Protein AF-D0FZ74-F1 (afdb_monomer)

Radius of gyration: 22.75 Å; Cα contacts (8 Å, |Δi|>4): 809; chains: 1; bounding box: 72×50×63 Å

Structure (mmCIF, N/CA/C/O backbone):
data_AF-D0FZ74-F1
#
_entry.id   AF-D0FZ74-F1
#
loop_
_atom_site.group_PDB
_atom_site.id
_atom_site.type_symbol
_atom_site.label_atom_id
_atom_site.label_alt_id
_atom_site.label_comp_id
_atom_site.label_asym_id
_atom_site.label_entity_id
_atom_site.label_seq_id
_atom_site.pdbx_PDB_ins_code
_atom_site.Cartn_x
_atom_site.Cartn_y
_atom_site.Cartn_z
_atom_site.occupancy
_atom_site.B_iso_or_equiv
_atom_site.auth_seq_id
_atom_site.auth_comp_id
_atom_site.auth_asym_id
_atom_site.auth_atom_id
_atom_site.pdbx_PDB_model_num
ATOM 1 N N . LEU A 1 1 ? 39.175 -22.938 3.658 1.00 35.56 1 LEU A N 1
ATOM 2 C CA . LEU A 1 1 ? 40.437 -22.188 3.862 1.00 35.56 1 LEU A CA 1
ATOM 3 C C . LEU A 1 1 ? 40.123 -20.737 3.513 1.00 35.56 1 LEU A C 1
ATOM 5 O O . LEU A 1 1 ? 40.002 -20.447 2.341 1.00 35.56 1 LEU A O 1
ATOM 9 N N . GLY A 1 2 ? 39.762 -19.817 4.398 1.00 32.81 2 GLY A N 1
ATOM 10 C CA . GLY A 1 2 ? 40.169 -19.582 5.776 1.00 32.81 2 GLY A CA 1
ATOM 11 C C . GLY A 1 2 ? 40.519 -18.093 5.846 1.00 32.81 2 GLY A C 1
ATOM 12 O O . GLY A 1 2 ? 41.649 -17.735 5.556 1.00 32.81 2 GLY A O 1
ATOM 13 N N . LEU A 1 3 ? 39.543 -17.239 6.155 1.00 33.03 3 LEU A N 1
ATOM 14 C CA . LEU A 1 3 ? 39.755 -15.832 6.512 1.00 33.03 3 LEU A CA 1
ATOM 15 C C . LEU A 1 3 ? 38.829 -15.526 7.690 1.00 33.03 3 LEU A C 1
ATOM 17 O O . LEU A 1 3 ? 37.727 -15.007 7.547 1.00 33.03 3 LEU A O 1
ATOM 21 N N . ALA A 1 4 ? 39.281 -15.975 8.857 1.00 36.91 4 ALA A N 1
ATOM 22 C CA . ALA A 1 4 ? 38.778 -15.562 10.152 1.00 36.91 4 ALA A CA 1
ATOM 23 C C . ALA A 1 4 ? 39.717 -14.482 10.701 1.00 36.91 4 ALA A C 1
ATOM 25 O O . ALA A 1 4 ? 40.935 -14.643 10.643 1.00 36.91 4 ALA A O 1
ATOM 26 N N . GLY A 1 5 ? 39.134 -13.434 11.284 1.00 31.92 5 GLY A N 1
ATOM 27 C CA . GLY A 1 5 ? 39.809 -12.551 12.234 1.00 31.92 5 GLY A CA 1
ATOM 28 C C . GLY A 1 5 ? 40.123 -11.148 11.722 1.00 31.92 5 GLY A C 1
ATOM 29 O O . GLY A 1 5 ? 41.135 -10.943 11.067 1.00 31.92 5 GLY A O 1
ATOM 30 N N . ALA A 1 6 ? 39.293 -10.175 12.109 1.00 30.70 6 ALA A N 1
ATOM 31 C CA . ALA A 1 6 ? 39.706 -9.073 12.990 1.00 30.70 6 ALA A CA 1
ATOM 32 C C . ALA A 1 6 ? 38.570 -8.044 13.161 1.00 30.70 6 ALA A C 1
ATOM 34 O O . ALA A 1 6 ? 38.098 -7.469 12.186 1.00 30.70 6 ALA A O 1
ATOM 35 N N . GLY A 1 7 ? 38.195 -7.767 14.417 1.00 27.41 7 GLY A N 1
ATOM 36 C CA . GLY A 1 7 ? 37.722 -6.437 14.820 1.00 27.41 7 GLY A CA 1
ATOM 37 C C . GLY A 1 7 ? 36.228 -6.247 15.099 1.00 27.41 7 GLY A C 1
ATOM 38 O O . GLY A 1 7 ? 35.630 -5.344 14.528 1.00 27.41 7 GLY A O 1
ATOM 39 N N . LEU A 1 8 ? 35.630 -7.004 16.027 1.00 31.20 8 LEU A N 1
ATOM 40 C CA . LEU A 1 8 ? 34.414 -6.546 16.721 1.00 31.20 8 LEU A CA 1
ATOM 41 C C . LEU A 1 8 ? 34.826 -5.779 17.985 1.00 31.20 8 LEU A C 1
ATOM 43 O O . LEU A 1 8 ? 35.071 -6.366 19.036 1.00 31.20 8 LEU A O 1
ATOM 47 N N . GLY A 1 9 ? 34.963 -4.460 17.844 1.00 28.64 9 GLY A N 1
ATOM 48 C CA . GLY A 1 9 ? 35.106 -3.521 18.955 1.00 28.64 9 GLY A CA 1
ATOM 49 C C . GLY A 1 9 ? 33.737 -3.182 19.547 1.00 28.64 9 GLY A C 1
ATOM 50 O O . GLY A 1 9 ? 32.778 -2.948 18.818 1.00 28.64 9 GLY A O 1
ATOM 51 N N . ALA A 1 10 ? 33.661 -3.201 20.873 1.00 37.16 10 ALA A N 1
ATOM 52 C CA . ALA A 1 10 ? 32.455 -3.100 21.679 1.00 37.16 10 ALA A CA 1
ATOM 53 C C . ALA A 1 10 ? 31.593 -1.852 21.398 1.00 37.16 10 ALA A C 1
ATOM 55 O O . ALA A 1 10 ? 32.012 -0.723 21.640 1.00 37.16 10 ALA A O 1
ATOM 56 N N . ALA A 1 11 ? 30.338 -2.083 21.015 1.00 31.28 11 ALA A N 1
ATOM 57 C CA . ALA A 1 11 ? 29.228 -1.175 21.271 1.00 31.28 11 ALA A CA 1
ATOM 58 C C . ALA A 1 11 ? 28.106 -2.006 21.904 1.00 31.28 11 ALA A C 1
ATOM 60 O O . ALA A 1 11 ? 27.409 -2.758 21.225 1.00 31.28 11 ALA A O 1
ATOM 61 N N . ALA A 1 12 ? 27.982 -1.924 23.229 1.00 33.38 12 ALA A N 1
ATOM 62 C CA . ALA A 1 12 ? 26.876 -2.517 23.965 1.00 33.38 12 ALA A CA 1
ATOM 63 C C . ALA A 1 12 ? 25.591 -1.744 23.629 1.00 33.38 12 ALA A C 1
ATOM 65 O O . ALA A 1 12 ? 25.252 -0.757 24.277 1.00 33.38 12 ALA A O 1
ATOM 66 N N . ALA A 1 13 ? 24.896 -2.171 22.577 1.00 34.47 13 ALA A N 1
ATOM 67 C CA . ALA A 1 13 ? 23.501 -1.822 22.380 1.00 34.47 13 ALA A CA 1
ATOM 68 C C . ALA A 1 13 ? 22.675 -2.740 23.284 1.00 34.47 13 ALA A C 1
ATOM 70 O O . ALA A 1 13 ? 22.761 -3.963 23.171 1.00 34.47 13 ALA A O 1
ATOM 71 N N . VAL A 1 14 ? 21.890 -2.156 24.188 1.00 34.91 14 VAL A N 1
ATOM 72 C CA . VAL A 1 14 ? 20.885 -2.879 24.974 1.00 34.91 14 VAL A CA 1
ATOM 73 C C . VAL A 1 14 ? 19.780 -3.320 24.008 1.00 34.91 14 VAL A C 1
ATOM 75 O O . VAL A 1 14 ? 18.781 -2.633 23.820 1.00 34.91 14 VAL A O 1
ATOM 78 N N . ALA A 1 15 ? 20.011 -4.427 23.307 1.00 35.62 15 ALA A N 1
ATOM 79 C CA . ALA A 1 15 ? 18.958 -5.197 22.668 1.00 35.62 15 ALA A CA 1
ATOM 80 C C . ALA A 1 15 ? 18.271 -6.045 23.751 1.00 35.62 15 ALA A C 1
ATOM 82 O O . ALA A 1 15 ? 18.953 -6.484 24.682 1.00 35.62 15 ALA A O 1
ATOM 83 N N . PRO A 1 16 ? 16.952 -6.286 23.669 1.00 36.56 16 PRO A N 1
ATOM 84 C CA . PRO A 1 16 ? 16.315 -7.257 24.546 1.00 36.56 16 PRO A CA 1
ATOM 85 C C . PRO A 1 16 ? 17.000 -8.615 24.352 1.00 36.56 16 PRO A C 1
ATOM 87 O O . PRO A 1 16 ? 17.079 -9.134 23.238 1.00 36.56 16 PRO A O 1
ATOM 90 N N . VAL A 1 17 ? 17.561 -9.146 25.437 1.00 36.94 17 VAL A N 1
ATOM 91 C CA . VAL A 1 17 ? 18.126 -10.493 25.480 1.00 36.94 17 VAL A CA 1
ATOM 92 C C . VAL A 1 17 ? 16.950 -11.432 25.703 1.00 36.94 17 VAL A C 1
ATOM 94 O O . VAL A 1 17 ? 16.395 -11.459 26.794 1.00 36.94 17 VAL A O 1
ATOM 97 N N . PHE A 1 18 ? 16.546 -12.149 24.659 1.00 40.22 18 PHE A N 1
ATOM 98 C CA . PHE A 1 18 ? 15.654 -13.297 24.798 1.00 40.22 18 PHE A CA 1
ATOM 99 C C . PHE A 1 18 ? 16.522 -14.516 25.106 1.00 40.22 18 PHE A C 1
ATOM 101 O O . PHE A 1 18 ? 17.517 -14.760 24.416 1.00 40.22 18 PHE A O 1
ATOM 108 N N . HIS A 1 19 ? 16.195 -15.229 26.176 1.00 46.88 19 HIS A N 1
ATOM 109 C CA . HIS A 1 19 ? 17.017 -16.303 26.720 1.00 46.88 19 HIS A CA 1
ATOM 110 C C . HIS A 1 19 ? 16.785 -17.650 26.023 1.00 46.88 19 HIS A C 1
ATOM 112 O O . HIS A 1 19 ? 17.672 -18.503 26.072 1.00 46.88 19 HIS A O 1
ATOM 118 N N . ASP A 1 20 ? 15.672 -17.818 25.304 1.00 47.53 20 ASP A N 1
ATOM 119 C CA . ASP A 1 20 ? 15.421 -18.963 24.428 1.00 47.53 20 ASP A CA 1
ATOM 120 C C . ASP A 1 20 ? 14.352 -18.675 23.344 1.00 47.53 20 ASP A C 1
ATOM 122 O O . ASP A 1 20 ? 13.757 -17.596 23.261 1.00 47.53 20 ASP A O 1
ATOM 126 N N . LEU A 1 21 ? 14.152 -19.653 22.452 1.00 37.19 21 LEU A N 1
ATOM 127 C CA . LEU A 1 21 ? 13.154 -19.605 21.374 1.00 37.19 21 LEU A CA 1
ATOM 128 C C . LEU A 1 21 ? 11.710 -19.685 21.900 1.00 37.19 21 LEU A C 1
ATOM 130 O O . LEU A 1 21 ? 10.789 -19.260 21.197 1.00 37.19 21 LEU A O 1
ATOM 134 N N . ASP A 1 22 ? 11.511 -20.186 23.120 1.00 35.12 22 ASP A N 1
ATOM 135 C CA . ASP A 1 22 ? 10.198 -20.315 23.749 1.00 35.12 22 ASP A CA 1
ATOM 136 C C . ASP A 1 22 ? 9.738 -18.972 24.347 1.00 35.12 22 ASP A C 1
ATOM 138 O O . ASP A 1 22 ? 8.551 -18.644 24.306 1.00 35.12 22 ASP A O 1
ATOM 142 N N . GLU A 1 23 ? 10.662 -18.119 24.790 1.00 35.75 23 GLU A N 1
ATOM 143 C CA . GLU A 1 23 ? 10.424 -16.737 25.221 1.00 35.75 23 GLU A CA 1
ATOM 144 C C . GLU A 1 23 ? 10.038 -15.832 24.032 1.00 35.75 23 GLU A C 1
ATOM 146 O O . GLU A 1 23 ? 9.138 -14.994 24.128 1.00 35.75 23 GLU A O 1
ATOM 151 N N . LEU A 1 24 ? 10.617 -16.088 22.851 1.00 39.12 24 LEU A N 1
ATOM 152 C CA . LEU A 1 24 ? 10.189 -15.481 21.583 1.00 39.12 24 LEU A CA 1
ATOM 153 C C . LEU A 1 24 ? 8.793 -15.978 21.142 1.00 39.12 24 LEU A C 1
ATOM 155 O O . LEU A 1 24 ? 8.029 -15.232 20.523 1.00 39.12 24 LEU A O 1
ATOM 159 N N . ALA A 1 25 ? 8.442 -17.229 21.457 1.00 38.94 25 ALA A N 1
ATOM 160 C CA . ALA A 1 25 ? 7.163 -17.840 21.093 1.00 38.94 25 ALA A CA 1
ATOM 161 C C . ALA A 1 25 ? 6.007 -17.500 22.058 1.00 38.94 25 ALA A C 1
ATOM 163 O O . ALA A 1 25 ? 4.845 -17.543 21.637 1.00 38.94 25 ALA A O 1
ATOM 164 N N . SER A 1 26 ? 6.320 -17.163 23.314 1.00 33.41 26 SER A N 1
ATOM 165 C CA . SER A 1 26 ? 5.369 -16.933 24.415 1.00 33.41 26 SER A CA 1
ATOM 166 C C . SER A 1 26 ? 5.024 -15.464 24.675 1.00 33.41 26 SER A C 1
ATOM 168 O O . SER A 1 26 ? 4.073 -15.190 25.411 1.00 33.41 26 SER A O 1
ATOM 170 N N . SER A 1 27 ? 5.701 -14.512 24.020 1.00 37.22 27 SER A N 1
ATOM 171 C CA . SER A 1 27 ? 5.219 -13.129 23.974 1.00 37.22 27 SER A CA 1
ATOM 172 C C . SER A 1 27 ? 3.807 -13.106 23.370 1.00 37.22 27 SER A C 1
ATOM 174 O O . SER A 1 27 ? 3.581 -13.746 22.332 1.00 37.22 27 SER A O 1
ATOM 176 N N . PRO A 1 28 ? 2.825 -12.414 23.983 1.00 35.97 28 PRO A N 1
ATOM 177 C CA . PRO A 1 28 ? 1.491 -12.309 23.417 1.00 35.97 28 PRO A CA 1
ATOM 178 C C . PRO A 1 28 ? 1.629 -11.807 21.979 1.00 35.97 28 PRO A C 1
ATOM 180 O O . PRO A 1 28 ? 2.101 -10.696 21.752 1.00 35.97 28 PRO A O 1
ATOM 183 N N . LYS A 1 29 ? 1.246 -12.625 20.991 1.00 43.84 29 LYS A N 1
ATOM 184 C CA . LYS A 1 29 ? 1.266 -12.287 19.554 1.00 43.84 29 LYS A CA 1
ATOM 185 C C . LYS A 1 29 ? 0.202 -11.223 19.212 1.00 43.84 29 LYS A C 1
ATOM 187 O O . LYS A 1 29 ? -0.627 -11.414 18.324 1.00 43.84 29 LYS A O 1
ATOM 192 N N . SER A 1 30 ? 0.179 -10.121 19.961 1.00 36.72 30 SER A N 1
ATOM 193 C CA . SER A 1 30 ? -0.644 -8.931 19.749 1.00 36.72 30 SER A CA 1
ATOM 194 C C . SER A 1 30 ? 0.039 -7.926 18.811 1.00 36.72 30 SER A C 1
ATOM 196 O O . SER A 1 30 ? -0.636 -7.033 18.286 1.00 36.72 30 SER A O 1
ATOM 198 N N . SER A 1 31 ? 1.328 -8.105 18.503 1.00 51.53 31 SER A N 1
ATOM 199 C CA . SER A 1 31 ? 2.050 -7.332 17.491 1.00 51.53 31 SER A CA 1
ATOM 200 C C . SER A 1 31 ? 1.841 -7.890 16.080 1.00 51.53 31 SER A C 1
ATOM 202 O O . SER A 1 31 ? 1.496 -9.054 15.857 1.00 51.53 31 SER A O 1
ATOM 204 N N . VAL A 1 32 ? 2.002 -7.015 15.092 1.00 59.38 32 VAL A N 1
ATOM 205 C CA . VAL A 1 32 ? 2.134 -7.423 13.695 1.00 59.38 32 VAL A CA 1
ATOM 206 C C . VAL A 1 32 ? 3.436 -8.225 13.590 1.00 59.38 32 VAL A C 1
ATOM 208 O O . VAL A 1 32 ? 4.486 -7.713 13.959 1.00 59.38 32 VAL A O 1
ATOM 211 N N . SER A 1 33 ? 3.394 -9.479 13.128 1.00 68.12 33 SER A N 1
ATOM 212 C CA . SER A 1 33 ? 4.618 -10.285 13.012 1.00 68.12 33 SER A CA 1
ATOM 213 C C . SER A 1 33 ? 5.514 -9.697 11.918 1.00 68.12 33 SER A C 1
ATOM 215 O O . SER A 1 33 ? 5.192 -9.759 10.729 1.00 68.12 33 SER A O 1
ATOM 217 N N . HIS A 1 34 ? 6.607 -9.065 12.334 1.00 81.88 34 HIS A N 1
ATOM 218 C CA . HIS A 1 34 ? 7.678 -8.592 11.465 1.00 81.88 34 HIS A CA 1
ATOM 219 C C . HIS A 1 34 ? 8.902 -9.510 11.585 1.00 81.88 34 HIS A C 1
ATOM 221 O O . HIS A 1 34 ? 9.031 -10.229 12.580 1.00 81.88 34 HIS A O 1
ATOM 227 N N . PRO A 1 35 ? 9.818 -9.486 10.598 1.00 81.62 35 PRO A N 1
ATOM 228 C CA . PRO A 1 35 ? 11.135 -10.080 10.733 1.00 81.62 35 PRO A CA 1
ATOM 229 C C . PRO A 1 35 ? 11.833 -9.600 12.008 1.00 81.62 35 PRO A C 1
ATOM 231 O O . PRO A 1 35 ? 11.687 -8.446 12.405 1.00 81.62 35 PRO A O 1
ATOM 234 N N . TRP A 1 36 ? 12.633 -10.475 12.617 1.00 82.50 36 TRP A N 1
ATOM 235 C CA . TRP A 1 36 ? 13.275 -10.260 13.924 1.00 82.50 36 TRP A CA 1
ATOM 236 C C . TRP A 1 36 ? 14.161 -9.003 14.014 1.00 82.50 36 TRP A C 1
ATOM 238 O O . TRP A 1 36 ? 14.451 -8.526 15.105 1.00 82.50 36 TRP A O 1
ATOM 248 N N . TRP A 1 37 ? 14.611 -8.477 12.875 1.00 84.38 37 TRP A N 1
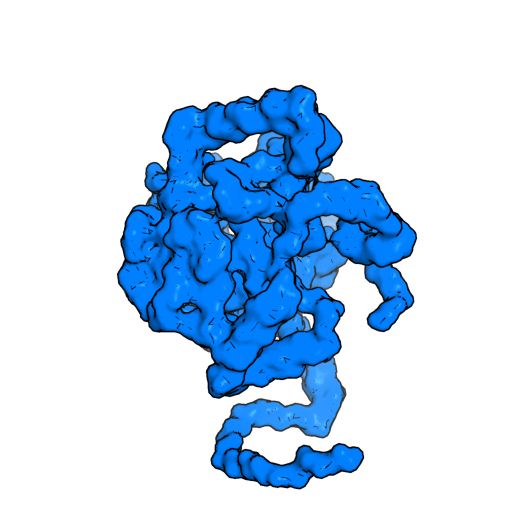ATOM 249 C CA . TRP A 1 37 ? 15.474 -7.300 12.774 1.00 84.38 37 TRP A CA 1
ATOM 250 C C . TRP A 1 37 ? 14.703 -5.975 12.641 1.00 84.38 37 TRP A C 1
ATOM 252 O O . TRP A 1 37 ? 15.321 -4.910 12.643 1.00 84.38 37 TRP A O 1
ATOM 262 N N . VAL A 1 38 ? 13.373 -6.020 12.522 1.00 90.25 38 VAL A N 1
ATOM 263 C CA . VAL A 1 38 ? 12.509 -4.834 12.478 1.00 90.25 38 VAL A CA 1
ATOM 264 C C . VAL A 1 38 ? 12.227 -4.352 13.896 1.00 90.25 38 VAL A C 1
ATOM 266 O O . VAL A 1 38 ? 11.863 -5.139 14.769 1.00 90.25 38 VAL A O 1
ATOM 269 N N . LYS A 1 39 ? 12.357 -3.045 14.124 1.00 93.12 39 LYS A N 1
ATOM 270 C CA . LYS A 1 39 ? 12.098 -2.419 15.425 1.00 93.12 39 LYS A CA 1
ATOM 271 C C . LYS A 1 39 ? 10.777 -1.667 15.407 1.00 93.12 39 LYS A C 1
ATOM 273 O O . LYS A 1 39 ? 10.442 -1.040 14.407 1.00 93.12 39 LYS A O 1
ATOM 278 N N . GLU A 1 40 ? 10.060 -1.681 16.525 1.00 94.56 40 GLU A N 1
ATOM 279 C CA . GLU A 1 40 ? 8.935 -0.770 16.746 1.00 94.56 40 GLU A CA 1
ATOM 280 C C . GLU A 1 40 ? 9.441 0.608 17.191 1.00 94.56 40 GLU A C 1
ATOM 282 O O . GLU A 1 40 ? 10.433 0.724 17.912 1.00 94.56 40 GLU A O 1
ATOM 287 N N . LEU A 1 41 ? 8.731 1.650 16.776 1.00 95.75 41 LEU A N 1
ATOM 288 C CA . LEU A 1 41 ? 8.975 3.040 17.147 1.00 95.75 41 LEU A CA 1
ATOM 289 C C . LEU A 1 41 ? 7.857 3.563 18.054 1.00 95.75 41 LEU A C 1
ATOM 291 O O . LEU A 1 41 ? 6.805 2.944 18.211 1.00 95.75 41 LEU A O 1
ATOM 295 N N . ASP A 1 42 ? 8.052 4.743 18.632 1.00 95.69 42 ASP A N 1
ATOM 296 C CA . ASP A 1 42 ? 6.985 5.409 19.375 1.00 95.69 42 ASP A CA 1
ATOM 297 C C . ASP A 1 42 ? 5.796 5.739 18.460 1.00 95.69 42 ASP A C 1
ATOM 299 O O . ASP A 1 42 ? 5.948 6.101 17.285 1.00 95.69 42 ASP A O 1
ATOM 303 N N . HIS A 1 43 ? 4.587 5.709 19.026 1.00 93.06 43 HIS A N 1
ATOM 304 C CA . HIS A 1 43 ? 3.408 6.198 18.322 1.00 93.06 43 HIS A CA 1
ATOM 305 C C . HIS A 1 43 ? 3.636 7.621 17.804 1.00 93.06 43 HIS A C 1
ATOM 307 O O . HIS A 1 43 ? 4.157 8.490 18.506 1.00 93.06 43 HIS A O 1
ATOM 313 N N . TRP A 1 44 ? 3.203 7.862 16.565 1.00 93.06 44 TRP A N 1
ATOM 314 C CA . TRP A 1 44 ? 3.311 9.163 15.894 1.00 93.06 44 TRP A CA 1
ATOM 315 C C . TRP A 1 44 ? 4.748 9.637 15.619 1.00 93.06 44 TRP A C 1
ATOM 317 O O . TRP A 1 44 ? 4.915 10.783 15.200 1.00 93.06 44 TRP A O 1
ATOM 327 N N . LYS A 1 45 ? 5.764 8.782 15.804 1.00 95.44 45 LYS A N 1
ATOM 328 C CA . LYS A 1 45 ? 7.164 9.047 15.439 1.00 95.44 45 LYS A CA 1
ATOM 329 C C . LYS A 1 45 ? 7.675 7.975 14.460 1.00 95.44 45 LYS A C 1
ATOM 331 O O . LYS A 1 45 ? 8.459 7.117 14.856 1.00 95.44 45 LYS A O 1
ATOM 336 N N . PRO A 1 46 ? 7.188 7.952 13.205 1.00 96.12 46 PRO A N 1
ATOM 337 C CA . PRO A 1 46 ? 7.712 7.022 12.208 1.00 96.12 46 PRO A CA 1
ATOM 338 C C . PRO A 1 46 ? 9.173 7.349 11.854 1.00 96.12 46 PRO A C 1
ATOM 340 O O . PRO A 1 46 ? 9.696 8.386 12.254 1.00 96.12 46 PRO A O 1
ATOM 343 N N . SER A 1 47 ? 9.827 6.479 11.080 1.00 95.25 47 SER A N 1
ATOM 344 C CA . SER A 1 47 ? 11.229 6.662 10.667 1.00 95.25 47 SER A CA 1
ATOM 345 C C . SER A 1 47 ? 11.468 7.916 9.817 1.00 95.25 47 SER A C 1
ATOM 347 O O . SER A 1 47 ? 12.561 8.479 9.829 1.00 95.25 47 SER A O 1
ATOM 349 N N . VAL A 1 48 ? 10.441 8.376 9.098 1.00 94.88 48 VAL A N 1
ATOM 350 C CA . VAL A 1 48 ? 10.430 9.696 8.461 1.00 94.88 48 VAL A CA 1
ATOM 351 C C . VAL A 1 48 ? 10.121 10.773 9.501 1.00 94.88 48 VAL A C 1
ATOM 353 O O . VAL A 1 48 ? 9.150 10.659 10.246 1.00 94.88 48 VAL A O 1
ATOM 356 N N . GLU A 1 49 ? 10.900 11.854 9.523 1.00 95.75 49 GLU A N 1
ATOM 357 C CA . GLU A 1 49 ? 10.607 12.993 10.397 1.00 95.75 49 GLU A CA 1
ATOM 358 C C . GLU A 1 49 ? 9.292 13.670 9.972 1.00 95.75 49 GLU A C 1
ATOM 360 O O . GLU A 1 49 ? 9.094 14.030 8.804 1.00 95.75 49 GLU A O 1
ATOM 365 N N . VAL A 1 50 ? 8.391 13.840 10.943 1.00 95.38 50 VAL A N 1
ATOM 366 C CA . VAL A 1 50 ? 7.083 14.475 10.762 1.00 95.38 50 VAL A CA 1
ATOM 367 C C . VAL A 1 50 ? 6.958 15.655 11.708 1.00 95.38 50 VAL A C 1
ATOM 369 O O . VAL A 1 50 ? 7.078 15.498 12.922 1.00 95.38 50 VAL A O 1
ATOM 372 N N . ASP A 1 51 ? 6.649 16.814 11.142 1.00 95.38 51 ASP A N 1
ATOM 373 C CA . ASP A 1 51 ? 6.210 17.981 11.890 1.00 95.38 51 ASP A CA 1
ATOM 374 C C . ASP A 1 51 ? 4.680 18.017 11.852 1.00 95.38 51 ASP A C 1
ATOM 376 O O . ASP A 1 51 ? 4.054 18.349 10.840 1.00 95.38 51 ASP A O 1
ATOM 380 N N . TRP A 1 52 ? 4.078 17.595 12.962 1.00 93.62 52 TRP A N 1
ATOM 381 C CA . TRP A 1 52 ? 2.627 17.518 13.103 1.00 93.62 52 TRP A CA 1
ATOM 382 C C . TRP A 1 52 ? 1.965 18.893 13.222 1.00 93.62 52 TRP A C 1
ATOM 384 O O . TRP A 1 52 ? 0.781 18.991 12.908 1.00 93.62 52 TRP A O 1
ATOM 394 N N . ASP A 1 53 ? 2.707 19.926 13.626 1.00 92.69 53 ASP A N 1
ATOM 395 C CA . ASP A 1 53 ? 2.194 21.291 13.773 1.00 92.69 53 ASP A CA 1
ATOM 396 C C . ASP A 1 53 ? 2.151 22.005 12.413 1.00 92.69 53 ASP A C 1
ATOM 398 O O . ASP A 1 53 ? 1.259 22.813 12.146 1.00 92.69 53 ASP A O 1
ATOM 402 N N . LEU A 1 54 ? 3.073 21.656 11.509 1.00 90.94 54 LEU A N 1
ATOM 403 C CA . LEU A 1 54 ? 3.054 22.117 10.120 1.00 90.94 54 LEU A CA 1
ATOM 404 C C . LEU A 1 54 ? 2.094 21.321 9.227 1.00 90.94 54 LEU A C 1
ATOM 406 O O . LEU A 1 54 ? 1.641 21.836 8.201 1.00 90.94 54 LEU A O 1
ATOM 410 N N . MET A 1 55 ? 1.786 20.069 9.570 1.00 89.38 55 MET A N 1
ATOM 411 C CA . MET A 1 55 ? 0.992 19.193 8.711 1.00 89.38 55 MET A CA 1
ATOM 412 C C . MET A 1 55 ? -0.480 19.624 8.629 1.00 89.38 55 MET A C 1
ATOM 414 O O . MET A 1 55 ? -1.199 19.653 9.624 1.00 89.38 55 MET A O 1
ATOM 418 N N . LYS A 1 56 ? -0.985 19.841 7.406 1.00 84.12 56 LYS A N 1
ATOM 419 C CA . LYS A 1 56 ? -2.404 20.158 7.156 1.00 84.12 56 LYS A CA 1
ATOM 420 C C . LYS A 1 56 ? -3.141 19.043 6.405 1.00 84.12 56 LYS A C 1
ATOM 422 O O . LYS A 1 56 ? -2.524 18.296 5.628 1.00 84.12 56 LYS A O 1
ATOM 427 N N . PRO A 1 57 ? -4.478 18.923 6.561 1.00 79.56 57 PRO A N 1
ATOM 428 C CA . PRO A 1 57 ? -5.297 18.092 5.684 1.00 79.56 57 PRO A CA 1
ATOM 429 C C . PRO A 1 57 ? -5.075 18.506 4.229 1.00 79.56 57 PRO A C 1
ATOM 431 O O . PRO A 1 57 ? -5.260 19.665 3.858 1.00 79.56 57 PRO A O 1
ATOM 434 N N . PHE A 1 58 ? -4.652 17.570 3.387 1.00 73.00 58 PHE A N 1
ATOM 435 C CA . PHE A 1 58 ? -4.241 17.917 2.032 1.00 73.00 58 PHE A CA 1
ATOM 436 C C . PHE A 1 58 ? -5.453 18.123 1.133 1.00 73.00 58 PHE A C 1
ATOM 438 O O . PHE A 1 58 ? -6.336 17.266 1.024 1.00 73.00 58 PHE A O 1
ATOM 445 N N . ARG A 1 59 ? -5.474 19.264 0.450 1.00 63.22 59 ARG A N 1
ATOM 446 C CA . ARG A 1 59 ? -6.546 19.653 -0.459 1.00 63.22 59 ARG A CA 1
ATOM 447 C C . ARG A 1 59 ? -6.395 18.922 -1.795 1.00 63.22 59 ARG A C 1
ATOM 449 O O . ARG A 1 59 ? -5.465 19.150 -2.551 1.00 63.22 59 ARG A O 1
ATOM 456 N N . ALA A 1 60 ? -7.315 17.999 -2.070 1.00 54.50 60 ALA A N 1
ATOM 457 C CA . ALA A 1 60 ? -7.328 17.208 -3.303 1.00 54.50 60 ALA A CA 1
ATOM 458 C C . ALA A 1 60 ? -8.053 17.898 -4.481 1.00 54.50 60 ALA A C 1
ATOM 460 O O . ALA A 1 60 ? -8.313 17.248 -5.492 1.00 54.50 60 ALA A O 1
ATOM 461 N N . ASP A 1 61 ? -8.417 19.179 -4.354 1.00 53.78 61 ASP A N 1
ATOM 462 C CA . ASP A 1 61 ? -8.997 20.004 -5.430 1.00 53.78 61 ASP A CA 1
ATOM 463 C C . ASP A 1 61 ? -8.007 20.270 -6.577 1.00 53.78 61 ASP A C 1
ATOM 465 O O . ASP A 1 61 ? -8.422 20.645 -7.669 1.00 53.78 61 ASP A O 1
ATOM 469 N N . THR A 1 62 ? -6.720 19.994 -6.366 1.00 50.78 62 THR A N 1
ATOM 470 C CA . THR A 1 62 ? -5.663 20.154 -7.368 1.00 50.78 62 THR A CA 1
ATOM 471 C C . THR A 1 62 ? -5.219 18.849 -8.025 1.00 50.78 62 THR A C 1
ATOM 473 O O . THR A 1 62 ? -4.385 18.913 -8.921 1.00 50.78 62 THR A O 1
ATOM 476 N N . SER A 1 63 ? -5.702 17.670 -7.605 1.00 47.84 63 SER A N 1
ATOM 477 C CA . SER A 1 63 ? -5.196 16.386 -8.118 1.00 47.84 63 SER A CA 1
ATOM 478 C C . SER A 1 63 ? -5.615 16.184 -9.580 1.00 47.84 63 SER A C 1
ATOM 480 O O . SER A 1 63 ? -6.810 16.012 -9.846 1.00 47.84 63 SER A O 1
ATOM 482 N N . PRO A 1 64 ? -4.684 16.164 -10.553 1.00 49.81 64 PRO A N 1
ATOM 483 C CA . PRO A 1 64 ? -5.048 15.785 -11.895 1.00 49.81 64 PRO A CA 1
ATOM 484 C C . PRO A 1 64 ? -5.283 14.278 -11.869 1.00 49.81 64 PRO A C 1
ATOM 486 O O . PRO A 1 64 ? -4.351 13.488 -11.734 1.00 49.81 64 PRO A O 1
ATOM 489 N N . TYR A 1 65 ? -6.517 13.860 -12.138 1.00 49.56 65 TYR A N 1
ATOM 490 C CA . TYR A 1 65 ? -6.811 12.500 -12.611 1.00 49.56 65 TYR A CA 1
ATOM 491 C C . TYR A 1 65 ? -6.049 12.135 -13.906 1.00 49.56 65 TYR A C 1
ATOM 493 O O . TYR A 1 65 ? -6.226 11.054 -14.462 1.00 49.56 65 TYR A O 1
ATOM 501 N N . SER A 1 66 ? -5.218 13.045 -14.411 1.00 50.97 66 SER A N 1
ATOM 502 C CA . SER A 1 66 ? -4.553 13.004 -15.692 1.00 50.97 66 SER A CA 1
ATOM 503 C C . SER A 1 66 ? -3.023 13.005 -15.625 1.00 50.97 66 SER A C 1
ATOM 505 O O . SER A 1 66 ? -2.476 13.143 -16.698 1.00 50.97 66 SER A O 1
ATOM 507 N N . PHE A 1 67 ? -2.315 12.857 -14.487 1.00 58.44 67 PHE A N 1
ATOM 508 C CA . PHE A 1 67 ? -0.833 12.652 -14.454 1.00 58.44 67 PHE A CA 1
ATOM 509 C C . PHE A 1 67 ? -0.021 13.516 -15.469 1.00 58.44 67 PHE A C 1
ATOM 511 O O . PHE A 1 67 ? 0.865 13.042 -16.188 1.00 58.44 67 PHE A O 1
ATOM 518 N N . GLY A 1 68 ? -0.407 14.788 -15.637 1.00 57.41 68 GLY A N 1
ATOM 519 C CA . GLY A 1 68 ? 0.213 15.696 -16.613 1.00 57.41 68 GLY A CA 1
ATOM 520 C C . GLY A 1 68 ? 0.033 15.337 -18.105 1.00 57.41 68 GLY A C 1
ATOM 521 O O . GLY A 1 68 ? 0.834 15.770 -18.930 1.00 57.41 68 GLY A O 1
ATOM 522 N N . TYR A 1 69 ? -0.968 14.540 -18.495 1.00 58.44 69 TYR A N 1
ATOM 523 C CA . TYR A 1 69 ? -1.305 14.243 -19.896 1.00 58.44 69 TYR A CA 1
ATOM 524 C C . TYR A 1 69 ? -2.057 15.413 -20.547 1.00 58.44 69 TYR A C 1
ATOM 526 O O . TYR A 1 69 ? -3.254 15.617 -20.308 1.00 58.44 69 TYR A O 1
ATOM 534 N N . ILE A 1 70 ? -1.366 16.157 -21.416 1.00 54.94 70 ILE A N 1
ATOM 535 C CA . ILE A 1 70 ? -1.952 17.220 -22.246 1.00 54.94 70 ILE A CA 1
ATOM 536 C C . ILE A 1 70 ? -2.998 16.599 -23.191 1.00 54.94 70 ILE A C 1
ATOM 538 O O . ILE A 1 70 ? -2.698 15.683 -23.952 1.00 54.94 70 ILE A O 1
ATOM 542 N N . GLY A 1 71 ? -4.246 17.078 -23.136 1.00 57.00 71 GLY A N 1
ATOM 543 C CA . GLY A 1 71 ? -5.359 16.546 -23.942 1.00 57.00 71 GLY A CA 1
ATOM 544 C C . GLY A 1 71 ? -6.061 15.307 -23.363 1.00 57.00 71 GLY A C 1
ATOM 545 O O . GLY A 1 71 ? -6.974 14.781 -24.002 1.00 57.00 71 GLY A O 1
ATOM 546 N N . GLY A 1 72 ? -5.679 14.873 -22.156 1.00 65.88 72 GLY A N 1
ATOM 547 C CA . GLY A 1 72 ? -6.327 13.797 -21.405 1.00 65.88 72 GLY A CA 1
ATOM 548 C C . GLY A 1 72 ? -5.735 12.406 -21.654 1.00 65.88 72 GLY A C 1
ATOM 549 O O . GLY A 1 72 ? -5.376 12.040 -22.773 1.00 65.88 72 GLY A O 1
ATOM 550 N N . TYR A 1 73 ? -5.694 11.597 -20.591 1.00 67.81 73 TYR A N 1
ATOM 551 C CA . TYR A 1 73 ? -5.096 10.254 -20.568 1.00 67.81 73 TYR A CA 1
ATOM 552 C C . TYR A 1 73 ? -5.598 9.329 -21.688 1.00 67.81 73 TYR A C 1
ATOM 554 O O . TYR A 1 73 ? -4.822 8.660 -22.368 1.00 67.81 73 TYR A O 1
ATOM 562 N N . THR A 1 74 ? -6.911 9.321 -21.930 1.00 70.69 74 THR A N 1
ATOM 563 C CA . THR A 1 74 ? -7.524 8.452 -22.943 1.00 70.69 74 THR A CA 1
ATOM 564 C C . THR A 1 74 ? -7.067 8.796 -24.359 1.00 70.69 74 THR A C 1
ATOM 566 O O . THR A 1 74 ? -6.828 7.884 -25.150 1.00 70.69 74 THR A O 1
ATOM 569 N N . LYS A 1 75 ? -6.935 10.090 -24.683 1.00 71.25 75 LYS A N 1
ATOM 570 C CA . LYS A 1 75 ? -6.516 10.542 -26.014 1.00 71.25 75 LYS A CA 1
ATOM 571 C C . LYS A 1 75 ? -5.074 10.130 -26.284 1.00 71.25 75 LYS A C 1
ATOM 573 O O . LYS A 1 75 ? -4.823 9.539 -27.327 1.00 71.25 75 LYS A O 1
ATOM 578 N N . TYR A 1 76 ? -4.181 10.374 -25.324 1.00 73.75 76 TYR A N 1
ATOM 579 C CA . TYR A 1 76 ? -2.773 9.983 -25.407 1.00 73.75 76 TYR A CA 1
ATOM 580 C C . TYR A 1 76 ? -2.630 8.464 -25.613 1.00 73.75 76 TYR A C 1
ATOM 582 O O . TYR A 1 76 ? -2.072 8.023 -26.612 1.00 73.75 76 TYR A O 1
ATOM 590 N N . ARG A 1 77 ? -3.265 7.639 -24.765 1.00 73.19 77 ARG A N 1
ATOM 591 C CA . ARG A 1 77 ? -3.206 6.168 -24.883 1.00 73.19 77 ARG A CA 1
ATOM 592 C C . ARG A 1 77 ? -3.696 5.644 -26.236 1.00 73.19 77 ARG A C 1
ATOM 594 O O . ARG A 1 77 ? -3.187 4.647 -26.744 1.00 73.19 77 ARG A O 1
ATOM 601 N N . ASN A 1 78 ? -4.729 6.262 -26.802 1.00 77.12 78 ASN A N 1
ATOM 602 C CA . ASN A 1 78 ? -5.318 5.782 -28.048 1.00 77.12 78 ASN A CA 1
ATOM 603 C C . ASN A 1 78 ? -4.415 6.027 -29.273 1.00 77.12 78 ASN A C 1
ATOM 605 O O . ASN A 1 78 ? -4.617 5.352 -30.280 1.00 77.12 78 ASN A O 1
ATOM 609 N N . GLN A 1 79 ? -3.416 6.916 -29.187 1.00 83.56 79 GLN A N 1
ATOM 610 C CA . GLN A 1 79 ? -2.479 7.196 -30.285 1.00 83.56 79 GLN A CA 1
ATOM 611 C C . GLN A 1 79 ? -1.592 5.989 -30.620 1.00 83.56 79 GLN A C 1
ATOM 613 O O . GLN A 1 79 ? -1.338 5.728 -31.790 1.00 83.56 79 GLN A O 1
ATOM 618 N N . PHE A 1 80 ? -1.193 5.209 -29.613 1.00 84.94 80 PHE A N 1
ATOM 619 C CA . PHE A 1 80 ? -0.271 4.077 -29.782 1.00 84.94 80 PHE A CA 1
ATOM 620 C C . PHE A 1 80 ? -0.976 2.733 -29.979 1.00 84.94 80 PHE A C 1
ATOM 622 O O . PHE A 1 80 ? -0.379 1.770 -30.455 1.00 84.94 80 PHE A O 1
ATOM 629 N N . ARG A 1 81 ? -2.271 2.667 -29.652 1.00 88.31 81 ARG A N 1
ATOM 630 C CA . ARG A 1 81 ? -3.047 1.423 -29.672 1.00 88.31 81 ARG A CA 1
ATOM 631 C C . ARG A 1 81 ? -3.191 0.825 -31.063 1.00 88.31 81 ARG A C 1
ATOM 633 O O . ARG A 1 81 ? -2.838 -0.329 -31.261 1.00 88.31 81 ARG A O 1
ATOM 640 N N . LYS A 1 82 ? -3.777 1.575 -32.001 1.00 89.94 82 LYS A N 1
ATOM 641 C CA . LYS A 1 82 ? -4.038 1.050 -33.347 1.00 89.94 82 LYS A CA 1
ATOM 642 C C . LYS A 1 82 ? -2.730 0.720 -34.080 1.00 89.94 82 LYS A C 1
ATOM 644 O O . LYS A 1 82 ? -2.635 -0.405 -34.553 1.00 89.94 82 LYS A O 1
ATOM 649 N N . PRO A 1 83 ? -1.709 1.602 -34.093 1.00 90.81 83 PRO A N 1
ATOM 650 C CA . PRO A 1 83 ? -0.420 1.274 -34.697 1.00 90.81 83 PRO A CA 1
ATOM 651 C C . PRO A 1 83 ? 0.247 0.047 -34.066 1.00 90.81 83 PRO A C 1
ATOM 653 O O . PRO A 1 83 ? 0.759 -0.798 -34.791 1.00 90.81 83 PRO A O 1
ATOM 656 N N . GLY A 1 84 ? 0.198 -0.093 -32.735 1.00 90.38 84 GLY A N 1
ATOM 657 C CA . GLY A 1 84 ? 0.763 -1.253 -32.040 1.00 90.38 84 GLY A CA 1
ATOM 658 C C . GLY A 1 84 ? 0.061 -2.571 -32.383 1.00 90.38 84 GLY A C 1
ATOM 659 O O . GLY A 1 84 ? 0.731 -3.581 -32.584 1.00 90.38 84 GLY A O 1
ATOM 660 N N . ILE A 1 85 ? -1.272 -2.555 -32.502 1.00 93.06 85 ILE A N 1
ATOM 661 C CA . ILE A 1 85 ? -2.065 -3.732 -32.888 1.00 93.06 85 ILE A CA 1
ATOM 662 C C . ILE A 1 85 ? -1.849 -4.077 -34.364 1.00 93.06 85 ILE A C 1
ATOM 664 O O . ILE A 1 85 ? -1.518 -5.220 -34.664 1.00 93.06 85 ILE A O 1
ATOM 668 N N . ASP A 1 86 ? -2.017 -3.108 -35.270 1.00 94.88 86 ASP A N 1
ATOM 669 C CA . ASP A 1 86 ? -1.882 -3.319 -36.718 1.00 94.88 86 ASP A CA 1
ATOM 670 C C . ASP A 1 86 ? -0.452 -3.754 -37.084 1.00 94.88 86 ASP A C 1
ATOM 672 O O . ASP A 1 86 ? -0.262 -4.598 -37.954 1.00 94.88 86 ASP A O 1
ATOM 676 N N . GLY A 1 87 ? 0.551 -3.198 -36.396 1.00 94.75 87 GLY A N 1
ATOM 677 C CA . GLY A 1 87 ? 1.964 -3.529 -36.574 1.00 94.75 87 GLY A CA 1
ATOM 678 C C . GLY A 1 87 ? 2.443 -4.749 -35.783 1.00 94.75 87 GLY A C 1
ATOM 679 O O . GLY A 1 87 ? 3.625 -5.068 -35.847 1.00 94.75 87 GLY A O 1
ATOM 680 N N . ASN A 1 88 ? 1.563 -5.416 -35.026 1.00 93.25 88 ASN A N 1
ATOM 681 C CA . ASN A 1 88 ? 1.892 -6.568 -34.180 1.00 93.25 88 ASN A CA 1
ATOM 682 C C . ASN A 1 88 ? 3.105 -6.337 -33.246 1.00 93.25 88 ASN A C 1
ATOM 684 O O . ASN A 1 88 ? 3.915 -7.236 -33.022 1.00 93.25 88 ASN A O 1
ATOM 688 N N . VAL A 1 89 ? 3.225 -5.131 -32.685 1.00 90.56 89 VAL A N 1
ATOM 689 C CA . VAL A 1 89 ? 4.355 -4.729 -31.831 1.00 90.56 89 VAL A CA 1
ATOM 690 C C . VAL A 1 89 ? 4.284 -5.471 -30.488 1.00 90.56 89 VAL A C 1
ATOM 692 O O . VAL A 1 89 ? 3.283 -5.303 -29.778 1.00 90.56 89 VAL A O 1
ATOM 695 N N . PRO A 1 90 ? 5.302 -6.268 -30.093 1.00 89.00 90 PRO A N 1
ATOM 696 C CA . PRO A 1 90 ? 5.325 -6.956 -28.802 1.00 89.00 90 PRO A CA 1
ATOM 697 C C . PRO A 1 90 ? 5.022 -6.016 -27.629 1.00 89.00 90 PRO A C 1
ATOM 699 O O . PRO A 1 90 ? 5.491 -4.882 -27.575 1.00 89.00 90 PRO A O 1
ATOM 702 N N . GLY A 1 91 ? 4.169 -6.464 -26.706 1.00 87.38 91 GLY A N 1
ATOM 703 C CA . GLY A 1 91 ? 3.689 -5.630 -25.600 1.00 87.38 91 GLY A CA 1
ATOM 704 C C . GLY A 1 91 ? 2.480 -4.751 -25.925 1.00 87.38 91 GLY A C 1
ATOM 705 O O . GLY A 1 91 ? 1.859 -4.237 -24.998 1.00 87.38 91 GLY A O 1
ATOM 706 N N . ARG A 1 92 ? 2.103 -4.599 -27.204 1.00 89.06 92 ARG A N 1
ATOM 707 C CA . ARG A 1 92 ? 0.967 -3.777 -27.676 1.00 89.06 92 ARG A CA 1
ATOM 708 C C . ARG A 1 92 ? 0.053 -4.502 -28.665 1.00 89.06 92 ARG A C 1
ATOM 710 O O . ARG A 1 92 ? -0.788 -3.864 -29.303 1.00 89.06 92 ARG A O 1
ATOM 717 N N . ARG A 1 93 ? 0.180 -5.820 -28.801 1.00 92.38 93 ARG A N 1
ATOM 718 C CA . ARG A 1 93 ? -0.674 -6.606 -29.696 1.00 92.38 93 ARG A CA 1
ATOM 719 C C . ARG A 1 93 ? -2.058 -6.727 -29.076 1.00 92.38 93 ARG A C 1
ATOM 721 O O . ARG A 1 93 ? -2.298 -6.406 -27.906 1.00 92.38 93 ARG A O 1
ATOM 728 N N . LEU A 1 94 ? -3.003 -7.218 -29.872 1.00 94.06 94 LEU A N 1
ATOM 729 C CA . LEU A 1 94 ? -4.376 -7.399 -29.411 1.00 94.06 94 LEU A CA 1
ATOM 730 C C . LEU A 1 94 ? -4.446 -8.282 -28.151 1.00 94.06 94 LEU A C 1
ATOM 732 O O . LEU A 1 94 ? -5.222 -7.973 -27.247 1.00 94.06 94 LEU A O 1
ATOM 736 N N . LYS A 1 95 ? -3.596 -9.318 -28.055 1.00 93.50 95 LYS A N 1
ATOM 737 C CA . LYS A 1 95 ? -3.532 -10.215 -26.891 1.00 93.50 95 LYS A CA 1
ATOM 738 C C . LYS A 1 95 ? -3.106 -9.502 -25.599 1.00 93.50 95 LYS A C 1
ATOM 740 O O . LYS A 1 95 ? -3.717 -9.745 -24.562 1.00 93.50 95 LYS A O 1
ATOM 745 N N . GLU A 1 96 ? -2.156 -8.563 -25.634 1.00 92.75 96 GLU A N 1
ATOM 746 C CA . GLU A 1 96 ? -1.789 -7.786 -24.438 1.00 92.75 96 GLU A CA 1
ATOM 747 C C . GLU A 1 96 ? -2.870 -6.775 -24.033 1.00 92.75 96 GLU A C 1
ATOM 749 O O . GLU A 1 96 ? -3.122 -6.583 -22.842 1.00 92.75 96 GLU A O 1
ATOM 754 N N . TYR A 1 97 ? -3.564 -6.153 -24.993 1.00 92.00 97 TYR A N 1
ATOM 755 C CA . TYR A 1 97 ? -4.723 -5.316 -24.665 1.00 92.00 97 TYR A CA 1
ATOM 756 C C . TYR A 1 97 ? -5.867 -6.137 -24.065 1.00 92.00 97 TYR A C 1
ATOM 758 O O . TYR A 1 97 ? -6.485 -5.682 -23.099 1.00 92.00 97 TYR A O 1
ATOM 766 N N . ALA A 1 98 ? -6.139 -7.328 -24.606 1.00 93.75 98 ALA A N 1
ATOM 767 C CA . ALA A 1 98 ? -7.133 -8.246 -24.062 1.00 93.75 98 ALA A CA 1
ATOM 768 C C . ALA A 1 98 ? -6.793 -8.624 -22.613 1.00 93.75 98 ALA A C 1
ATOM 770 O O . ALA A 1 98 ? -7.647 -8.483 -21.737 1.00 93.75 98 ALA A O 1
ATOM 771 N N . LEU A 1 99 ? -5.532 -8.984 -22.344 1.00 92.81 99 LEU A N 1
ATOM 772 C CA . LEU A 1 99 ? -5.035 -9.263 -20.996 1.00 92.81 99 LEU A CA 1
ATOM 773 C C . LEU A 1 99 ? -5.257 -8.074 -20.047 1.00 92.81 99 LEU A C 1
ATOM 775 O O . LEU A 1 99 ? -5.875 -8.236 -18.997 1.00 92.81 99 LEU A O 1
ATOM 779 N N . MET A 1 100 ? -4.835 -6.866 -20.434 1.00 90.94 100 MET A N 1
ATOM 780 C CA . MET A 1 100 ? -4.996 -5.656 -19.616 1.00 90.94 100 MET A CA 1
ATOM 781 C C . MET A 1 100 ? -6.463 -5.354 -19.300 1.00 90.94 100 MET A C 1
ATOM 783 O O . MET A 1 100 ? -6.799 -5.017 -18.162 1.00 90.94 100 MET A O 1
ATOM 787 N N . TYR A 1 101 ? -7.349 -5.444 -20.295 1.00 90.31 101 TYR A N 1
ATOM 788 C CA . TYR A 1 101 ? -8.773 -5.201 -20.081 1.00 90.31 101 TYR A CA 1
ATOM 789 C C . TYR A 1 101 ? -9.412 -6.273 -19.197 1.00 90.31 101 TYR A C 1
ATOM 791 O O . TYR A 1 101 ? -10.203 -5.913 -18.327 1.00 90.31 101 TYR A O 1
ATOM 799 N N . ALA A 1 102 ? -9.021 -7.542 -19.343 1.00 90.94 102 ALA A N 1
ATOM 800 C CA . ALA A 1 102 ? -9.458 -8.621 -18.460 1.00 90.94 102 ALA A CA 1
ATOM 801 C C . ALA A 1 102 ? -8.997 -8.391 -17.009 1.00 90.94 102 ALA A C 1
ATOM 803 O O . ALA A 1 102 ? -9.810 -8.456 -16.089 1.00 90.94 102 ALA A O 1
ATOM 804 N N . SER A 1 103 ? -7.731 -8.005 -16.793 1.00 89.69 103 SER A N 1
ATOM 805 C CA . SER A 1 103 ? -7.203 -7.666 -15.460 1.00 89.69 103 SER A CA 1
ATOM 806 C C . SER A 1 103 ? -7.941 -6.498 -14.793 1.00 89.69 103 SER A C 1
ATOM 808 O O . SER A 1 103 ? -7.985 -6.391 -13.569 1.00 89.69 103 SER A O 1
ATOM 810 N N . ARG A 1 104 ? -8.512 -5.595 -15.594 1.00 87.44 104 ARG A N 1
ATOM 811 C CA . ARG A 1 104 ? -9.152 -4.351 -15.153 1.00 87.44 104 ARG A CA 1
ATOM 812 C C . ARG A 1 104 ? -10.607 -4.515 -14.707 1.00 87.44 104 ARG A C 1
ATOM 814 O O . ARG A 1 104 ? -11.094 -3.653 -13.975 1.00 87.44 104 ARG A O 1
ATOM 821 N N . VAL A 1 105 ? -11.292 -5.594 -15.086 1.00 87.12 105 VAL A N 1
ATOM 822 C CA . VAL A 1 105 ? -12.741 -5.763 -14.851 1.00 87.12 105 VAL A CA 1
ATOM 823 C C . VAL A 1 105 ? -13.121 -5.578 -13.376 1.00 87.12 105 VAL A C 1
ATOM 825 O O . VAL A 1 105 ? -13.997 -4.779 -13.055 1.00 87.12 105 VAL A O 1
ATOM 828 N N . MET A 1 106 ? -12.412 -6.236 -12.454 1.00 84.75 106 MET A N 1
ATOM 829 C CA . MET A 1 106 ? -12.725 -6.158 -11.017 1.00 84.75 106 MET A CA 1
ATOM 830 C C . MET A 1 106 ? -12.388 -4.804 -10.382 1.00 84.75 106 MET A C 1
ATOM 832 O O . MET A 1 106 ? -12.976 -4.420 -9.368 1.00 84.75 106 MET A O 1
ATOM 836 N N . ARG A 1 107 ? -11.444 -4.064 -10.970 1.00 83.00 107 ARG A N 1
ATOM 837 C CA . ARG A 1 107 ? -11.101 -2.706 -10.538 1.00 83.00 107 ARG A CA 1
ATOM 838 C C . ARG A 1 107 ? -12.211 -1.724 -10.894 1.00 83.00 107 ARG A C 1
ATOM 840 O O . ARG A 1 107 ? -12.575 -0.904 -10.056 1.00 83.00 107 ARG A O 1
ATOM 847 N N . ASP A 1 108 ? -12.699 -1.796 -12.130 1.00 80.25 108 ASP A N 1
ATOM 848 C CA . ASP A 1 108 ? -13.729 -0.894 -12.658 1.00 80.25 108 ASP A CA 1
ATOM 849 C C . ASP A 1 108 ? -15.128 -1.197 -12.094 1.00 80.25 108 ASP A C 1
ATOM 851 O O . ASP A 1 108 ? -16.030 -0.370 -12.206 1.00 80.25 108 ASP A O 1
ATOM 855 N N . GLY A 1 109 ? -15.274 -2.344 -11.428 1.00 69.31 109 GLY A N 1
ATOM 856 C CA . GLY A 1 109 ? -16.505 -2.793 -10.798 1.00 69.31 109 GLY A CA 1
ATOM 857 C C . GLY A 1 109 ? -17.326 -3.666 -11.741 1.00 69.31 109 GLY A C 1
ATOM 858 O O . GLY A 1 109 ? -17.440 -3.398 -12.933 1.00 69.31 109 GLY A O 1
ATOM 859 N N . MET A 1 110 ? -17.953 -4.710 -11.197 1.00 63.25 110 MET A N 1
ATOM 860 C CA . MET A 1 110 ? -18.882 -5.578 -11.934 1.00 63.25 110 MET A CA 1
ATOM 861 C C . MET A 1 110 ? -20.266 -4.916 -12.116 1.00 63.25 110 MET A C 1
ATOM 863 O O . MET A 1 110 ? -21.293 -5.562 -11.942 1.00 63.25 110 MET A O 1
ATOM 867 N N . GLY A 1 111 ? -20.317 -3.605 -12.378 1.00 47.78 111 GLY A N 1
ATOM 868 C CA . GLY A 1 111 ? -21.572 -2.846 -12.478 1.00 47.78 111 GLY A CA 1
ATOM 869 C C . GLY A 1 111 ? -22.251 -2.504 -11.142 1.00 47.78 111 GLY A C 1
ATOM 870 O O . GLY A 1 111 ? -23.333 -1.925 -11.147 1.00 47.78 111 GLY A O 1
ATOM 871 N N . THR A 1 112 ? -21.637 -2.800 -9.993 1.00 44.09 112 THR A N 1
ATOM 872 C CA . THR A 1 112 ? -22.124 -2.350 -8.680 1.00 44.09 112 THR A CA 1
ATOM 873 C C . THR A 1 112 ? -21.483 -1.010 -8.317 1.00 44.09 112 THR A C 1
ATOM 875 O O . THR A 1 112 ? -20.262 -0.856 -8.344 1.00 44.09 112 THR A O 1
ATOM 878 N N . ALA A 1 113 ? -22.305 -0.007 -8.007 1.00 46.34 113 ALA A N 1
ATOM 879 C CA . ALA A 1 113 ? -21.861 1.334 -7.633 1.00 46.34 113 ALA A CA 1
ATOM 880 C C . ALA A 1 113 ? -20.990 1.295 -6.362 1.00 46.34 113 ALA A C 1
ATOM 882 O O . ALA A 1 113 ? -21.514 1.281 -5.254 1.00 46.34 113 ALA A O 1
ATOM 883 N N . TRP A 1 114 ? -19.661 1.255 -6.496 1.00 54.94 114 TRP A N 1
ATOM 884 C CA . TRP A 1 114 ? -18.729 1.176 -5.361 1.00 54.94 114 TRP A CA 1
ATOM 885 C C . TRP A 1 114 ? -17.787 2.387 -5.331 1.00 54.94 114 TRP A C 1
ATOM 887 O O . TRP A 1 114 ? -17.367 2.852 -6.391 1.00 54.94 114 TRP A O 1
ATOM 897 N N . PRO A 1 115 ? -17.442 2.938 -4.145 1.00 56.06 115 PRO A N 1
ATOM 898 C CA . PRO A 1 115 ? -17.312 2.275 -2.845 1.00 56.06 115 PRO A CA 1
ATOM 899 C C . PRO A 1 115 ? -18.521 2.487 -1.922 1.00 56.06 115 PRO A C 1
ATOM 901 O O . PRO A 1 115 ? -18.757 3.607 -1.462 1.00 56.06 115 PRO A O 1
ATOM 904 N N . ALA A 1 116 ? -19.249 1.414 -1.599 1.00 69.38 116 ALA A N 1
ATOM 905 C CA . ALA A 1 116 ? -20.281 1.492 -0.572 1.00 69.38 116 ALA A CA 1
ATOM 906 C C . ALA A 1 116 ? -19.638 1.795 0.782 1.00 69.38 116 ALA A C 1
ATOM 908 O O . ALA A 1 116 ? -18.674 1.145 1.187 1.00 69.38 116 ALA A O 1
ATOM 909 N N . LEU A 1 117 ? -20.191 2.790 1.471 1.00 84.50 117 LEU A N 1
ATOM 910 C CA . LEU A 1 117 ? -19.777 3.200 2.809 1.00 84.50 117 LEU A CA 1
ATOM 911 C C . LEU A 1 117 ? -19.753 2.020 3.791 1.00 84.50 117 LEU A C 1
ATOM 913 O O . LEU A 1 117 ? -18.847 1.929 4.612 1.00 84.50 117 LEU A O 1
ATOM 917 N N . LEU A 1 118 ? -20.718 1.113 3.668 1.00 87.44 118 LEU A N 1
ATOM 918 C CA . LEU A 1 118 ? -20.937 0.011 4.599 1.00 87.44 118 LEU A CA 1
ATOM 919 C C . LEU A 1 118 ? -20.547 -1.355 4.011 1.00 87.44 118 LEU A C 1
ATOM 921 O O . LEU A 1 118 ? -20.708 -2.373 4.664 1.00 87.44 118 LEU A O 1
ATOM 925 N N . GLY A 1 119 ? -20.013 -1.417 2.790 1.00 86.62 119 GLY A N 1
ATOM 926 C CA . GLY A 1 119 ? -19.790 -2.707 2.134 1.00 86.62 119 GLY A CA 1
ATOM 927 C C . GLY A 1 119 ? -21.101 -3.425 1.745 1.00 86.62 119 GLY A C 1
ATOM 928 O O . GLY A 1 119 ? -22.104 -2.750 1.519 1.00 86.62 119 GLY A O 1
ATOM 929 N N . PRO A 1 120 ? -21.077 -4.761 1.548 1.00 87.75 120 PRO A N 1
ATOM 930 C CA . PRO A 1 120 ? -22.196 -5.506 0.956 1.00 87.75 120 PRO A CA 1
ATOM 931 C C . PRO A 1 120 ? -23.416 -5.730 1.861 1.00 87.75 120 PRO A C 1
ATOM 933 O O . PRO A 1 120 ? -24.525 -5.750 1.321 1.00 87.75 120 PRO A O 1
ATOM 936 N N . GLN A 1 121 ? -23.211 -5.913 3.173 1.00 88.81 121 GLN A N 1
ATOM 937 C CA . GLN A 1 121 ? -24.255 -6.160 4.183 1.00 88.81 121 GLN A CA 1
ATOM 938 C C . GLN A 1 121 ? -25.201 -7.303 3.776 1.00 88.81 121 GLN A C 1
ATOM 940 O O . GLN A 1 121 ? -26.394 -7.094 3.551 1.00 88.81 121 GLN A O 1
ATOM 945 N N . LYS A 1 122 ? -24.648 -8.502 3.559 1.00 91.38 122 LYS A N 1
ATOM 946 C CA . LYS A 1 122 ? -25.387 -9.672 3.041 1.00 91.38 122 LYS A CA 1
ATOM 947 C C . LYS A 1 122 ? -25.622 -10.775 4.065 1.00 91.38 122 LYS A C 1
ATOM 949 O O . LYS A 1 122 ? -26.589 -11.515 3.924 1.00 91.38 122 LYS A O 1
ATOM 954 N N . GLY A 1 123 ? -24.732 -10.922 5.031 1.00 92.88 123 GLY A N 1
ATOM 955 C CA . GLY A 1 123 ? -24.862 -11.811 6.167 1.00 92.88 123 GLY A CA 1
ATOM 956 C C . GLY A 1 123 ? -25.781 -11.213 7.231 1.00 92.88 123 GLY A C 1
ATOM 957 O O . GLY A 1 123 ? -26.019 -10.001 7.234 1.00 92.88 123 GLY A O 1
ATOM 958 N N . PRO A 1 124 ? -26.298 -12.057 8.130 1.00 97.25 124 PRO A N 1
ATOM 959 C CA . PRO A 1 124 ? -27.158 -11.604 9.204 1.00 97.25 124 PRO A CA 1
ATOM 960 C C . PRO A 1 124 ? -26.345 -10.871 10.276 1.00 97.25 124 PRO A C 1
ATOM 962 O O . PRO A 1 124 ? -25.186 -11.195 10.545 1.00 97.25 124 PRO A O 1
ATOM 965 N N . THR A 1 125 ? -26.967 -9.882 10.892 1.00 96.50 125 THR A N 1
ATOM 966 C CA . THR A 1 125 ? -26.491 -9.236 12.115 1.00 96.50 125 THR A CA 1
ATOM 967 C C . THR A 1 125 ? -26.678 -10.165 13.325 1.00 96.50 125 THR A C 1
ATOM 969 O O . THR A 1 125 ? -27.483 -11.097 13.265 1.00 96.50 125 THR A O 1
ATOM 972 N N . PRO A 1 126 ? -25.992 -9.920 14.457 1.00 97.62 126 PRO A N 1
ATOM 973 C CA . PRO A 1 126 ? -26.238 -10.672 15.690 1.00 97.62 126 PRO A CA 1
ATOM 974 C C . PRO A 1 126 ? -27.701 -10.615 16.156 1.00 97.62 126 PRO A C 1
ATOM 976 O O . PRO A 1 126 ? -28.237 -11.621 16.604 1.00 97.62 126 PRO A O 1
ATOM 979 N N . GLU A 1 127 ? -28.365 -9.468 15.976 1.00 96.38 127 GLU A N 1
ATOM 980 C CA . GLU A 1 127 ? -29.783 -9.285 16.311 1.00 96.38 127 GLU A CA 1
ATOM 981 C C . GLU A 1 127 ? -30.693 -10.198 15.474 1.00 96.38 127 GLU A C 1
ATOM 983 O O . GLU A 1 127 ? -31.554 -10.876 16.024 1.00 96.38 127 GLU A O 1
ATOM 988 N N . GLU A 1 128 ? -30.460 -10.297 14.161 1.00 97.75 128 GLU A N 1
ATOM 989 C CA . GLU A 1 128 ? -31.209 -11.212 13.281 1.00 97.75 128 GLU A CA 1
ATOM 990 C C . GLU A 1 128 ? -30.960 -12.694 13.600 1.00 97.75 128 GLU A C 1
ATOM 992 O O . GLU A 1 128 ? -31.790 -13.544 13.280 1.00 97.75 128 GLU A O 1
ATOM 997 N N . LEU A 1 129 ? -29.818 -13.008 14.216 1.00 97.81 129 LEU A N 1
ATOM 998 C CA . LEU A 1 129 ? -29.473 -14.348 14.688 1.00 97.81 129 LEU A CA 1
ATOM 999 C C . LEU A 1 129 ? -29.965 -14.641 16.116 1.00 97.81 129 LEU A C 1
ATOM 1001 O O . LEU A 1 129 ? -29.743 -15.755 16.587 1.00 97.81 129 LEU A O 1
ATOM 1005 N N . ASP A 1 130 ? -30.603 -13.680 16.794 1.00 97.69 130 ASP A N 1
ATOM 1006 C CA . ASP A 1 130 ? -30.987 -13.761 18.212 1.00 97.69 130 ASP A CA 1
ATOM 1007 C C . ASP A 1 130 ? -29.797 -14.092 19.139 1.00 97.69 130 ASP A C 1
ATOM 1009 O O . ASP A 1 130 ? -29.879 -14.895 20.070 1.00 97.69 130 ASP A O 1
ATOM 1013 N N . VAL A 1 131 ? -28.638 -13.485 18.861 1.00 97.75 131 VAL A N 1
ATOM 1014 C CA . VAL A 1 131 ? -27.430 -13.609 19.686 1.00 97.75 131 VAL A CA 1
ATOM 1015 C C . VAL A 1 131 ? -26.847 -12.243 20.027 1.00 97.75 131 VAL A C 1
ATOM 1017 O O . VAL A 1 131 ? -26.968 -11.265 19.290 1.00 97.75 131 VAL A O 1
ATOM 1020 N N . SER A 1 132 ? -26.143 -12.170 21.154 1.00 97.25 132 SER A N 1
ATOM 1021 C CA . SER A 1 132 ? -25.350 -10.988 21.486 1.00 97.25 132 SER A CA 1
ATOM 1022 C C . SER A 1 132 ? -24.256 -10.759 20.444 1.00 97.25 132 SER A C 1
ATOM 1024 O O . SER A 1 132 ? -23.627 -11.709 19.969 1.00 97.25 132 SER A O 1
ATOM 1026 N N . ARG A 1 133 ? -23.967 -9.487 20.141 1.00 95.81 133 ARG A N 1
ATOM 1027 C CA . ARG A 1 133 ? -22.765 -9.134 19.373 1.00 95.81 133 ARG A CA 1
ATOM 1028 C C . ARG A 1 133 ? -21.517 -9.701 20.047 1.00 95.81 133 ARG A C 1
ATOM 1030 O O . ARG A 1 133 ? -21.475 -9.825 21.273 1.00 95.81 133 ARG A O 1
ATOM 1037 N N . TRP A 1 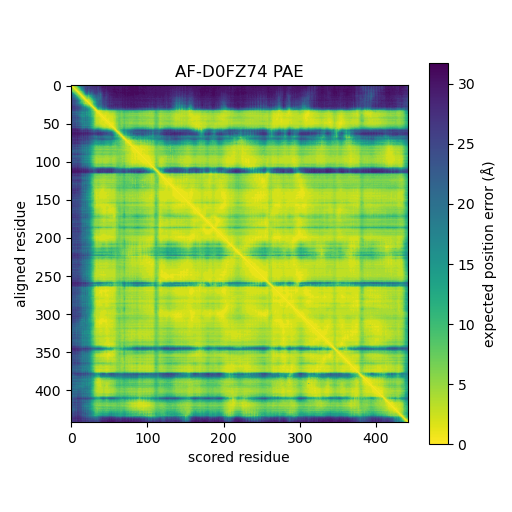134 ? -20.496 -10.005 19.249 1.00 97.25 134 TRP A N 1
ATOM 1038 C CA . TRP A 1 134 ? -19.231 -10.501 19.786 1.00 97.25 134 TRP A CA 1
ATOM 1039 C C . TRP A 1 134 ? -18.632 -9.495 20.783 1.00 97.25 134 TRP A C 1
ATOM 1041 O O . TRP A 1 134 ? -18.811 -8.287 20.639 1.00 97.25 134 TRP A O 1
ATOM 1051 N N . SER A 1 135 ? -17.922 -9.992 21.794 1.00 95.81 135 SER A N 1
ATOM 1052 C CA . SER A 1 135 ? -17.189 -9.177 22.764 1.00 95.81 135 SER A CA 1
ATOM 1053 C C . SER A 1 135 ? -15.929 -9.906 23.221 1.00 95.81 135 SER A C 1
ATOM 1055 O O . SER A 1 135 ? -15.981 -11.113 23.451 1.00 95.81 135 SER A O 1
ATOM 1057 N N . GLY A 1 136 ? -14.839 -9.170 23.414 1.00 94.81 136 GLY A N 1
ATOM 1058 C CA . GLY A 1 136 ? -13.564 -9.672 23.925 1.00 94.81 136 GLY A CA 1
ATOM 1059 C C . GLY A 1 136 ? -12.606 -8.520 24.224 1.00 94.81 136 GLY A C 1
ATOM 1060 O O . GLY A 1 136 ? -12.975 -7.350 24.065 1.00 94.81 136 GLY A O 1
ATOM 1061 N N . SER A 1 137 ? -11.388 -8.839 24.661 1.00 96.75 137 SER A N 1
ATOM 1062 C CA . SER A 1 137 ? -10.329 -7.840 24.856 1.00 96.75 137 SER A CA 1
ATOM 1063 C C . SER A 1 137 ? -9.858 -7.243 23.519 1.00 96.75 137 SER A C 1
ATOM 1065 O O . SER A 1 137 ? -10.115 -7.800 22.445 1.00 96.75 137 SER A O 1
ATOM 1067 N N . GLU A 1 138 ? -9.134 -6.118 23.564 1.00 96.44 138 GLU A N 1
ATOM 1068 C CA . GLU A 1 138 ? -8.536 -5.529 22.358 1.00 96.44 138 GLU A CA 1
ATOM 1069 C C . GLU A 1 138 ? -7.575 -6.523 21.668 1.00 96.44 138 GLU A C 1
ATOM 1071 O O . GLU A 1 138 ? -7.557 -6.642 20.442 1.00 96.44 138 GLU A O 1
ATOM 1076 N N . GLU A 1 139 ? -6.814 -7.300 22.440 1.00 94.44 139 GLU A N 1
ATOM 1077 C CA . GLU A 1 139 ? -5.884 -8.319 21.943 1.00 94.44 139 GLU A CA 1
ATOM 1078 C C . GLU A 1 139 ? -6.609 -9.492 21.274 1.00 94.44 139 GLU A C 1
ATOM 1080 O O . GLU A 1 139 ? -6.174 -9.969 20.220 1.00 94.44 139 GLU A O 1
ATOM 1085 N N . GLU A 1 140 ? -7.722 -9.948 21.853 1.00 96.38 140 GLU A N 1
ATOM 1086 C CA . GLU A 1 140 ? -8.561 -10.996 21.266 1.00 96.38 140 GLU A CA 1
ATOM 1087 C C . GLU A 1 140 ? -9.185 -10.523 19.950 1.00 96.38 140 GLU A C 1
ATOM 1089 O O . GLU A 1 140 ? -9.137 -11.245 18.949 1.00 96.38 140 GLU A O 1
ATOM 1094 N N . ALA A 1 141 ? -9.681 -9.282 19.913 1.00 97.50 141 ALA A N 1
ATOM 1095 C CA . ALA A 1 141 ? -10.219 -8.663 18.706 1.00 97.50 141 ALA A CA 1
ATOM 1096 C C . ALA A 1 141 ? -9.143 -8.529 17.618 1.00 97.50 141 ALA A C 1
ATOM 1098 O O . ALA A 1 141 ? -9.366 -8.899 16.463 1.00 97.50 141 ALA A O 1
ATOM 1099 N N . ALA A 1 142 ? -7.944 -8.068 17.981 1.00 96.56 142 ALA A N 1
ATOM 1100 C CA . ALA A 1 142 ? -6.811 -7.953 17.069 1.00 96.56 142 ALA A CA 1
ATOM 1101 C C . ALA A 1 142 ? -6.407 -9.308 16.475 1.00 96.56 142 ALA A C 1
ATOM 1103 O O . ALA A 1 142 ? -6.194 -9.418 15.263 1.00 96.56 142 ALA A O 1
ATOM 1104 N N . LYS A 1 143 ? -6.320 -10.351 17.312 1.00 95.81 143 LYS A N 1
ATOM 1105 C CA . LYS A 1 143 ? -6.024 -11.723 16.882 1.00 95.81 143 LYS A CA 1
ATOM 1106 C C . LYS A 1 143 ? -7.102 -12.251 15.934 1.00 95.81 143 LYS A C 1
ATOM 1108 O O . LYS A 1 143 ? -6.761 -12.796 14.885 1.00 95.81 143 LYS A O 1
ATOM 1113 N N . MET A 1 144 ? -8.379 -12.050 16.268 1.00 97.69 144 MET A N 1
ATOM 1114 C CA . MET A 1 144 ? -9.519 -12.446 15.437 1.00 97.69 144 MET A CA 1
ATOM 1115 C C . MET A 1 144 ? -9.482 -11.761 14.067 1.00 97.69 144 MET A C 1
ATOM 1117 O O . MET A 1 144 ? -9.551 -12.437 13.040 1.00 97.69 144 MET A O 1
ATOM 1121 N N . ILE A 1 145 ? -9.319 -10.436 14.038 1.00 97.44 145 ILE A N 1
ATOM 1122 C CA . ILE A 1 145 ? -9.271 -9.665 12.793 1.00 97.44 145 ILE A CA 1
ATOM 1123 C C . ILE A 1 145 ? -8.089 -10.101 11.932 1.00 97.44 145 ILE A C 1
ATOM 1125 O O . ILE A 1 145 ? -8.274 -10.356 10.745 1.00 97.44 145 ILE A O 1
ATOM 1129 N N . ARG A 1 146 ? -6.889 -10.239 12.509 1.00 95.69 146 ARG A N 1
ATOM 1130 C CA . ARG A 1 146 ? -5.713 -10.713 11.763 1.00 95.69 146 ARG A CA 1
ATOM 1131 C C . ARG A 1 146 ? -5.941 -12.099 11.174 1.00 95.69 146 ARG A C 1
ATOM 1133 O O . ARG A 1 146 ? -5.656 -12.288 9.998 1.00 95.69 146 ARG A O 1
ATOM 1140 N N . ALA A 1 147 ? -6.486 -13.038 11.947 1.00 95.25 147 ALA A N 1
ATOM 1141 C CA . ALA A 1 147 ? -6.760 -14.390 11.468 1.00 95.25 147 ALA A CA 1
ATOM 1142 C C . ALA A 1 147 ? -7.776 -14.399 10.312 1.00 95.25 147 ALA A C 1
ATOM 1144 O O . ALA A 1 147 ? -7.500 -14.957 9.249 1.00 95.25 147 ALA A O 1
ATOM 1145 N N . ALA A 1 148 ? -8.920 -13.732 10.487 1.00 96.81 148 ALA A N 1
ATOM 1146 C CA . ALA A 1 148 ? -9.967 -13.673 9.469 1.00 96.81 148 ALA A CA 1
ATOM 1147 C C . ALA A 1 148 ? -9.492 -12.949 8.201 1.00 96.81 148 ALA A C 1
ATOM 1149 O O . ALA A 1 148 ? -9.698 -13.423 7.085 1.00 96.81 148 ALA A O 1
ATOM 1150 N N . PHE A 1 149 ? -8.812 -11.811 8.353 1.00 95.62 149 PHE A N 1
ATOM 1151 C CA . PHE A 1 149 ? -8.368 -11.012 7.214 1.00 95.62 149 PHE A CA 1
ATOM 1152 C C . PHE A 1 149 ? -7.223 -11.703 6.470 1.00 95.62 149 PHE A C 1
ATOM 1154 O O . PHE A 1 149 ? -7.223 -11.691 5.238 1.00 95.62 149 PHE A O 1
ATOM 1161 N N . HIS A 1 150 ? -6.316 -12.377 7.182 1.00 92.69 150 HIS A N 1
ATOM 1162 C CA . HIS A 1 150 ? -5.305 -13.237 6.569 1.00 92.69 150 HIS A CA 1
ATOM 1163 C C . HIS A 1 150 ? -5.947 -14.345 5.735 1.00 92.69 150 HIS A C 1
ATOM 1165 O O . HIS A 1 150 ? -5.601 -14.500 4.566 1.00 92.69 150 HIS A O 1
ATOM 1171 N N . TYR A 1 151 ? -6.954 -15.040 6.275 1.00 92.19 151 TYR A N 1
ATOM 1172 C CA . TYR A 1 151 ? -7.725 -16.031 5.518 1.00 92.19 151 TYR A CA 1
ATOM 1173 C C . TYR A 1 151 ? -8.374 -15.440 4.253 1.00 92.19 151 TYR A C 1
ATOM 1175 O O . TYR A 1 151 ? -8.409 -16.083 3.205 1.00 92.19 151 TYR A O 1
ATOM 1183 N N . PHE A 1 152 ? -8.844 -14.191 4.300 1.00 92.44 152 PHE A N 1
ATOM 1184 C CA . PHE A 1 152 ? -9.399 -13.532 3.116 1.00 92.44 152 PHE A CA 1
ATOM 1185 C C . PHE A 1 152 ? -8.358 -13.197 2.042 1.00 92.44 152 PHE A C 1
ATOM 1187 O O . PHE A 1 152 ? -8.767 -13.011 0.889 1.00 92.44 152 PHE A O 1
ATOM 1194 N N . GLY A 1 153 ? -7.072 -13.131 2.405 1.00 89.81 153 GLY A N 1
ATOM 1195 C CA . GLY A 1 153 ? -5.946 -12.760 1.543 1.00 89.81 153 GLY A CA 1
ATOM 1196 C C . GLY A 1 153 ? -5.274 -11.426 1.901 1.00 89.81 153 GLY A C 1
ATOM 1197 O O . GLY A 1 153 ? -4.584 -10.853 1.063 1.00 89.81 153 GLY A O 1
ATOM 1198 N N . VAL A 1 154 ? -5.500 -10.886 3.104 1.00 91.56 154 VAL A N 1
ATOM 1199 C CA . VAL A 1 154 ? -4.798 -9.696 3.615 1.00 91.56 154 VAL A CA 1
ATOM 1200 C C . VAL A 1 154 ? -3.557 -10.131 4.385 1.00 91.56 154 VAL A C 1
ATOM 1202 O O . VAL A 1 154 ? -3.652 -10.646 5.493 1.00 91.56 154 VAL A O 1
ATOM 1205 N N . GLU A 1 155 ? -2.376 -9.871 3.842 1.00 84.50 155 GLU A N 1
ATOM 1206 C CA . GLU A 1 155 ? -1.138 -10.390 4.441 1.00 84.50 155 GLU A CA 1
ATOM 1207 C C . GLU A 1 155 ? -0.697 -9.645 5.703 1.00 84.50 155 GLU A C 1
ATOM 1209 O O . GLU A 1 155 ? -0.028 -10.217 6.561 1.00 84.50 155 GLU A O 1
ATOM 1214 N N . ARG A 1 156 ? -1.076 -8.370 5.844 1.00 90.50 156 ARG A N 1
ATOM 1215 C CA . ARG A 1 156 ? -0.730 -7.566 7.020 1.00 90.50 156 ARG A CA 1
ATOM 1216 C C . ARG A 1 156 ? -1.888 -6.683 7.445 1.00 90.50 156 ARG A C 1
ATOM 1218 O O . ARG A 1 156 ? -2.489 -6.000 6.615 1.00 90.50 156 ARG A O 1
ATOM 1225 N N . VAL A 1 157 ? -2.167 -6.674 8.746 1.00 95.00 157 VAL A N 1
ATOM 1226 C CA . VAL A 1 157 ? -3.179 -5.809 9.354 1.00 95.00 157 VAL A CA 1
ATOM 1227 C C . VAL A 1 157 ? -2.574 -5.066 10.532 1.00 95.00 157 VAL A C 1
ATOM 1229 O O . VAL A 1 157 ? -2.072 -5.695 11.466 1.00 95.00 157 VAL A O 1
ATOM 1232 N N . GLY A 1 158 ? -2.657 -3.742 10.483 1.00 95.62 158 GLY A N 1
ATOM 1233 C CA . GLY A 1 158 ? -2.361 -2.862 11.606 1.00 95.62 158 GLY A CA 1
ATOM 1234 C C . GLY A 1 158 ? -3.591 -2.067 12.034 1.00 95.62 158 GLY A C 1
ATOM 1235 O O . GLY A 1 158 ? -4.640 -2.106 11.384 1.00 95.62 158 GLY A O 1
ATOM 1236 N N . PHE A 1 159 ? -3.461 -1.351 13.142 1.00 96.25 159 PHE A N 1
ATOM 1237 C CA . PHE A 1 159 ? -4.571 -0.691 13.818 1.00 96.25 159 PHE A CA 1
ATOM 1238 C C . PHE A 1 159 ? -4.134 0.689 14.299 1.00 96.25 159 PHE A C 1
ATOM 1240 O O . PHE A 1 159 ? -3.094 0.827 14.938 1.00 96.25 159 PHE A O 1
ATOM 1247 N N . ILE A 1 160 ? -4.914 1.721 13.998 1.00 94.81 160 ILE A N 1
ATOM 1248 C CA . ILE A 1 160 ? -4.632 3.083 14.464 1.00 94.81 160 ILE A CA 1
ATOM 1249 C C . ILE A 1 160 ? -5.859 3.672 15.149 1.00 94.81 160 ILE A C 1
ATOM 1251 O O . ILE A 1 160 ? -6.992 3.450 14.723 1.00 94.81 160 ILE A O 1
ATOM 1255 N N . GLU A 1 161 ? -5.636 4.435 16.208 1.00 95.25 161 GLU A N 1
ATOM 1256 C CA . GLU A 1 161 ? -6.682 5.220 16.853 1.00 95.25 161 GLU A CA 1
ATOM 1257 C C . GLU A 1 161 ? -7.096 6.413 15.980 1.00 95.25 161 GLU A C 1
ATOM 1259 O O . GLU A 1 161 ? -6.254 7.070 15.368 1.00 95.25 161 GLU A O 1
ATOM 1264 N N . VAL A 1 162 ? -8.391 6.735 15.961 1.00 93.75 162 VAL A N 1
ATOM 1265 C CA . VAL A 1 162 ? -8.894 7.984 15.385 1.00 93.75 162 VAL A CA 1
ATOM 1266 C C . VAL A 1 162 ? -8.641 9.139 16.355 1.00 93.75 162 VAL A C 1
ATOM 1268 O O . VAL A 1 162 ? -9.312 9.285 17.371 1.00 93.75 162 VAL A O 1
ATOM 1271 N N . ASN A 1 163 ? -7.720 10.018 15.986 1.00 93.25 163 ASN A N 1
ATOM 1272 C CA . ASN A 1 163 ? -7.406 11.263 16.689 1.00 93.25 163 ASN A CA 1
ATOM 1273 C C . ASN A 1 163 ? -7.087 12.404 15.706 1.00 93.25 163 ASN A C 1
ATOM 1275 O O . ASN A 1 163 ? -7.108 12.213 14.486 1.00 93.25 163 ASN A O 1
ATOM 1279 N N . GLU A 1 164 ? -6.749 13.585 16.226 1.00 92.12 164 GLU A N 1
ATOM 1280 C CA . GLU A 1 164 ? -6.455 14.766 15.404 1.00 92.12 164 GLU A CA 1
ATOM 1281 C C . GLU A 1 164 ? -5.339 14.526 14.374 1.00 92.12 164 GLU A C 1
ATOM 1283 O O . GLU A 1 164 ? -5.489 14.926 13.221 1.00 92.12 164 GLU A O 1
ATOM 1288 N N . LYS A 1 165 ? -4.288 13.765 14.715 1.00 92.12 165 LYS A N 1
ATOM 1289 C CA . LYS A 1 165 ? -3.200 13.430 13.779 1.00 92.12 165 LYS A CA 1
ATOM 1290 C C . LYS A 1 165 ? -3.671 12.517 12.648 1.00 92.12 165 LYS A C 1
ATOM 1292 O O . LYS A 1 165 ? -3.386 12.775 11.481 1.00 92.12 165 LYS A O 1
ATOM 1297 N N . THR A 1 166 ? -4.437 11.467 12.948 1.00 90.88 166 THR A N 1
ATOM 1298 C CA . THR A 1 166 ? -4.972 10.577 11.893 1.00 90.88 166 THR A CA 1
ATOM 1299 C C . THR A 1 166 ? -6.009 11.251 11.004 1.00 90.88 166 THR A C 1
ATOM 1301 O O . THR A 1 166 ? -6.091 10.935 9.815 1.00 90.88 166 THR A O 1
ATOM 1304 N N . LYS A 1 167 ? -6.767 12.225 11.523 1.00 89.81 167 LYS A N 1
ATOM 1305 C CA . LYS A 1 167 ? -7.700 13.024 10.719 1.00 89.81 167 LYS A CA 1
ATOM 1306 C C . LYS A 1 167 ? -6.969 13.841 9.642 1.00 89.81 167 LYS A C 1
ATOM 1308 O O . LYS A 1 167 ? -7.535 14.048 8.570 1.00 89.81 167 LYS A O 1
ATOM 1313 N N . LEU A 1 168 ? -5.686 14.183 9.828 1.00 88.38 168 LEU A N 1
ATOM 1314 C CA . LEU A 1 168 ? -4.839 14.799 8.786 1.00 88.38 168 LEU A CA 1
ATOM 1315 C C . LEU A 1 168 ? -4.589 13.872 7.577 1.00 88.38 168 LEU A C 1
ATOM 1317 O O . LEU A 1 168 ? -4.195 14.338 6.501 1.00 88.38 168 LEU A O 1
ATOM 1321 N N . LEU A 1 169 ? -4.828 12.560 7.715 1.00 86.75 169 LEU A N 1
ATOM 1322 C CA . LEU A 1 169 ? -4.780 11.563 6.632 1.00 86.75 169 LEU A CA 1
ATOM 1323 C C . LEU A 1 169 ? -6.107 11.435 5.863 1.00 86.75 169 LEU A C 1
ATOM 1325 O O . LEU A 1 169 ? -6.238 10.625 4.937 1.00 86.75 169 LEU A O 1
ATOM 1329 N N . MET A 1 170 ? -7.107 12.232 6.220 1.00 85.75 170 MET A N 1
ATOM 1330 C CA . MET A 1 170 ? -8.385 12.297 5.527 1.00 85.75 170 MET A CA 1
ATOM 1331 C C . MET A 1 170 ? -8.405 13.501 4.588 1.00 85.75 170 MET A C 1
ATOM 1333 O O . MET A 1 170 ? -7.756 14.517 4.833 1.00 85.75 170 MET A O 1
ATOM 1337 N N . ARG A 1 171 ? -9.159 13.404 3.488 1.00 79.69 171 ARG A N 1
ATOM 1338 C CA . ARG A 1 171 ? -9.364 14.574 2.625 1.00 79.69 171 ARG A CA 1
ATOM 1339 C C . ARG A 1 171 ? -10.219 15.602 3.389 1.00 79.69 171 ARG A C 1
ATOM 1341 O O . ARG A 1 171 ? -11.249 15.205 3.946 1.00 79.69 171 ARG A O 1
ATOM 1348 N N . PRO A 1 172 ? -9.858 16.896 3.401 1.00 81.62 172 PRO A N 1
ATOM 1349 C CA . PRO A 1 172 ? -10.674 17.927 4.029 1.00 81.62 172 PRO A CA 1
ATOM 1350 C C . PRO A 1 172 ? -12.101 17.916 3.469 1.00 81.62 172 PRO A C 1
ATOM 1352 O O . PRO A 1 172 ? -12.304 17.751 2.264 1.00 81.62 172 PRO A O 1
ATOM 1355 N N . GLY A 1 173 ? -13.086 18.021 4.363 1.00 83.56 173 GLY A N 1
ATOM 1356 C CA . GLY A 1 173 ? -14.512 17.974 4.024 1.00 83.56 173 GLY A CA 1
ATOM 1357 C C . GLY A 1 173 ? -15.027 16.610 3.551 1.00 83.56 173 GLY A C 1
ATOM 1358 O O . GLY A 1 173 ? -16.184 16.501 3.176 1.00 83.56 173 GLY A O 1
ATOM 1359 N N . SER A 1 174 ? -14.203 15.556 3.541 1.00 83.25 174 SER A N 1
ATOM 1360 C CA . SER A 1 174 ? -14.629 14.238 3.046 1.00 83.25 174 SER A CA 1
ATOM 1361 C C . SER A 1 174 ? -15.263 13.342 4.111 1.00 83.25 174 SER A C 1
ATOM 1363 O O . SER A 1 174 ? -16.003 12.416 3.761 1.00 83.25 174 SER A O 1
ATOM 1365 N N . ASN A 1 175 ? -14.989 13.621 5.390 1.00 88.19 175 ASN A N 1
ATOM 1366 C CA . ASN A 1 175 ? -15.572 12.930 6.534 1.00 88.19 175 ASN A CA 1
ATOM 1367 C C . ASN A 1 175 ? -15.931 13.939 7.640 1.00 88.19 175 ASN A C 1
ATOM 1369 O O . ASN A 1 175 ? -15.235 14.945 7.791 1.00 88.19 175 ASN A O 1
ATOM 1373 N N . ARG A 1 176 ? -16.977 13.647 8.418 1.00 91.56 176 ARG A N 1
ATOM 1374 C CA . ARG A 1 176 ? -17.336 14.324 9.675 1.00 91.56 176 ARG A CA 1
ATOM 1375 C C . ARG A 1 176 ? -17.585 13.274 10.748 1.00 91.56 176 ARG A C 1
ATOM 1377 O O . ARG A 1 176 ? -18.111 12.208 10.440 1.00 91.56 176 ARG A O 1
ATOM 1384 N N . PHE A 1 177 ? -17.196 13.582 11.979 1.00 93.06 177 PHE A N 1
ATOM 1385 C CA . PHE A 1 177 ? -17.445 12.726 13.134 1.00 93.06 177 PHE A CA 1
ATOM 1386 C C . PHE A 1 177 ? -18.548 13.354 13.974 1.00 93.06 177 PHE A C 1
ATOM 1388 O O . PHE A 1 177 ? -18.412 14.500 14.399 1.00 93.06 177 PHE A O 1
ATOM 1395 N N . GLU A 1 178 ? -19.646 12.629 14.156 1.00 95.88 178 GLU A N 1
ATOM 1396 C CA . GLU A 1 178 ? -20.856 13.118 14.817 1.00 95.88 178 GLU A CA 1
ATOM 1397 C C . GLU A 1 178 ? -21.376 12.066 15.806 1.00 95.88 178 GLU A C 1
ATOM 1399 O O . GLU A 1 178 ? -21.095 10.871 15.678 1.00 95.88 178 GLU A O 1
ATOM 1404 N N . ASN A 1 179 ? -22.145 12.500 16.807 1.00 97.06 179 ASN A N 1
ATOM 1405 C CA . ASN A 1 179 ? -22.810 11.582 17.729 1.00 97.06 179 ASN A CA 1
ATOM 1406 C C . ASN A 1 179 ? -24.060 10.981 17.067 1.00 97.06 179 ASN A C 1
ATOM 1408 O O . ASN A 1 179 ? -25.173 11.453 17.278 1.00 97.06 179 ASN A O 1
ATOM 1412 N N . VAL A 1 180 ? -23.844 9.978 16.220 1.00 96.69 180 VAL A N 1
ATOM 1413 C CA . VAL A 1 180 ? -24.878 9.242 15.483 1.00 96.69 180 VAL A CA 1
ATOM 1414 C C . VAL A 1 180 ? -24.649 7.741 15.624 1.00 96.69 180 VAL A C 1
ATOM 1416 O O . VAL A 1 180 ? -23.530 7.302 15.896 1.00 96.69 180 VAL A O 1
ATOM 1419 N N . ASP A 1 181 ? -25.692 6.940 15.424 1.00 94.50 181 ASP A N 1
ATOM 1420 C CA . ASP A 1 181 ? -25.593 5.494 15.638 1.00 94.50 181 ASP A CA 1
ATOM 1421 C C . ASP A 1 181 ? -24.893 4.751 14.506 1.00 94.50 181 ASP A C 1
ATOM 1423 O O . ASP A 1 181 ? -24.150 3.807 14.781 1.00 94.50 181 ASP A O 1
ATOM 1427 N N . GLN A 1 182 ? -25.105 5.185 13.260 1.00 92.94 182 GLN A N 1
ATOM 1428 C CA . GLN A 1 182 ? -24.615 4.515 12.057 1.00 92.94 182 GLN A CA 1
ATOM 1429 C C . GLN A 1 182 ? -23.974 5.497 11.064 1.00 92.94 182 GLN A C 1
ATOM 1431 O O . GLN A 1 182 ? -24.356 6.670 11.022 1.00 92.94 182 GLN A O 1
ATOM 1436 N N . PRO A 1 183 ? -23.008 5.046 10.240 1.00 92.94 183 PRO A N 1
ATOM 1437 C CA . PRO A 1 183 ? -22.427 5.876 9.195 1.00 92.94 183 PRO A CA 1
ATOM 1438 C C . PRO A 1 183 ? -23.429 6.149 8.072 1.00 92.94 183 PRO A C 1
ATOM 1440 O O . PRO A 1 183 ? -24.126 5.241 7.621 1.00 92.94 183 PRO A O 1
ATOM 1443 N N . TYR A 1 184 ? -23.431 7.366 7.531 1.00 92.12 184 TYR A N 1
ATOM 1444 C CA . TYR A 1 184 ? -24.261 7.717 6.374 1.00 92.12 184 TYR A CA 1
ATOM 1445 C C . TYR A 1 184 ? -23.568 8.715 5.436 1.00 92.12 184 TYR A C 1
ATOM 1447 O O . TYR A 1 184 ? -22.480 9.234 5.714 1.00 92.12 184 TYR A O 1
ATOM 1455 N N . LYS A 1 185 ? -24.169 8.939 4.262 1.00 90.12 185 LYS A N 1
ATOM 1456 C CA . LYS A 1 185 ? -23.725 9.956 3.304 1.00 90.12 185 LYS A CA 1
ATOM 1457 C C . LYS A 1 185 ? -24.603 11.192 3.413 1.00 90.12 185 LYS A C 1
ATOM 1459 O O . LYS A 1 185 ? -25.811 11.094 3.247 1.00 90.12 185 LYS A O 1
ATOM 1464 N N . ASP A 1 186 ? -23.963 12.339 3.592 1.00 90.31 186 ASP A N 1
ATOM 1465 C CA . ASP A 1 186 ? -24.593 13.656 3.548 1.00 90.31 186 ASP A CA 1
ATOM 1466 C C . ASP A 1 186 ? -23.846 14.523 2.534 1.00 90.31 186 ASP A C 1
ATOM 1468 O O . ASP A 1 186 ? -22.667 14.815 2.719 1.00 90.31 186 ASP A O 1
ATOM 1472 N N . GLY A 1 187 ? -24.480 14.867 1.412 1.00 81.94 187 GLY A N 1
ATOM 1473 C CA . GLY A 1 187 ? -23.880 15.774 0.423 1.00 81.94 187 GLY A CA 1
ATOM 1474 C C . GLY A 1 187 ? -22.465 15.384 -0.044 1.00 81.94 187 GLY A C 1
ATOM 1475 O O . GLY A 1 187 ? -21.589 16.235 -0.162 1.00 81.94 187 GLY A O 1
ATOM 1476 N N . GLY A 1 188 ? -22.195 14.089 -0.263 1.00 81.44 188 GLY A N 1
ATOM 1477 C CA . GLY A 1 188 ? -20.871 13.574 -0.662 1.00 81.44 188 GLY A CA 1
ATOM 1478 C C . GLY A 1 188 ? -19.855 13.409 0.483 1.00 81.44 188 GLY A C 1
ATOM 1479 O O . GLY A 1 188 ? -18.830 12.734 0.299 1.00 81.44 188 GLY A O 1
ATOM 1480 N N . VAL A 1 189 ? -20.169 13.944 1.663 1.00 88.12 189 VAL A N 1
ATOM 1481 C CA . VAL A 1 189 ? -19.436 13.783 2.922 1.00 88.12 189 VAL A CA 1
ATOM 1482 C C . VAL A 1 189 ? -19.817 12.457 3.574 1.00 88.12 189 VAL A C 1
ATOM 1484 O O . VAL A 1 189 ? -20.953 11.993 3.486 1.00 88.12 189 VAL A O 1
ATOM 1487 N N . THR A 1 190 ? -18.843 11.807 4.202 1.00 89.31 190 THR A N 1
ATOM 1488 C CA . THR A 1 190 ? -19.081 10.617 5.025 1.00 89.31 190 THR A CA 1
ATOM 1489 C C . THR A 1 190 ? -19.274 11.033 6.474 1.00 89.31 190 THR A C 1
ATOM 1491 O O . THR A 1 190 ? -18.321 11.503 7.089 1.00 89.31 190 THR A O 1
ATOM 1494 N N . VAL A 1 191 ? -20.464 10.847 7.030 1.00 93.19 191 VAL A N 1
ATOM 1495 C CA . VAL A 1 191 ? -20.678 11.035 8.466 1.00 93.19 191 VAL A CA 1
ATOM 1496 C C . VAL A 1 191 ? -20.378 9.724 9.174 1.00 93.19 191 VAL A C 1
ATOM 1498 O O . VAL A 1 191 ? -20.853 8.667 8.758 1.00 93.19 191 VAL A O 1
ATOM 1501 N N . ILE A 1 192 ? -19.533 9.788 10.196 1.00 93.44 192 ILE A N 1
ATOM 1502 C CA . ILE A 1 192 ? -19.010 8.641 10.931 1.00 93.44 192 ILE A CA 1
ATOM 1503 C C . ILE A 1 192 ? -19.370 8.821 12.410 1.00 93.44 192 ILE A C 1
ATOM 1505 O O . ILE A 1 192 ? -19.105 9.891 12.960 1.00 93.44 192 ILE A O 1
ATOM 1509 N N . PRO A 1 193 ? -19.945 7.804 13.070 1.00 95.69 193 PRO A N 1
ATOM 1510 C CA . PRO A 1 193 ? -20.152 7.817 14.513 1.00 95.69 193 PRO A CA 1
ATOM 1511 C C . PRO A 1 193 ? -18.866 8.150 15.276 1.00 95.69 193 PRO A C 1
ATOM 1513 O O . PRO A 1 193 ? -17.845 7.499 15.068 1.00 95.69 193 PRO A O 1
ATOM 1516 N N . SER A 1 194 ? -18.906 9.098 16.214 1.00 95.81 194 SER A N 1
ATOM 1517 C CA . SER A 1 194 ? -17.745 9.436 17.057 1.00 95.81 194 SER A CA 1
ATOM 1518 C C . SER A 1 194 ? -17.243 8.255 17.901 1.00 95.81 194 SER A C 1
ATOM 1520 O O . SER A 1 194 ? -16.066 8.211 18.248 1.00 95.81 194 SER A O 1
ATOM 1522 N N . LYS A 1 195 ? -18.112 7.274 18.193 1.00 96.06 195 LYS A N 1
ATOM 1523 C CA . LYS A 1 195 ? -17.743 6.002 18.842 1.00 96.06 195 LYS A CA 1
ATOM 1524 C C . LYS A 1 195 ? -16.884 5.085 17.962 1.00 96.06 195 LYS A C 1
ATOM 1526 O O . LYS A 1 195 ? -16.182 4.235 18.495 1.00 96.06 195 LYS A O 1
ATOM 1531 N N . ALA A 1 196 ? -16.902 5.262 16.638 1.00 95.75 196 ALA A N 1
ATOM 1532 C CA . ALA A 1 196 ? -16.046 4.522 15.718 1.00 95.75 196 ALA A CA 1
ATOM 1533 C C . ALA A 1 196 ? -14.639 5.142 15.704 1.00 95.75 196 ALA A C 1
ATOM 1535 O O . ALA A 1 196 ? -14.279 5.928 14.824 1.00 95.75 196 ALA A O 1
ATOM 1536 N N . ASN A 1 197 ? -13.867 4.828 16.744 1.00 95.38 197 ASN A N 1
ATOM 1537 C CA . ASN A 1 197 ? -12.599 5.471 17.079 1.00 95.38 197 ASN A CA 1
ATOM 1538 C C . ASN A 1 197 ? -11.361 4.611 16.760 1.00 95.38 197 ASN A C 1
ATOM 1540 O O . ASN A 1 197 ? -10.250 4.945 17.181 1.00 95.38 197 ASN A O 1
ATOM 1544 N N . ARG A 1 198 ? -11.528 3.513 16.016 1.00 96.19 198 ARG A N 1
ATOM 1545 C CA . ARG A 1 198 ? -10.437 2.663 15.525 1.00 96.19 198 ARG A CA 1
ATOM 1546 C C . ARG A 1 198 ? -10.435 2.619 14.007 1.00 96.19 198 ARG A C 1
ATOM 1548 O O . ARG A 1 198 ? -11.485 2.644 13.373 1.00 96.19 198 ARG A O 1
ATOM 1555 N N . ILE A 1 199 ? -9.250 2.528 13.415 1.00 95.50 199 ILE A N 1
ATOM 1556 C CA . ILE A 1 199 ? -9.059 2.309 11.984 1.00 95.50 199 ILE A CA 1
ATOM 1557 C C . ILE A 1 199 ? -8.274 1.012 11.803 1.00 95.50 199 ILE A C 1
ATOM 1559 O O . ILE A 1 199 ? -7.117 0.912 12.210 1.00 95.50 199 ILE A O 1
ATOM 1563 N N . ILE A 1 200 ? -8.887 0.034 11.145 1.00 96.25 200 ILE A N 1
ATOM 1564 C CA . ILE A 1 200 ? -8.208 -1.175 10.684 1.00 96.25 200 ILE A CA 1
ATOM 1565 C C . ILE A 1 200 ? -7.531 -0.858 9.355 1.00 96.25 200 ILE A C 1
ATOM 1567 O O . ILE A 1 200 ? -8.197 -0.441 8.404 1.00 96.25 200 ILE A O 1
ATOM 1571 N N . VAL A 1 201 ? -6.220 -1.075 9.280 1.00 95.69 201 VAL A N 1
ATOM 1572 C CA . VAL A 1 201 ? -5.401 -0.860 8.086 1.00 95.69 201 VAL A CA 1
ATOM 1573 C C . VAL A 1 201 ? -4.966 -2.218 7.539 1.00 95.69 201 VAL A C 1
ATOM 1575 O O . VAL A 1 201 ? -4.124 -2.889 8.124 1.00 95.69 201 VAL A O 1
ATOM 1578 N N . ALA A 1 202 ? -5.548 -2.631 6.417 1.00 94.56 202 ALA A N 1
ATOM 1579 C CA . ALA A 1 202 ? -5.342 -3.931 5.783 1.00 94.56 202 ALA A CA 1
ATOM 1580 C C . ALA A 1 202 ? -4.539 -3.795 4.478 1.00 94.56 202 ALA A C 1
ATOM 1582 O O . ALA A 1 202 ? -4.963 -3.115 3.539 1.00 94.56 202 ALA A O 1
ATOM 1583 N N . LEU A 1 203 ? -3.375 -4.438 4.418 1.00 94.12 203 LEU A N 1
ATOM 1584 C CA . LEU A 1 203 ? -2.443 -4.380 3.295 1.00 94.12 203 LEU A CA 1
ATOM 1585 C C . LEU A 1 203 ? -2.925 -5.202 2.095 1.00 94.12 203 LEU A C 1
ATOM 1587 O O . LEU A 1 203 ? -3.290 -6.366 2.228 1.00 94.12 203 LEU A O 1
ATOM 1591 N N . VAL A 1 204 ? -2.840 -4.615 0.904 1.00 92.12 204 VAL A N 1
ATOM 1592 C CA . VAL A 1 204 ? -3.095 -5.286 -0.373 1.00 92.12 204 VAL A CA 1
ATOM 1593 C C . VAL A 1 204 ? -1.853 -5.188 -1.242 1.00 92.12 204 VAL A C 1
ATOM 1595 O O . VAL A 1 204 ? -1.417 -4.087 -1.597 1.00 92.12 204 VAL A O 1
ATOM 1598 N N . ARG A 1 205 ? -1.303 -6.343 -1.609 1.00 89.75 205 ARG A N 1
ATOM 1599 C CA . ARG A 1 205 ? -0.144 -6.439 -2.495 1.00 89.75 205 ARG A CA 1
ATOM 1600 C C . ARG A 1 205 ? -0.499 -6.186 -3.951 1.00 89.75 205 ARG A C 1
ATOM 1602 O O . ARG A 1 205 ? -1.634 -6.353 -4.392 1.00 89.75 205 ARG A O 1
ATOM 1609 N N . GLN A 1 206 ? 0.517 -5.779 -4.693 1.00 87.62 206 GLN A N 1
ATOM 1610 C CA . GLN A 1 206 ? 0.528 -5.816 -6.141 1.00 87.62 206 GLN A CA 1
ATOM 1611 C C . GLN A 1 206 ? 1.322 -7.056 -6.588 1.00 87.62 206 GLN A C 1
ATOM 1613 O O . GLN A 1 206 ? 2.394 -7.312 -6.035 1.00 87.62 206 GLN A O 1
ATOM 1618 N N . PRO A 1 207 ? 0.841 -7.837 -7.568 1.00 86.06 207 PRO A N 1
ATOM 1619 C CA . PRO A 1 207 ? 1.579 -8.988 -8.076 1.00 86.06 207 PRO A CA 1
ATOM 1620 C C . PRO A 1 207 ? 2.861 -8.531 -8.787 1.00 86.06 207 PRO A C 1
ATOM 1622 O O . PRO A 1 207 ? 2.814 -7.910 -9.854 1.00 86.06 207 PRO A O 1
ATOM 1625 N N . ILE A 1 208 ? 4.013 -8.837 -8.183 1.00 82.31 208 ILE A N 1
ATOM 1626 C CA . ILE A 1 208 ? 5.328 -8.387 -8.657 1.00 82.31 208 ILE A CA 1
ATOM 1627 C C . ILE A 1 208 ? 5.660 -8.918 -10.046 1.00 82.31 208 ILE A C 1
ATOM 1629 O O . ILE A 1 208 ? 6.048 -8.136 -10.907 1.00 82.31 208 ILE A O 1
ATOM 1633 N N . ALA A 1 209 ? 5.457 -10.211 -10.291 1.00 80.81 209 ALA A N 1
ATOM 1634 C CA . ALA A 1 209 ? 5.866 -10.829 -11.544 1.00 80.81 209 ALA A CA 1
ATOM 1635 C C . ALA A 1 209 ? 5.144 -10.236 -12.747 1.00 80.81 209 ALA A C 1
ATOM 1637 O O . ALA A 1 209 ? 5.769 -10.006 -13.771 1.00 80.81 209 ALA A O 1
ATOM 1638 N N . MET A 1 210 ? 3.865 -9.885 -12.595 1.00 81.25 210 MET A N 1
ATOM 1639 C CA . MET A 1 210 ? 3.131 -9.146 -13.620 1.00 81.25 210 MET A CA 1
ATOM 1640 C C . MET A 1 210 ? 3.633 -7.698 -13.761 1.00 81.25 210 MET A C 1
ATOM 1642 O O . MET A 1 210 ? 3.665 -7.152 -14.855 1.00 81.25 210 MET A O 1
ATOM 1646 N N . THR A 1 211 ? 4.028 -7.065 -12.655 1.00 86.81 211 THR A N 1
ATOM 1647 C CA . THR A 1 211 ? 4.484 -5.663 -12.622 1.00 86.81 211 THR A CA 1
ATOM 1648 C C . THR A 1 211 ? 5.871 -5.470 -13.259 1.00 86.81 211 THR A C 1
ATOM 1650 O O . THR A 1 211 ? 6.176 -4.382 -13.749 1.00 86.81 211 THR A O 1
ATOM 1653 N N . GLN A 1 212 ? 6.713 -6.509 -13.255 1.00 86.31 212 GLN A N 1
ATOM 1654 C CA . GLN A 1 212 ? 8.058 -6.497 -13.846 1.00 86.31 212 GLN A CA 1
ATOM 1655 C C . GLN A 1 212 ? 8.056 -6.449 -15.381 1.00 86.31 212 GLN A C 1
ATOM 1657 O O . GLN A 1 212 ? 9.065 -6.051 -15.960 1.00 86.31 212 GLN A O 1
ATOM 1662 N N . TRP A 1 213 ? 6.943 -6.797 -16.038 1.00 86.44 213 TRP A N 1
ATOM 1663 C CA . TRP A 1 213 ? 6.802 -6.689 -17.493 1.00 86.44 213 TRP A CA 1
ATOM 1664 C C . TRP A 1 213 ? 6.479 -5.247 -17.891 1.00 86.44 213 TRP A C 1
ATOM 1666 O O . TRP A 1 213 ? 5.348 -4.786 -17.741 1.00 86.44 213 TRP A O 1
ATOM 1676 N N . GLN A 1 214 ? 7.488 -4.512 -18.346 1.00 85.75 214 GLN A N 1
ATOM 1677 C CA . GLN A 1 214 ? 7.464 -3.060 -18.518 1.00 85.75 214 GLN A CA 1
ATOM 1678 C C . GLN A 1 214 ? 7.798 -2.642 -19.950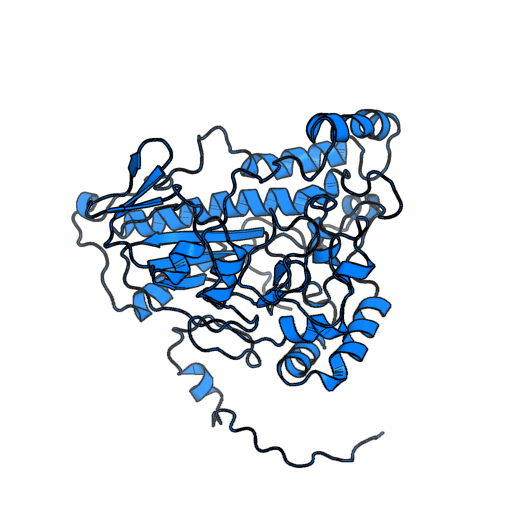 1.00 85.75 214 GLN A C 1
ATOM 1680 O O . GLN A 1 214 ? 8.307 -3.421 -20.755 1.00 85.75 214 GLN A O 1
ATOM 1685 N N . GLY A 1 215 ? 7.461 -1.396 -20.290 1.00 84.00 215 GLY A N 1
ATOM 1686 C CA . GLY A 1 215 ? 7.846 -0.790 -21.565 1.00 84.00 215 GLY A CA 1
ATOM 1687 C C . GLY A 1 215 ? 9.348 -0.529 -21.666 1.00 84.00 215 GLY A C 1
ATOM 1688 O O . GLY A 1 215 ? 10.087 -0.709 -20.700 1.00 84.00 215 GLY A O 1
ATOM 1689 N N . ASN A 1 216 ? 9.812 -0.074 -22.827 1.00 84.38 216 ASN A N 1
ATOM 1690 C CA . ASN A 1 216 ? 11.175 0.428 -22.972 1.00 84.38 216 ASN A CA 1
ATOM 1691 C C . ASN A 1 216 ? 11.264 1.858 -22.394 1.00 84.38 216 ASN A C 1
ATOM 1693 O O . ASN A 1 216 ? 10.555 2.725 -22.902 1.00 84.38 216 ASN A O 1
ATOM 1697 N N . PRO A 1 217 ? 12.095 2.133 -21.366 1.00 83.44 217 PRO A N 1
ATOM 1698 C CA . PRO A 1 217 ? 12.215 3.472 -20.779 1.00 83.44 217 PRO A CA 1
ATOM 1699 C C . PRO A 1 217 ? 12.774 4.533 -21.740 1.00 83.44 217 PRO A C 1
ATOM 1701 O O . PRO A 1 217 ? 12.612 5.721 -21.474 1.00 83.44 217 PRO A O 1
ATOM 1704 N N . GLU A 1 218 ? 13.411 4.131 -22.843 1.00 84.44 218 GLU A N 1
ATOM 1705 C CA . GLU A 1 218 ? 13.948 5.043 -23.863 1.00 84.44 218 GLU A CA 1
ATOM 1706 C C . GLU A 1 218 ? 12.876 5.548 -24.846 1.00 84.44 218 GLU A C 1
ATOM 1708 O O . GLU A 1 218 ? 13.109 6.499 -25.594 1.00 84.44 218 GLU A O 1
ATOM 1713 N N . GLU A 1 219 ? 11.689 4.936 -24.858 1.00 83.50 219 GLU A N 1
ATOM 1714 C CA . GLU A 1 219 ? 10.596 5.328 -25.748 1.00 83.50 219 GLU A CA 1
ATOM 1715 C C . GLU A 1 219 ? 9.738 6.449 -25.141 1.00 83.50 219 GLU A C 1
ATOM 1717 O O . GLU A 1 219 ? 9.465 6.447 -23.941 1.00 83.50 219 GLU A O 1
ATOM 1722 N N . PRO A 1 220 ? 9.223 7.394 -25.951 1.00 77.62 220 PRO A N 1
ATOM 1723 C CA . PRO A 1 220 ? 8.422 8.520 -25.458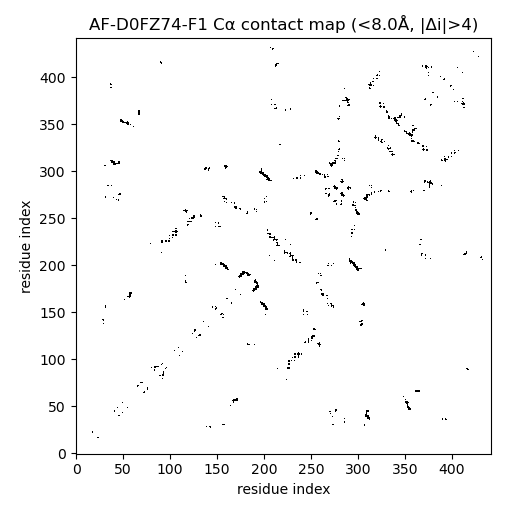 1.00 77.62 220 PRO A CA 1
ATOM 1724 C C . PRO A 1 220 ? 7.083 8.114 -24.816 1.00 77.62 220 PRO A C 1
ATOM 1726 O O . PRO A 1 220 ? 6.448 8.944 -24.167 1.00 77.62 220 PRO A O 1
ATOM 1729 N N . ASP A 1 221 ? 6.652 6.868 -25.009 1.00 78.12 221 ASP A N 1
ATOM 1730 C CA . ASP A 1 221 ? 5.420 6.264 -24.499 1.00 78.12 221 ASP A CA 1
ATOM 1731 C C . ASP A 1 221 ? 5.692 4.997 -23.661 1.00 78.12 221 ASP A C 1
ATOM 1733 O O . ASP A 1 221 ? 4.861 4.081 -23.587 1.00 78.12 221 ASP A O 1
ATOM 1737 N N . TYR A 1 222 ? 6.857 4.956 -23.000 1.00 81.19 222 TYR A N 1
ATOM 1738 C CA . TYR A 1 222 ? 7.309 3.901 -22.079 1.00 81.19 222 TYR A CA 1
ATOM 1739 C C . TYR A 1 222 ? 6.253 3.469 -21.041 1.00 81.19 222 TYR A C 1
ATOM 1741 O O . TYR A 1 222 ? 6.249 2.340 -20.550 1.00 81.19 222 TYR A O 1
ATOM 1749 N N . ASP A 1 223 ? 5.339 4.373 -20.702 1.00 76.31 223 ASP A N 1
ATOM 1750 C CA . ASP A 1 223 ? 4.275 4.264 -19.712 1.00 76.31 223 ASP A CA 1
ATOM 1751 C C . ASP A 1 223 ? 2.948 3.692 -20.267 1.00 76.31 223 ASP A C 1
ATOM 1753 O O . ASP A 1 223 ? 2.004 3.452 -19.504 1.00 76.31 223 ASP A O 1
ATOM 1757 N N . HIS A 1 224 ? 2.854 3.438 -21.580 1.00 76.94 224 HIS A N 1
ATOM 1758 C CA . HIS A 1 224 ? 1.605 3.073 -22.272 1.00 76.94 224 HIS A CA 1
ATOM 1759 C C . HIS A 1 224 ? 1.528 1.637 -22.789 1.00 76.94 224 HIS A C 1
ATOM 1761 O O . HIS A 1 224 ? 0.622 1.288 -23.556 1.00 76.94 224 HIS A O 1
ATOM 1767 N N . TYR A 1 225 ? 2.403 0.771 -22.294 1.00 86.06 225 TYR A N 1
ATOM 1768 C CA . TYR A 1 225 ? 2.322 -0.661 -22.539 1.00 86.06 225 TYR A CA 1
ATOM 1769 C C . TYR A 1 225 ? 1.152 -1.278 -21.746 1.00 86.06 225 TYR A C 1
ATOM 1771 O O . TYR A 1 225 ? 1.145 -1.202 -20.515 1.00 86.06 225 TYR A O 1
ATOM 1779 N N . PRO A 1 226 ? 0.134 -1.881 -22.396 1.00 85.88 226 PRO A N 1
ATOM 1780 C CA . PRO A 1 226 ? -1.028 -2.441 -21.702 1.00 85.88 226 PRO A CA 1
ATOM 1781 C C . PRO A 1 226 ? -0.652 -3.495 -20.655 1.00 85.88 226 PRO A C 1
ATOM 1783 O O . PRO A 1 226 ? -1.181 -3.460 -19.544 1.00 85.88 226 PRO A O 1
ATOM 1786 N N . ALA A 1 227 ? 0.293 -4.382 -20.974 1.00 80.12 227 ALA A N 1
ATOM 1787 C CA . ALA A 1 227 ? 0.737 -5.442 -20.071 1.00 80.12 227 ALA A CA 1
ATOM 1788 C C . ALA A 1 227 ? 1.344 -4.903 -18.757 1.00 80.12 227 ALA A C 1
ATOM 1790 O O . ALA A 1 227 ? 1.055 -5.434 -17.686 1.00 80.12 227 ALA A O 1
ATOM 1791 N N . MET A 1 228 ? 2.056 -3.771 -18.807 1.00 84.88 228 MET A N 1
ATOM 1792 C CA . MET A 1 228 ? 2.625 -3.099 -17.629 1.00 84.88 228 MET A CA 1
ATOM 1793 C C . MET A 1 228 ? 1.566 -2.689 -16.593 1.00 84.88 228 MET A C 1
ATOM 1795 O O . MET A 1 228 ? 1.842 -2.584 -15.397 1.00 84.88 228 MET A O 1
ATOM 1799 N N . GLN A 1 229 ? 0.324 -2.461 -17.025 1.00 85.12 229 GLN A N 1
ATOM 1800 C CA . GLN A 1 229 ? -0.750 -2.038 -16.130 1.00 85.12 229 GLN A CA 1
ATOM 1801 C C . GLN A 1 229 ? -1.461 -3.212 -15.450 1.00 85.12 229 GLN A C 1
ATOM 1803 O O . GLN A 1 229 ? -2.149 -2.997 -14.446 1.00 85.12 229 GLN A O 1
ATOM 1808 N N . CYS A 1 230 ? -1.310 -4.438 -15.963 1.00 88.25 230 CYS A N 1
ATOM 1809 C CA . CYS A 1 230 ? -2.034 -5.618 -15.495 1.00 88.25 230 CYS A CA 1
ATOM 1810 C C . CYS A 1 230 ? -1.852 -5.843 -13.992 1.00 88.25 230 CYS A C 1
ATOM 1812 O O . CYS A 1 230 ? -2.841 -6.021 -13.281 1.00 88.25 230 CYS A O 1
ATOM 1814 N N . GLY A 1 231 ? -0.618 -5.740 -13.484 1.00 88.62 231 GLY A N 1
ATOM 1815 C CA . GLY A 1 231 ? -0.348 -5.943 -12.060 1.00 88.62 231 GLY A CA 1
ATOM 1816 C C . GLY A 1 231 ? -1.098 -4.947 -11.173 1.00 88.62 231 GLY A C 1
ATOM 1817 O O . GLY A 1 231 ? -1.737 -5.330 -10.193 1.00 88.62 231 GLY A O 1
ATOM 1818 N N . SER A 1 232 ? -1.115 -3.671 -11.567 1.00 88.88 232 SER A N 1
ATOM 1819 C CA . SER A 1 232 ? -1.861 -2.634 -10.847 1.00 88.88 232 SER A CA 1
ATOM 1820 C C . SER A 1 232 ? -3.375 -2.869 -10.882 1.00 88.88 232 SER A C 1
ATOM 1822 O O . SER A 1 232 ? -4.048 -2.699 -9.863 1.00 88.88 232 SER A O 1
ATOM 1824 N N . HIS A 1 233 ? -3.910 -3.298 -12.031 1.00 90.06 233 HIS A N 1
ATOM 1825 C CA . HIS A 1 233 ? -5.335 -3.566 -12.210 1.00 90.06 233 HIS A CA 1
ATOM 1826 C C . HIS A 1 233 ? -5.797 -4.743 -11.351 1.00 90.06 233 HIS A C 1
ATOM 1828 O O . HIS A 1 233 ? -6.781 -4.592 -10.624 1.00 90.06 233 HIS A O 1
ATOM 1834 N N . ILE A 1 234 ? -5.046 -5.851 -11.355 1.00 89.88 234 ILE A N 1
ATOM 1835 C CA . ILE A 1 234 ? -5.298 -7.007 -10.483 1.00 89.88 234 ILE A CA 1
ATOM 1836 C C . ILE A 1 234 ? -5.269 -6.581 -9.015 1.00 89.88 234 ILE A C 1
ATOM 1838 O O . ILE A 1 234 ? -6.238 -6.820 -8.301 1.00 89.88 234 ILE A O 1
ATOM 1842 N N . GLY A 1 235 ? -4.229 -5.860 -8.579 1.00 90.56 235 GLY A N 1
ATOM 1843 C CA . GLY A 1 235 ? -4.122 -5.420 -7.186 1.00 90.56 235 GLY A CA 1
ATOM 1844 C C . GLY A 1 235 ? -5.298 -4.541 -6.732 1.00 90.56 235 GLY A C 1
ATOM 1845 O O . GLY A 1 235 ? -5.750 -4.640 -5.592 1.00 90.56 235 GLY A O 1
ATOM 1846 N N . TYR A 1 236 ? -5.830 -3.671 -7.602 1.00 89.44 236 TYR A N 1
ATOM 1847 C CA . TYR A 1 236 ? -7.023 -2.889 -7.259 1.00 89.44 236 TYR A CA 1
ATOM 1848 C C . TYR A 1 236 ? -8.297 -3.743 -7.238 1.00 89.44 236 TYR A C 1
ATOM 1850 O O . TYR A 1 236 ? -9.158 -3.514 -6.386 1.00 89.44 236 TYR A O 1
ATOM 1858 N N . GLY A 1 237 ? -8.418 -4.718 -8.143 1.00 89.00 237 GLY A N 1
ATOM 1859 C CA . GLY A 1 237 ? -9.493 -5.708 -8.111 1.00 89.00 237 GLY A CA 1
ATOM 1860 C C . GLY A 1 237 ? -9.483 -6.519 -6.812 1.00 89.00 237 GLY A C 1
ATOM 1861 O O . GLY A 1 237 ? -10.514 -6.639 -6.148 1.00 89.00 237 GLY A O 1
ATOM 1862 N N . ASP A 1 238 ? -8.306 -6.979 -6.387 1.00 89.00 238 ASP A N 1
ATOM 1863 C CA . ASP A 1 238 ? -8.112 -7.666 -5.111 1.00 89.00 238 ASP A CA 1
ATOM 1864 C C . ASP A 1 238 ? -8.450 -6.765 -3.926 1.00 89.00 238 ASP A C 1
ATOM 1866 O O . ASP A 1 238 ? -9.164 -7.191 -3.020 1.00 89.00 238 ASP A O 1
ATOM 1870 N N . ALA A 1 239 ? -8.052 -5.491 -3.955 1.00 89.31 239 ALA A N 1
ATOM 1871 C CA . ALA A 1 239 ? -8.419 -4.550 -2.902 1.00 89.31 239 ALA A CA 1
ATOM 1872 C C . ALA A 1 239 ? -9.941 -4.394 -2.748 1.00 89.31 239 ALA A C 1
ATOM 1874 O O . ALA A 1 239 ? -10.430 -4.257 -1.627 1.00 89.31 239 ALA A O 1
ATOM 1875 N N . ASN A 1 240 ? -10.699 -4.420 -3.849 1.00 87.25 240 ASN A N 1
ATOM 1876 C CA . ASN A 1 240 ? -12.161 -4.370 -3.807 1.00 87.25 240 ASN A CA 1
ATOM 1877 C C . ASN A 1 240 ? -12.747 -5.648 -3.189 1.00 87.25 240 ASN A C 1
ATOM 1879 O O . ASN A 1 240 ? -13.584 -5.565 -2.289 1.00 87.25 240 ASN A O 1
ATOM 1883 N N . LYS A 1 241 ? -12.262 -6.816 -3.627 1.00 87.88 241 LYS A N 1
ATOM 1884 C CA . LYS A 1 241 ? -12.656 -8.136 -3.109 1.00 87.88 241 LYS A CA 1
ATOM 1885 C C . LYS A 1 241 ? -12.392 -8.261 -1.605 1.00 87.88 241 LYS A C 1
ATOM 1887 O O . LYS A 1 241 ? -13.288 -8.619 -0.845 1.00 87.88 241 LYS A O 1
ATOM 1892 N N . LEU A 1 242 ? -11.175 -7.933 -1.174 1.00 90.81 242 LEU A N 1
ATOM 1893 C CA . LEU A 1 242 ? -10.750 -7.998 0.225 1.00 90.81 242 LEU A CA 1
ATOM 1894 C C . LEU A 1 242 ? -11.556 -7.032 1.088 1.00 90.81 242 LEU A C 1
ATOM 1896 O O . LEU A 1 242 ? -12.105 -7.432 2.107 1.00 90.81 242 LEU A O 1
ATOM 1900 N N . ARG A 1 243 ? -11.720 -5.784 0.636 1.00 89.62 243 ARG A N 1
ATOM 1901 C CA . ARG A 1 243 ? -12.526 -4.787 1.346 1.00 89.62 243 ARG A CA 1
ATOM 1902 C C . ARG A 1 243 ? -13.954 -5.272 1.590 1.00 89.62 243 ARG A C 1
ATOM 1904 O O . ARG A 1 243 ? -14.462 -5.068 2.687 1.00 89.62 243 ARG A O 1
ATOM 1911 N N . ALA A 1 244 ? -14.597 -5.880 0.592 1.00 89.69 244 ALA A N 1
ATOM 1912 C CA . ALA A 1 244 ? -15.955 -6.401 0.736 1.00 89.69 244 ALA A CA 1
ATOM 1913 C C . ALA A 1 244 ? -16.037 -7.468 1.839 1.00 89.69 244 ALA A C 1
ATOM 1915 O O . ALA A 1 244 ? -16.899 -7.368 2.704 1.00 89.69 244 ALA A O 1
ATOM 1916 N N . ARG A 1 245 ? -15.095 -8.420 1.862 1.00 92.69 245 ARG A N 1
ATOM 1917 C CA . ARG A 1 245 ? -15.008 -9.453 2.910 1.00 92.69 245 ARG A CA 1
ATOM 1918 C C . ARG A 1 245 ? -14.749 -8.861 4.294 1.00 92.69 245 ARG A C 1
ATOM 1920 O O . ARG A 1 245 ? -15.385 -9.263 5.259 1.00 92.69 245 ARG A O 1
ATOM 1927 N N . CYS A 1 246 ? -13.847 -7.887 4.389 1.00 94.25 246 CYS A N 1
ATOM 1928 C CA . CYS A 1 246 ? -13.529 -7.221 5.650 1.00 94.25 246 CYS A CA 1
ATOM 1929 C C . CYS A 1 246 ? -14.729 -6.449 6.224 1.00 94.25 246 CYS A C 1
ATOM 1931 O O . CYS A 1 246 ? -14.953 -6.502 7.429 1.00 94.25 246 CYS A O 1
ATOM 1933 N N . HIS A 1 247 ? -15.507 -5.760 5.379 1.00 93.69 247 HIS A N 1
ATOM 1934 C CA . HIS A 1 247 ? -16.772 -5.148 5.797 1.00 93.69 247 HIS A CA 1
ATOM 1935 C C . HIS A 1 247 ? -17.764 -6.191 6.292 1.00 93.69 247 HIS A C 1
ATOM 1937 O O . HIS A 1 247 ? -18.298 -6.046 7.383 1.00 93.69 247 HIS A O 1
ATOM 1943 N N . GLU A 1 248 ? -17.971 -7.245 5.505 1.00 94.44 248 GLU A N 1
ATOM 1944 C CA . GLU A 1 248 ? -18.943 -8.289 5.820 1.00 94.44 248 GLU A CA 1
ATOM 1945 C C . GLU A 1 248 ? -18.639 -8.978 7.153 1.00 94.44 248 GLU A C 1
ATOM 1947 O O . GLU A 1 248 ? -19.535 -9.250 7.941 1.00 94.44 248 GLU A O 1
ATOM 1952 N N . PHE A 1 249 ? -17.358 -9.199 7.443 1.00 97.19 249 PHE A N 1
ATOM 1953 C CA . PHE A 1 249 ? -16.935 -9.769 8.715 1.00 97.19 249 PHE A CA 1
ATOM 1954 C C . PHE A 1 249 ? -17.306 -8.873 9.905 1.00 97.19 249 PHE A C 1
ATOM 1956 O O . PHE A 1 249 ? -17.854 -9.356 10.887 1.00 97.19 249 PHE A O 1
ATOM 1963 N N . LEU A 1 250 ? -17.057 -7.562 9.813 1.00 97.00 250 LEU A N 1
ATOM 1964 C CA . LEU A 1 250 ? -17.422 -6.613 10.872 1.00 97.00 250 LEU A CA 1
ATOM 1965 C C . LEU A 1 250 ? -18.945 -6.456 11.010 1.00 97.00 250 LEU A C 1
ATOM 1967 O O . LEU A 1 250 ? -19.435 -6.333 12.132 1.00 97.00 250 LEU A O 1
ATOM 1971 N N . HIS A 1 251 ? -19.672 -6.500 9.887 1.00 95.31 251 HIS A N 1
ATOM 1972 C CA . HIS A 1 251 ? -21.138 -6.450 9.832 1.00 95.31 251 HIS A CA 1
ATOM 1973 C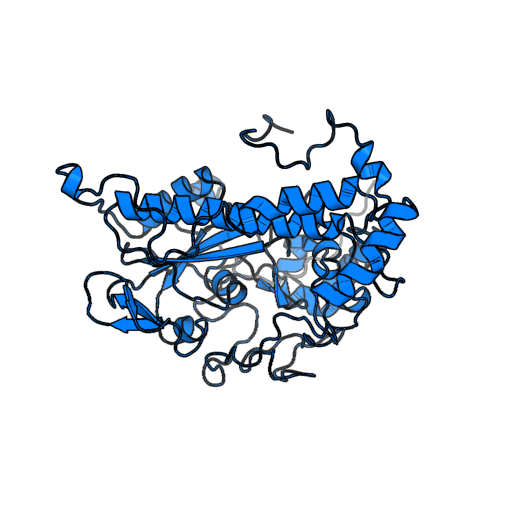 C . HIS A 1 251 ? -21.753 -7.584 10.652 1.00 95.31 251 HIS A C 1
ATOM 1975 O O . HIS A 1 251 ? -22.518 -7.339 11.582 1.00 95.31 251 HIS A O 1
ATOM 1981 N N . VAL A 1 252 ? -21.345 -8.823 10.364 1.00 97.44 252 VAL A N 1
ATOM 1982 C CA . VAL A 1 252 ? -21.857 -10.023 11.046 1.00 97.44 252 VAL A CA 1
ATOM 1983 C C . VAL A 1 252 ? -21.439 -10.066 12.520 1.00 97.44 252 VAL A C 1
ATOM 1985 O O . VAL A 1 252 ? -22.173 -10.592 13.350 1.00 97.44 252 VAL A O 1
ATOM 1988 N N . LEU A 1 253 ? -20.301 -9.466 12.892 1.00 97.75 253 LEU A N 1
ATOM 1989 C CA . LEU A 1 253 ? -19.922 -9.316 14.303 1.00 97.75 253 LEU A CA 1
ATOM 1990 C C . LEU A 1 253 ? -20.753 -8.260 15.056 1.00 97.75 253 LEU A C 1
ATOM 1992 O O . LEU A 1 253 ? -20.691 -8.221 16.285 1.00 97.75 253 LEU A O 1
ATOM 1996 N N . GLY A 1 254 ? -21.518 -7.417 14.355 1.00 96.06 254 GLY A N 1
ATOM 1997 C CA . GLY A 1 254 ? -22.349 -6.365 14.947 1.00 96.06 254 GLY A CA 1
ATOM 1998 C C . GLY A 1 254 ? -21.591 -5.088 15.315 1.00 96.06 254 GLY A C 1
ATOM 1999 O O . GLY A 1 254 ? -21.998 -4.381 16.240 1.00 96.06 254 GLY A O 1
ATOM 2000 N N . TYR A 1 255 ? -20.486 -4.796 14.625 1.00 96.88 255 TYR A N 1
ATOM 2001 C CA . TYR A 1 255 ? -19.703 -3.574 14.829 1.00 96.88 255 TYR A CA 1
ATOM 2002 C C . TYR A 1 255 ? -19.890 -2.590 13.682 1.00 96.88 255 TYR A C 1
ATOM 2004 O O . TYR A 1 255 ? -20.046 -2.968 12.521 1.00 96.88 255 TYR A O 1
ATOM 2012 N N . ILE A 1 256 ? -19.812 -1.301 13.997 1.00 94.19 256 ILE A N 1
ATOM 2013 C CA . ILE A 1 256 ? -19.807 -0.240 12.995 1.00 94.19 256 ILE A CA 1
ATOM 2014 C C . ILE A 1 256 ? -18.602 -0.446 12.091 1.00 94.19 256 ILE A C 1
ATOM 2016 O O . ILE A 1 256 ? -17.486 -0.666 12.553 1.00 94.19 256 ILE A O 1
ATOM 2020 N N . HIS A 1 257 ? -18.810 -0.322 10.787 1.00 91.25 257 HIS A N 1
ATOM 2021 C CA . HIS A 1 257 ? -17.730 -0.316 9.814 1.00 91.25 257 HIS A CA 1
ATOM 2022 C C . HIS A 1 257 ? -18.009 0.721 8.731 1.00 91.25 257 HIS A C 1
ATOM 2024 O O . HIS A 1 257 ? -19.010 0.679 8.015 1.00 91.25 257 HIS A O 1
ATOM 2030 N N . ALA A 1 258 ? -17.089 1.658 8.565 1.00 89.50 258 ALA A N 1
ATOM 2031 C CA . ALA A 1 258 ? -17.180 2.682 7.545 1.00 89.50 258 ALA A CA 1
ATOM 2032 C C . ALA A 1 258 ? -15.957 2.627 6.632 1.00 89.50 258 ALA A C 1
ATOM 2034 O O . ALA A 1 258 ? -14.810 2.751 7.069 1.00 89.50 258 ALA A O 1
ATOM 2035 N N . GLY A 1 259 ? -16.215 2.523 5.331 1.00 77.75 259 GLY A N 1
ATOM 2036 C CA . GLY A 1 259 ? -15.271 2.853 4.277 1.00 77.75 259 GLY A CA 1
ATOM 2037 C C . GLY A 1 259 ? -15.115 4.370 4.224 1.00 77.75 259 GLY A C 1
ATOM 2038 O O . GLY A 1 259 ? -15.647 5.028 3.327 1.00 77.75 259 GLY A O 1
ATOM 2039 N N . GLY A 1 260 ? -14.439 4.939 5.223 1.00 61.19 260 GLY A N 1
ATOM 2040 C CA . GLY A 1 260 ? -14.130 6.364 5.263 1.00 61.19 260 GLY A CA 1
ATOM 2041 C C . GLY A 1 260 ? -13.307 6.782 4.044 1.00 61.19 260 GLY A C 1
ATOM 2042 O O . GLY A 1 260 ? -12.554 5.990 3.469 1.00 61.19 260 GLY A O 1
ATOM 2043 N N . ARG A 1 261 ? -13.404 8.053 3.639 1.00 65.81 261 ARG A N 1
ATOM 2044 C CA . ARG A 1 261 ? -12.497 8.627 2.629 1.00 65.81 261 ARG A CA 1
ATOM 2045 C C . ARG A 1 261 ? -11.138 8.945 3.270 1.00 65.81 261 ARG A C 1
ATOM 2047 O O . ARG A 1 261 ? -10.727 10.103 3.350 1.00 65.81 261 ARG A O 1
ATOM 2054 N N . ILE A 1 262 ? -10.433 7.912 3.727 1.00 69.50 262 ILE A N 1
ATOM 2055 C CA . ILE A 1 262 ? -9.021 8.012 4.111 1.00 69.50 262 ILE A CA 1
ATOM 2056 C C . ILE A 1 262 ? -8.231 8.069 2.810 1.00 69.50 262 ILE A C 1
ATOM 2058 O O . ILE A 1 262 ? -8.233 7.129 2.018 1.00 69.50 262 ILE A O 1
ATOM 2062 N N . SER A 1 263 ? -7.661 9.239 2.532 1.00 65.31 263 SER A N 1
ATOM 2063 C CA . SER A 1 263 ? -7.112 9.550 1.207 1.00 65.31 263 SER A CA 1
ATOM 2064 C C . SER A 1 263 ? -5.620 9.225 1.103 1.00 65.31 263 SER A C 1
ATOM 2066 O O . SER A 1 263 ? -5.094 9.137 -0.003 1.00 65.31 263 SER A O 1
ATOM 2068 N N . TYR A 1 264 ? -4.952 8.978 2.236 1.00 76.06 264 TYR A N 1
ATOM 2069 C CA . TYR A 1 264 ? -3.506 8.751 2.312 1.00 76.06 264 TYR A CA 1
ATOM 2070 C C . TYR A 1 264 ? -3.171 7.361 2.840 1.00 76.06 264 TYR A C 1
ATOM 2072 O O . TYR A 1 264 ? -2.730 7.192 3.975 1.00 76.06 264 TYR A O 1
ATOM 2080 N N . ASN A 1 265 ? -3.349 6.365 1.969 1.00 86.44 265 ASN A N 1
ATOM 2081 C CA . ASN A 1 265 ? -3.105 4.951 2.274 1.00 86.44 265 ASN A CA 1
ATOM 2082 C C . ASN A 1 265 ? -1.669 4.686 2.761 1.00 86.44 265 ASN A C 1
ATOM 2084 O O . ASN A 1 265 ? -1.474 3.853 3.639 1.00 86.44 265 ASN A O 1
ATOM 2088 N N . VAL A 1 266 ? -0.677 5.397 2.206 1.00 92.69 266 VAL A N 1
ATOM 2089 C CA . VAL A 1 266 ? 0.736 5.261 2.601 1.00 92.69 266 VAL A CA 1
ATOM 2090 C C . VAL A 1 266 ? 0.932 5.695 4.050 1.00 92.69 266 VAL A C 1
ATOM 2092 O O . VAL A 1 266 ? 1.432 4.914 4.847 1.00 92.69 266 VAL A O 1
ATOM 2095 N N . GLY A 1 267 ? 0.462 6.894 4.416 1.00 93.38 267 GLY A N 1
ATOM 2096 C CA . GLY A 1 267 ? 0.554 7.390 5.792 1.00 93.38 267 GLY A CA 1
ATOM 2097 C C . GLY A 1 267 ? -0.170 6.482 6.789 1.00 93.38 267 GLY A C 1
ATOM 2098 O O . GLY A 1 267 ? 0.369 6.201 7.853 1.00 93.38 267 GLY A O 1
ATOM 2099 N N . ALA A 1 268 ? -1.342 5.953 6.419 1.00 94.06 268 ALA A N 1
ATOM 2100 C CA . ALA A 1 268 ? -2.049 4.979 7.249 1.00 94.06 268 ALA A CA 1
ATOM 2101 C C . ALA A 1 268 ? -1.230 3.693 7.446 1.00 94.06 268 ALA A C 1
ATOM 2103 O O . ALA A 1 268 ? -1.133 3.208 8.565 1.00 94.06 268 ALA A O 1
ATOM 2104 N N . GLY A 1 269 ? -0.598 3.170 6.388 1.00 95.44 269 GLY A N 1
ATOM 2105 C CA . GLY A 1 269 ? 0.292 2.009 6.481 1.00 95.44 269 GLY A CA 1
ATOM 2106 C C . GLY A 1 269 ? 1.515 2.257 7.365 1.00 95.44 269 GLY A C 1
ATOM 2107 O O . GLY A 1 269 ? 1.840 1.411 8.190 1.00 95.44 269 GLY A O 1
ATOM 2108 N N . VAL A 1 270 ? 2.143 3.430 7.244 1.00 96.56 270 VAL A N 1
ATOM 2109 C CA . VAL A 1 270 ? 3.297 3.820 8.071 1.00 96.56 270 VAL A CA 1
ATOM 2110 C C . VAL A 1 270 ? 2.920 3.887 9.550 1.00 96.56 270 VAL A C 1
ATOM 2112 O O . VAL A 1 270 ? 3.586 3.288 10.389 1.00 96.56 270 VAL A O 1
ATOM 2115 N N . LEU A 1 271 ? 1.827 4.581 9.883 1.00 95.88 271 LEU A N 1
ATOM 2116 C CA . LEU A 1 271 ? 1.390 4.723 11.275 1.00 95.88 271 LEU A CA 1
ATOM 2117 C C . LEU A 1 271 ? 0.870 3.410 11.870 1.00 95.88 271 LEU A C 1
ATOM 2119 O O . LEU A 1 271 ? 0.968 3.213 13.076 1.00 95.88 271 LEU A O 1
ATOM 2123 N N . ALA A 1 272 ? 0.355 2.512 11.029 1.00 95.38 272 ALA A N 1
ATOM 2124 C CA . ALA A 1 272 ? -0.092 1.181 11.420 1.00 95.38 272 ALA A CA 1
ATOM 2125 C C . ALA A 1 272 ? 1.049 0.145 11.510 1.00 95.38 272 ALA A C 1
ATOM 2127 O O . ALA A 1 272 ? 0.776 -1.047 11.647 1.00 95.38 272 ALA A O 1
ATOM 2128 N N . GLY A 1 273 ? 2.311 0.567 11.365 1.00 95.44 273 GLY A N 1
ATOM 2129 C CA . GLY A 1 273 ? 3.469 -0.325 11.456 1.00 95.44 273 GLY A CA 1
ATOM 2130 C C . GLY A 1 273 ? 3.646 -1.272 10.276 1.00 95.44 273 GLY A C 1
ATOM 2131 O O . GLY A 1 273 ? 4.418 -2.210 10.354 1.00 95.44 273 GLY A O 1
ATOM 2132 N N . ILE A 1 274 ? 2.941 -1.075 9.164 1.00 95.06 274 ILE A N 1
ATOM 2133 C CA . ILE A 1 274 ? 2.973 -2.020 8.039 1.00 95.06 274 ILE A CA 1
ATOM 2134 C C . ILE A 1 274 ? 4.291 -1.929 7.260 1.00 95.06 274 ILE A C 1
ATOM 2136 O O . ILE A 1 274 ? 4.772 -2.933 6.736 1.00 95.06 274 ILE A O 1
ATOM 2140 N N . GLY A 1 275 ? 4.851 -0.728 7.154 1.00 95.12 275 GLY A N 1
ATOM 2141 C CA . GLY A 1 275 ? 6.034 -0.423 6.360 1.00 95.12 275 GLY A CA 1
ATOM 2142 C C . GLY A 1 275 ? 6.539 0.986 6.646 1.00 95.12 275 GLY A C 1
ATOM 2143 O O . GLY A 1 275 ? 5.970 1.708 7.463 1.00 95.12 275 GLY A O 1
ATOM 2144 N N . GLU A 1 276 ? 7.570 1.399 5.924 1.00 97.12 276 GLU A N 1
ATOM 2145 C CA . GLU A 1 276 ? 8.134 2.744 6.001 1.00 97.12 276 GLU A CA 1
ATOM 2146 C C . GLU A 1 276 ? 7.775 3.567 4.761 1.00 97.12 276 GLU A C 1
ATOM 2148 O O . GLU A 1 276 ? 7.490 3.031 3.684 1.00 97.12 276 GLU A O 1
ATOM 2153 N N . LEU A 1 277 ? 7.809 4.894 4.896 1.00 96.12 277 LEU A N 1
ATOM 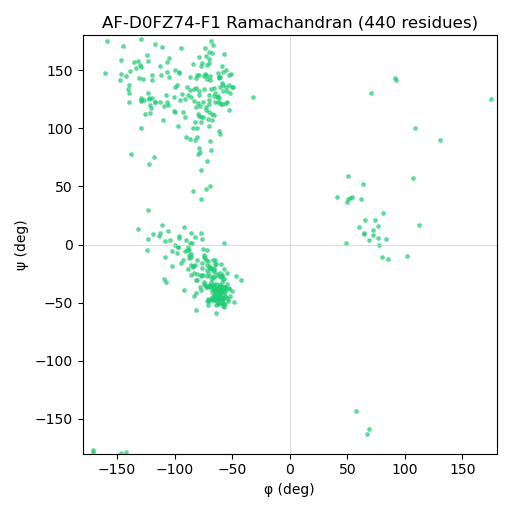2154 C CA . LEU A 1 277 ? 7.897 5.766 3.729 1.00 96.12 277 LEU A CA 1
ATOM 2155 C C . LEU A 1 277 ? 9.291 5.599 3.103 1.00 96.12 277 LEU A C 1
ATOM 2157 O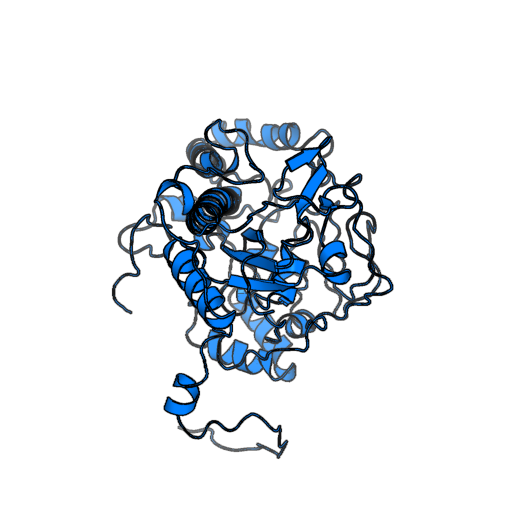 O . LEU A 1 277 ? 10.273 5.440 3.819 1.00 96.12 277 LEU A O 1
ATOM 2161 N N . ALA A 1 278 ? 9.394 5.673 1.779 1.00 96.06 278 ALA A N 1
ATOM 2162 C CA . ALA A 1 278 ? 10.672 5.610 1.065 1.00 96.06 278 ALA A CA 1
ATOM 2163 C C . ALA A 1 278 ? 10.839 6.765 0.065 1.00 96.06 278 ALA A C 1
ATOM 2165 O O . ALA A 1 278 ? 9.912 7.543 -0.161 1.00 96.06 278 ALA A O 1
ATOM 2166 N N . ARG A 1 279 ? 12.006 6.846 -0.594 1.00 96.38 279 ARG A N 1
ATOM 2167 C CA . ARG A 1 279 ? 12.336 7.858 -1.623 1.00 96.38 279 ARG A CA 1
ATOM 2168 C C . ARG A 1 279 ? 11.286 8.010 -2.717 1.00 96.38 279 ARG A C 1
ATOM 2170 O O . ARG A 1 279 ? 10.966 9.122 -3.119 1.00 96.38 279 ARG A O 1
ATOM 2177 N N . LEU A 1 280 ? 10.711 6.898 -3.160 1.00 93.06 280 LEU A N 1
ATOM 2178 C CA . LEU A 1 280 ? 9.667 6.889 -4.183 1.00 93.06 280 LEU A CA 1
ATOM 2179 C C . LEU A 1 280 ? 8.277 7.325 -3.665 1.00 93.06 280 LEU A C 1
ATOM 2181 O O . LEU A 1 280 ? 7.313 7.304 -4.420 1.00 93.06 280 LEU A O 1
ATOM 2185 N N . ASN A 1 281 ? 8.168 7.756 -2.401 1.00 92.62 281 ASN A N 1
ATOM 2186 C CA . ASN A 1 281 ? 6.945 8.198 -1.716 1.00 92.62 281 ASN A CA 1
ATOM 2187 C C . ASN A 1 281 ? 5.819 7.148 -1.616 1.00 92.62 281 ASN A C 1
ATOM 2189 O O . ASN A 1 281 ? 4.682 7.488 -1.279 1.00 92.62 281 ASN A O 1
ATOM 2193 N N . HIS A 1 282 ? 6.118 5.869 -1.855 1.00 93.94 282 HIS A N 1
ATOM 2194 C CA . HIS A 1 282 ? 5.208 4.763 -1.551 1.00 93.94 282 HIS A CA 1
ATOM 2195 C C . HIS A 1 282 ? 5.511 4.154 -0.177 1.00 93.94 282 HIS A C 1
ATOM 2197 O O . HIS A 1 282 ? 6.538 4.441 0.443 1.00 93.94 282 HIS A O 1
ATOM 2203 N N . LEU A 1 283 ? 4.593 3.299 0.276 1.00 95.44 283 LEU A N 1
ATOM 2204 C CA . LEU A 1 283 ? 4.810 2.417 1.414 1.00 95.44 283 LEU A CA 1
ATOM 2205 C C . LEU A 1 283 ? 5.725 1.272 0.978 1.00 95.44 283 LEU A C 1
ATOM 2207 O O . LEU A 1 283 ? 5.379 0.539 0.052 1.00 95.44 283 LEU A O 1
ATOM 2211 N N . VAL A 1 284 ? 6.852 1.109 1.659 1.00 95.44 284 VAL A N 1
ATOM 2212 C CA . VAL A 1 284 ? 7.793 0.014 1.426 1.00 95.44 284 VAL A CA 1
ATOM 2213 C C . VAL A 1 284 ? 7.785 -0.895 2.642 1.00 95.44 284 VAL A C 1
ATOM 2215 O O . VAL A 1 284 ? 8.011 -0.456 3.768 1.00 95.44 284 VAL A O 1
ATOM 2218 N N . TH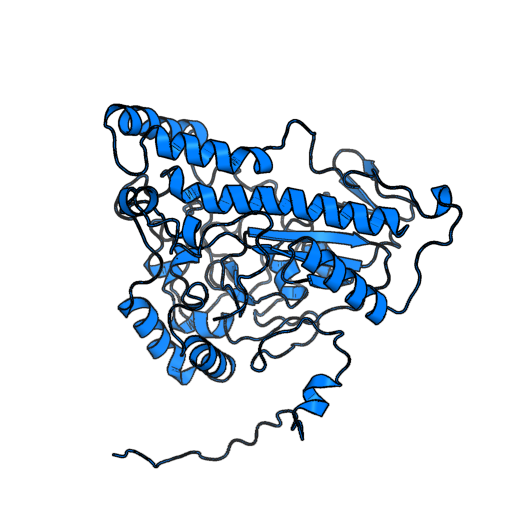R A 1 285 ? 7.477 -2.165 2.413 1.00 93.38 285 THR A N 1
ATOM 2219 C CA . THR A 1 285 ? 7.426 -3.182 3.468 1.00 93.38 285 THR A CA 1
ATOM 2220 C C . THR A 1 285 ? 8.745 -3.955 3.547 1.00 93.38 285 THR A C 1
ATOM 2222 O O . THR A 1 285 ? 9.382 -4.161 2.509 1.00 93.38 285 THR A O 1
ATOM 2225 N N . PRO A 1 286 ? 9.156 -4.421 4.739 1.00 88.69 286 PRO A N 1
ATOM 2226 C CA . PRO A 1 286 ? 10.333 -5.279 4.906 1.00 88.69 286 PRO A CA 1
ATOM 2227 C C . PRO A 1 286 ? 10.323 -6.521 3.998 1.00 88.69 286 PRO A C 1
ATOM 2229 O O . PRO A 1 286 ? 11.357 -6.943 3.476 1.00 88.69 286 PRO A O 1
ATOM 2232 N N . GLU A 1 287 ? 9.147 -7.107 3.787 1.00 84.75 287 GLU A N 1
ATOM 2233 C CA . GLU A 1 287 ? 8.980 -8.398 3.125 1.00 84.75 287 GLU A CA 1
ATOM 2234 C C . GLU A 1 287 ? 8.770 -8.268 1.616 1.00 84.75 287 GLU A C 1
ATOM 2236 O O . GLU A 1 287 ? 9.321 -9.068 0.862 1.00 84.75 287 GLU A O 1
ATOM 2241 N N . TRP A 1 288 ? 8.010 -7.264 1.167 1.00 87.12 288 TRP A N 1
ATOM 2242 C CA . TRP A 1 288 ? 7.572 -7.145 -0.233 1.00 87.12 288 TRP A CA 1
ATOM 2243 C C . TRP A 1 288 ? 7.987 -5.834 -0.901 1.00 87.12 288 TRP A C 1
ATOM 2245 O O . TRP A 1 288 ? 7.584 -5.553 -2.032 1.00 87.12 288 TRP A O 1
ATOM 2255 N N . GLY A 1 289 ? 8.759 -5.003 -0.204 1.00 91.31 289 GLY A N 1
ATOM 2256 C CA . GLY A 1 289 ? 9.183 -3.710 -0.710 1.00 91.31 289 GLY A CA 1
ATOM 2257 C C . GLY A 1 289 ? 7.986 -2.824 -1.088 1.00 91.31 289 GLY A C 1
ATOM 2258 O O . GLY A 1 289 ? 6.965 -2.862 -0.391 1.00 91.31 289 GLY A O 1
ATOM 2259 N N . PRO A 1 290 ? 8.084 -2.026 -2.168 1.00 93.00 290 PRO A N 1
ATOM 2260 C CA . PRO A 1 290 ? 6.990 -1.208 -2.693 1.00 93.00 290 PRO A CA 1
ATOM 2261 C C . PRO A 1 290 ? 5.930 -1.982 -3.495 1.00 93.00 290 PRO A C 1
ATOM 2263 O O . PRO A 1 290 ? 5.076 -1.343 -4.107 1.00 93.00 290 PRO A O 1
ATOM 2266 N N . MET A 1 291 ? 5.923 -3.325 -3.518 1.00 91.12 291 MET A N 1
ATOM 2267 C CA . MET A 1 291 ? 4.905 -4.130 -4.229 1.00 91.12 291 MET A CA 1
ATOM 2268 C C . MET A 1 291 ? 3.543 -4.125 -3.522 1.00 91.12 291 MET A C 1
ATOM 2270 O O . MET A 1 291 ? 2.901 -5.155 -3.310 1.00 91.12 291 MET A O 1
ATOM 2274 N N . ILE A 1 292 ? 3.088 -2.938 -3.145 1.00 91.62 292 ILE A N 1
ATOM 2275 C CA . ILE A 1 292 ? 1.884 -2.667 -2.388 1.00 91.62 292 ILE A CA 1
ATOM 2276 C C . ILE A 1 292 ? 0.953 -1.848 -3.263 1.00 91.62 292 ILE A C 1
ATOM 2278 O O . ILE A 1 292 ? 1.279 -0.744 -3.698 1.00 91.62 292 ILE A O 1
ATOM 2282 N N . ARG A 1 293 ? -0.259 -2.353 -3.490 1.00 90.88 293 ARG A N 1
ATOM 2283 C CA . ARG A 1 293 ? -1.251 -1.600 -4.251 1.00 90.88 293 ARG A CA 1
ATOM 2284 C C . ARG A 1 293 ? -1.995 -0.605 -3.376 1.00 90.88 293 ARG A C 1
ATOM 2286 O O . ARG A 1 293 ? -2.270 0.519 -3.816 1.00 90.88 293 ARG A O 1
ATOM 2293 N N . LYS A 1 294 ? -2.403 -1.037 -2.178 1.00 89.44 294 LYS A N 1
ATOM 2294 C CA . LYS A 1 294 ? -3.310 -0.267 -1.322 1.00 89.44 294 LYS A CA 1
ATOM 2295 C C . LYS A 1 294 ? -3.259 -0.716 0.134 1.00 89.44 294 LYS A C 1
ATOM 2297 O O . LYS A 1 294 ? -3.166 -1.902 0.407 1.00 89.44 294 LYS A O 1
ATOM 2302 N N . CYS A 1 295 ? -3.467 0.226 1.046 1.00 92.06 295 CYS A N 1
ATOM 2303 C CA . CYS A 1 295 ? -3.947 -0.066 2.393 1.00 92.06 295 CYS A CA 1
ATOM 2304 C C . CYS A 1 295 ? -5.454 0.205 2.438 1.00 92.06 295 CYS A C 1
ATOM 2306 O O . CYS A 1 295 ? -5.899 1.338 2.240 1.00 92.06 295 CYS A O 1
ATOM 2308 N N . ILE A 1 296 ? -6.258 -0.834 2.632 1.00 91.69 296 ILE A N 1
ATOM 2309 C CA . ILE A 1 296 ? -7.681 -0.691 2.936 1.00 91.69 296 ILE A CA 1
ATOM 2310 C C . ILE A 1 296 ? -7.777 -0.123 4.347 1.00 91.69 296 ILE A C 1
ATOM 2312 O O . ILE A 1 296 ? -7.168 -0.664 5.258 1.00 91.69 296 ILE A O 1
ATOM 2316 N N . CYS A 1 297 ? -8.538 0.952 4.524 1.00 92.44 297 CYS A N 1
ATOM 2317 C CA . CYS A 1 297 ? -8.779 1.535 5.836 1.00 92.44 297 CYS A CA 1
ATOM 2318 C C . CYS A 1 297 ? -10.274 1.441 6.156 1.00 92.44 297 CYS A C 1
ATOM 2320 O O . CYS A 1 297 ? -11.088 1.938 5.372 1.00 92.44 297 CYS A O 1
ATOM 2322 N N . LEU A 1 298 ? -10.619 0.796 7.270 1.00 93.50 298 LEU A N 1
ATOM 2323 C CA . LEU A 1 298 ? -11.989 0.651 7.768 1.00 93.50 298 LEU A CA 1
ATOM 2324 C C . LEU A 1 298 ? -12.086 1.291 9.145 1.00 93.50 298 LEU A C 1
ATOM 2326 O O . LEU A 1 298 ? -11.302 0.945 10.021 1.00 93.50 298 LEU A O 1
ATOM 2330 N N . ILE A 1 299 ? -13.027 2.213 9.329 1.00 94.88 299 ILE A N 1
ATOM 2331 C CA . ILE A 1 299 ? -13.247 2.886 10.613 1.00 94.88 299 ILE A CA 1
ATOM 2332 C C . ILE A 1 299 ? -14.330 2.126 11.377 1.00 94.88 299 ILE A C 1
ATOM 2334 O O . ILE A 1 299 ? -15.375 1.835 10.797 1.00 94.88 299 ILE A O 1
ATOM 2338 N N . THR A 1 300 ? -14.079 1.784 12.638 1.00 96.56 300 THR A N 1
ATOM 2339 C CA . THR A 1 300 ? -14.922 0.888 13.439 1.00 96.56 300 THR A CA 1
ATOM 2340 C C . THR A 1 300 ? -14.947 1.271 14.916 1.00 96.56 300 THR A C 1
ATOM 2342 O O . THR A 1 300 ? -14.060 1.983 15.390 1.00 96.56 300 THR A O 1
ATOM 2345 N N . ASP A 1 301 ? -15.982 0.820 15.625 1.00 97.56 301 ASP A N 1
ATOM 2346 C CA . ASP A 1 301 ? -16.100 0.863 17.087 1.00 97.56 301 ASP A CA 1
ATOM 2347 C C . ASP A 1 301 ? -15.682 -0.462 17.760 1.00 97.56 301 ASP A C 1
ATOM 2349 O O . ASP A 1 301 ? -15.814 -0.596 18.976 1.00 97.56 301 ASP A O 1
ATOM 2353 N N . LEU A 1 302 ? -15.165 -1.436 16.997 1.00 97.75 302 LEU A N 1
ATOM 2354 C CA . LEU A 1 302 ? -14.534 -2.638 17.548 1.00 97.75 302 LEU A CA 1
ATOM 2355 C C . LEU A 1 302 ? -13.315 -2.238 18.402 1.00 97.75 302 LEU A C 1
ATOM 2357 O O . LEU A 1 302 ? -12.400 -1.611 17.856 1.00 97.75 302 LEU A O 1
ATOM 2361 N N . PRO A 1 303 ? -13.259 -2.603 19.701 1.00 96.81 303 PRO A N 1
ATOM 2362 C CA . PRO A 1 303 ? -12.095 -2.342 20.541 1.00 96.81 303 PRO A CA 1
ATOM 2363 C C . PRO A 1 303 ? -10.859 -3.030 19.960 1.00 96.81 303 PRO A C 1
ATOM 2365 O O . PRO A 1 303 ? -10.848 -4.242 19.763 1.00 96.81 303 PRO A O 1
ATOM 2368 N N . LEU A 1 304 ? -9.830 -2.248 19.645 1.00 96.88 304 LEU A N 1
ATOM 2369 C CA . LEU A 1 304 ? -8.601 -2.713 19.002 1.00 96.88 304 LEU A CA 1
ATOM 2370 C C . LEU A 1 304 ? -7.408 -1.953 19.584 1.00 96.88 304 LEU A C 1
ATOM 2372 O O . LEU A 1 304 ? -7.534 -0.750 19.822 1.00 96.88 304 LEU A O 1
ATOM 2376 N N . PRO A 1 305 ? -6.239 -2.594 19.729 1.00 95.38 305 PRO A N 1
ATOM 2377 C CA . PRO A 1 305 ? -5.045 -1.915 20.194 1.00 95.38 305 PRO A CA 1
ATOM 2378 C C . PRO A 1 305 ? -4.559 -0.949 19.114 1.00 95.38 305 PRO A C 1
ATOM 2380 O O . PRO A 1 305 ? -4.937 -1.053 17.947 1.00 95.38 305 PRO A O 1
ATOM 2383 N N . THR A 1 306 ? -3.662 -0.034 19.469 1.00 94.50 306 THR A N 1
ATOM 2384 C CA . THR A 1 306 ? -2.944 0.772 18.473 1.00 94.50 306 THR A CA 1
ATOM 2385 C C . THR A 1 306 ? -1.604 0.114 18.167 1.00 94.50 306 THR A C 1
ATOM 2387 O O . THR A 1 306 ? -0.802 -0.126 19.064 1.00 94.50 306 THR A O 1
ATOM 2390 N N . THR A 1 307 ? -1.338 -0.173 16.895 1.00 95.25 307 THR A N 1
ATOM 2391 C CA . THR A 1 307 ? -0.023 -0.641 16.436 1.00 95.25 307 THR A CA 1
ATOM 2392 C C . THR A 1 307 ? 0.972 0.511 16.347 1.00 95.25 307 THR A C 1
ATOM 2394 O O . THR A 1 307 ? 0.587 1.668 16.162 1.00 95.25 307 THR A O 1
ATOM 2397 N N . LYS A 1 308 ? 2.259 0.196 16.475 1.00 95.31 308 LYS A N 1
ATOM 2398 C CA . LYS A 1 308 ? 3.346 1.173 16.414 1.00 95.31 308 LYS A CA 1
ATOM 2399 C C . LYS A 1 308 ? 3.957 1.249 15.013 1.00 95.31 308 LYS A C 1
ATOM 2401 O O . LYS A 1 308 ? 4.012 0.221 14.342 1.00 95.31 308 LYS A O 1
ATOM 2406 N N . PRO A 1 309 ? 4.445 2.424 14.571 1.00 97.06 309 PRO A N 1
ATOM 2407 C CA . PRO A 1 309 ? 5.313 2.516 13.400 1.00 97.06 309 PRO A CA 1
ATOM 2408 C C . PRO A 1 309 ? 6.565 1.639 13.556 1.00 97.06 309 PRO A C 1
ATOM 2410 O O . PRO A 1 309 ? 6.912 1.250 14.671 1.00 97.06 309 PRO A O 1
ATOM 2413 N N . ILE A 1 310 ? 7.264 1.368 12.452 1.00 95.88 310 ILE A N 1
ATOM 2414 C CA . ILE A 1 310 ? 8.463 0.517 12.445 1.00 95.88 310 ILE A CA 1
ATOM 2415 C C . ILE A 1 310 ? 9.701 1.228 11.880 1.00 95.88 310 ILE A C 1
ATOM 2417 O O . ILE A 1 310 ? 9.575 2.174 11.102 1.00 95.88 310 ILE A O 1
ATOM 2421 N N . ASP A 1 311 ? 10.882 0.725 12.239 1.00 96.06 311 ASP A N 1
ATOM 2422 C CA . ASP A 1 311 ? 12.168 0.979 11.579 1.00 96.06 311 ASP A CA 1
ATOM 2423 C C . ASP A 1 311 ? 12.764 -0.356 11.109 1.00 96.06 311 ASP A C 1
ATOM 2425 O O . ASP A 1 311 ? 13.129 -1.229 11.901 1.00 96.06 311 ASP A O 1
ATOM 2429 N N . ALA A 1 312 ? 12.832 -0.503 9.793 1.00 93.94 312 ALA A N 1
ATOM 2430 C CA . ALA A 1 312 ? 13.438 -1.595 9.050 1.00 93.94 312 ALA A CA 1
ATOM 2431 C C . ALA A 1 312 ? 14.688 -1.113 8.280 1.00 93.94 312 ALA A C 1
ATOM 2433 O O . ALA A 1 312 ? 15.224 -1.834 7.439 1.00 93.94 312 ALA A O 1
ATOM 2434 N N . GLY A 1 313 ? 15.158 0.111 8.548 1.00 94.75 313 GLY A N 1
ATOM 2435 C CA . GLY A 1 313 ? 16.266 0.767 7.862 1.00 94.75 313 GLY A CA 1
ATOM 2436 C C . GLY A 1 313 ? 15.950 1.227 6.441 1.00 94.75 313 GLY A C 1
ATOM 2437 O O . GLY A 1 313 ? 16.866 1.655 5.741 1.00 94.75 313 GLY A O 1
ATOM 2438 N N . ILE A 1 314 ? 14.694 1.168 5.991 1.00 95.81 314 ILE A N 1
ATOM 2439 C CA . ILE A 1 314 ? 14.328 1.416 4.591 1.00 95.81 314 ILE A CA 1
ATOM 2440 C C . ILE A 1 314 ? 14.505 2.892 4.232 1.00 95.81 314 ILE A C 1
ATOM 2442 O O . ILE A 1 314 ? 15.108 3.213 3.201 1.00 95.81 314 ILE A O 1
ATOM 2446 N N . PHE A 1 315 ? 13.995 3.804 5.067 1.00 96.12 315 PHE A N 1
ATOM 2447 C CA . PHE A 1 315 ? 14.124 5.237 4.799 1.00 96.12 315 PHE A CA 1
ATOM 2448 C C . PHE A 1 315 ? 15.591 5.684 4.857 1.00 96.12 315 PHE A C 1
ATOM 2450 O O . PHE A 1 315 ? 16.043 6.441 4.001 1.00 96.12 315 PHE A O 1
ATOM 2457 N N . ARG A 1 316 ? 16.372 5.128 5.792 1.00 95.12 316 ARG A N 1
ATOM 2458 C CA . ARG A 1 316 ? 17.823 5.354 5.888 1.00 95.12 316 ARG A CA 1
ATOM 2459 C C . ARG A 1 316 ? 18.568 4.815 4.665 1.00 95.12 316 ARG A C 1
ATOM 2461 O O . ARG A 1 316 ? 19.386 5.520 4.092 1.00 95.12 316 ARG A O 1
ATOM 2468 N N . PHE A 1 317 ? 18.249 3.605 4.206 1.00 95.56 317 PHE A N 1
ATOM 2469 C CA . PHE A 1 317 ? 18.837 3.024 2.995 1.00 95.56 317 PHE A CA 1
ATOM 2470 C C . PHE A 1 317 ? 18.593 3.883 1.748 1.00 95.56 317 PHE A C 1
ATOM 2472 O O . PHE A 1 317 ? 19.431 3.949 0.845 1.00 95.56 317 PHE A O 1
ATOM 2479 N N . CYS A 1 318 ? 17.457 4.583 1.697 1.00 96.50 318 CYS A N 1
ATOM 2480 C CA . CYS A 1 318 ? 17.156 5.482 0.594 1.00 96.50 318 CYS A CA 1
ATOM 2481 C C . CYS A 1 318 ? 18.194 6.598 0.417 1.00 96.50 318 CYS A C 1
ATOM 2483 O O . CYS A 1 318 ? 18.351 7.020 -0.730 1.00 96.50 318 CYS A O 1
ATOM 2485 N N . GLN A 1 319 ? 18.905 7.032 1.468 1.00 94.94 319 GLN A N 1
ATOM 2486 C CA . GLN A 1 319 ? 19.940 8.078 1.397 1.00 94.94 319 GLN A CA 1
ATOM 2487 C C . GLN A 1 319 ? 21.068 7.718 0.427 1.00 94.94 319 GLN A C 1
ATOM 2489 O O . GLN A 1 319 ? 21.505 8.570 -0.343 1.00 94.94 319 GLN A O 1
ATOM 2494 N N . ASP A 1 320 ? 21.470 6.446 0.395 1.00 94.75 320 ASP A N 1
ATOM 2495 C CA . ASP A 1 320 ? 22.606 5.981 -0.409 1.00 94.75 320 ASP A CA 1
ATOM 2496 C C . ASP A 1 320 ? 22.199 5.266 -1.704 1.00 94.75 320 ASP A C 1
ATOM 2498 O O . ASP A 1 320 ? 23.021 5.105 -2.602 1.00 94.75 320 ASP A O 1
ATOM 2502 N N . CYS A 1 321 ? 20.949 4.803 -1.808 1.00 94.44 321 CYS A N 1
ATOM 2503 C CA . CYS A 1 321 ? 20.530 3.940 -2.911 1.00 94.44 321 CYS A CA 1
ATOM 2504 C C . CYS A 1 321 ? 20.186 4.696 -4.199 1.00 94.44 321 CYS A C 1
ATOM 2506 O O . CYS A 1 321 ? 20.720 4.377 -5.257 1.00 94.44 321 CYS A O 1
ATOM 2508 N N . ALA A 1 322 ? 19.253 5.648 -4.116 1.00 95.50 322 ALA A N 1
ATOM 2509 C CA . ALA A 1 322 ? 18.730 6.470 -5.219 1.00 95.50 322 ALA A CA 1
ATOM 2510 C C . ALA A 1 322 ? 18.284 5.767 -6.531 1.00 95.50 322 ALA A C 1
ATOM 2512 O O . ALA A 1 322 ? 17.764 6.459 -7.404 1.00 95.50 322 ALA A O 1
ATOM 2513 N N . ILE A 1 323 ? 18.348 4.430 -6.654 1.00 94.19 323 ILE A N 1
ATOM 2514 C CA . ILE A 1 323 ? 18.047 3.671 -7.890 1.00 94.19 323 ILE A CA 1
ATOM 2515 C C . ILE A 1 323 ? 16.723 4.100 -8.520 1.00 94.19 323 ILE A C 1
ATOM 2517 O O . ILE A 1 323 ? 16.677 4.409 -9.702 1.00 94.19 323 ILE A O 1
ATOM 2521 N N . CYS A 1 324 ? 15.647 4.170 -7.728 1.00 94.50 324 CYS A N 1
ATOM 2522 C CA . CYS A 1 324 ? 14.321 4.550 -8.221 1.00 94.50 324 CYS A CA 1
ATOM 2523 C C . CYS A 1 324 ? 14.260 5.951 -8.858 1.00 94.50 324 CYS A C 1
ATOM 2525 O O . CYS A 1 324 ? 13.402 6.172 -9.707 1.00 94.50 324 CYS A O 1
ATOM 2527 N N . GLY A 1 325 ? 15.137 6.876 -8.456 1.00 95.06 325 GLY A N 1
ATOM 2528 C CA . GLY A 1 325 ? 15.276 8.194 -9.075 1.00 95.06 325 GLY A CA 1
ATOM 2529 C C . GLY A 1 325 ? 16.131 8.163 -10.336 1.00 95.06 325 GLY A C 1
ATOM 2530 O O . GLY A 1 325 ? 15.741 8.754 -11.336 1.00 95.06 325 GLY A O 1
ATOM 2531 N N . GLU A 1 326 ? 17.235 7.414 -10.320 1.00 94.06 326 GLU A N 1
ATOM 2532 C CA . GLU A 1 326 ? 18.145 7.268 -11.467 1.00 94.06 326 GLU A CA 1
ATOM 2533 C C . GLU A 1 326 ? 17.463 6.631 -12.685 1.00 94.06 326 GLU A C 1
ATOM 2535 O O . GLU A 1 326 ? 17.670 7.067 -13.812 1.00 94.06 326 GLU A O 1
ATOM 2540 N N . ILE A 1 327 ? 16.620 5.623 -12.454 1.00 91.50 327 ILE A N 1
ATOM 2541 C CA . ILE A 1 327 ? 15.907 4.888 -13.510 1.00 91.50 327 ILE A CA 1
ATOM 2542 C C . ILE A 1 327 ? 14.590 5.549 -13.931 1.00 91.50 327 ILE A C 1
ATOM 2544 O O . ILE A 1 327 ? 13.939 5.069 -14.855 1.00 91.50 327 ILE A O 1
ATOM 2548 N N . CYS A 1 328 ? 14.133 6.593 -13.228 1.00 92.69 328 CYS A N 1
ATOM 2549 C CA . CYS A 1 328 ? 12.833 7.210 -13.479 1.00 92.69 328 CYS A CA 1
ATOM 2550 C C . CYS A 1 328 ? 12.834 7.913 -14.848 1.00 92.69 328 CYS A C 1
ATOM 2552 O O . CYS A 1 328 ? 13.477 8.960 -14.968 1.00 92.69 328 CYS A O 1
ATOM 2554 N N . PRO A 1 329 ? 12.071 7.443 -15.857 1.00 90.94 329 PRO A N 1
ATOM 2555 C CA . PRO A 1 329 ? 12.175 8.014 -17.204 1.00 90.94 329 PRO A CA 1
ATOM 2556 C C . PRO A 1 329 ? 11.699 9.474 -17.271 1.00 90.94 329 PRO A C 1
ATOM 2558 O O . PRO A 1 329 ? 12.190 10.266 -18.068 1.00 90.94 329 PRO A O 1
ATOM 2561 N N . SER A 1 330 ? 10.770 9.866 -16.390 1.00 90.12 330 SER A N 1
ATOM 2562 C CA . SER A 1 330 ? 10.284 11.247 -16.252 1.00 90.12 330 SER A CA 1
ATOM 2563 C C . SER A 1 330 ? 11.067 12.104 -15.253 1.00 90.12 330 SER A C 1
ATOM 2565 O O . SER A 1 330 ? 10.645 13.232 -14.981 1.00 90.12 330 SER A O 1
ATOM 2567 N N . GLN A 1 331 ? 12.144 11.569 -14.660 1.00 92.44 331 GLN A N 1
ATOM 2568 C CA . GLN A 1 331 ? 12.971 12.245 -13.649 1.00 92.44 331 GLN A CA 1
ATOM 2569 C C . GLN A 1 331 ? 12.134 12.866 -12.516 1.00 92.44 331 GLN A C 1
ATOM 2571 O O . GLN A 1 331 ? 12.394 13.960 -12.018 1.00 92.44 331 GLN A O 1
ATOM 2576 N N . SER A 1 332 ? 11.057 12.176 -12.131 1.00 91.38 332 SER A N 1
ATOM 2577 C CA . SER A 1 332 ? 10.078 12.687 -11.169 1.00 91.38 332 SER A CA 1
ATOM 2578 C C . SER A 1 332 ? 10.500 12.497 -9.720 1.00 91.38 332 SER A C 1
ATOM 2580 O O . SER A 1 332 ? 9.917 13.120 -8.841 1.00 91.38 332 SER A O 1
ATOM 2582 N N . ILE A 1 333 ? 11.464 11.623 -9.449 1.00 94.00 333 ILE A N 1
ATOM 2583 C CA . ILE A 1 333 ? 11.889 11.259 -8.099 1.00 94.00 333 ILE A CA 1
ATOM 2584 C C . ILE A 1 333 ? 13.252 11.898 -7.840 1.00 94.00 333 ILE A C 1
ATOM 2586 O O . ILE A 1 333 ? 14.174 11.720 -8.632 1.00 94.00 333 ILE A O 1
ATOM 2590 N N . SER A 1 334 ? 13.385 12.616 -6.722 1.00 93.81 334 SER A N 1
ATOM 2591 C CA . SER A 1 334 ? 14.667 13.198 -6.316 1.00 93.81 334 SER A CA 1
ATOM 2592 C C . SER A 1 334 ? 15.759 12.130 -6.163 1.00 93.81 334 SER A C 1
ATOM 2594 O O . SER A 1 334 ? 15.527 11.072 -5.567 1.00 93.81 334 SER A O 1
ATOM 2596 N N . ILE A 1 335 ? 16.961 12.443 -6.652 1.00 95.75 335 ILE A N 1
ATOM 2597 C CA . ILE A 1 335 ? 18.193 11.655 -6.474 1.00 95.75 335 ILE A CA 1
ATOM 2598 C C . ILE A 1 335 ? 19.095 12.208 -5.361 1.00 95.75 335 ILE A C 1
ATOM 2600 O O . ILE A 1 335 ? 20.130 11.621 -5.065 1.00 95.75 335 ILE A O 1
ATOM 2604 N N . GLU A 1 336 ? 18.692 13.305 -4.711 1.00 95.31 336 GLU A N 1
ATOM 2605 C CA . GLU A 1 336 ? 19.464 13.930 -3.633 1.00 95.31 336 GLU A CA 1
ATOM 2606 C C . GLU A 1 336 ? 19.648 12.974 -2.458 1.00 95.31 336 GLU A C 1
ATOM 2608 O O . GLU A 1 336 ? 18.737 12.212 -2.128 1.00 95.31 336 GLU A O 1
ATOM 2613 N N . LYS A 1 337 ? 20.806 13.003 -1.795 1.00 94.69 337 LYS A N 1
ATOM 2614 C CA . LYS A 1 337 ? 21.061 12.115 -0.648 1.00 94.69 337 LYS A CA 1
ATOM 2615 C C . LYS A 1 337 ? 20.159 12.432 0.538 1.00 94.69 337 LYS A C 1
ATOM 2617 O O . LYS A 1 337 ? 19.531 11.529 1.097 1.00 94.69 337 LYS A O 1
ATOM 2622 N N . GLU A 1 338 ? 20.050 13.712 0.872 1.00 95.44 338 GLU A N 1
ATOM 2623 C CA . GLU A 1 338 ? 19.305 14.161 2.042 1.00 95.44 338 GLU A CA 1
ATOM 2624 C C . GLU A 1 338 ? 17.827 14.425 1.721 1.00 95.44 338 GLU A C 1
ATOM 2626 O O . GLU A 1 338 ? 17.513 15.054 0.704 1.00 95.44 338 GLU A O 1
ATOM 2631 N N . PRO A 1 339 ? 16.896 13.973 2.581 1.00 95.00 339 PRO A N 1
ATOM 2632 C CA . PRO A 1 339 ? 15.511 14.401 2.507 1.00 95.00 339 PRO A CA 1
ATOM 2633 C C . PRO A 1 339 ? 15.382 15.869 2.940 1.00 95.00 339 PRO A C 1
ATOM 2635 O O . PRO A 1 339 ? 16.179 16.388 3.722 1.00 95.00 339 PRO A O 1
ATOM 2638 N N . THR A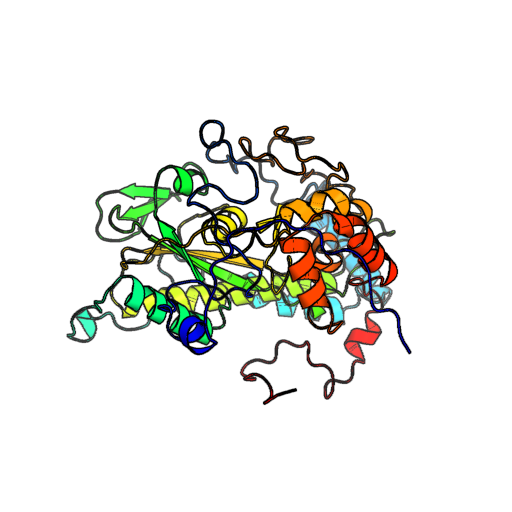 1 340 ? 14.331 16.538 2.479 1.00 94.25 340 THR A N 1
ATOM 2639 C CA . THR A 1 340 ? 14.073 17.953 2.765 1.00 94.25 340 THR A CA 1
ATOM 2640 C C . THR A 1 340 ? 12.644 18.169 3.251 1.00 94.25 340 THR A C 1
ATOM 2642 O O . THR A 1 340 ? 11.745 17.380 2.959 1.00 94.25 340 THR A O 1
ATOM 2645 N N . TRP A 1 341 ? 12.440 19.244 4.012 1.00 93.31 341 TRP A N 1
ATOM 2646 C CA . TRP A 1 341 ? 11.114 19.759 4.364 1.00 93.31 341 TRP A CA 1
ATOM 2647 C C . TRP A 1 341 ? 10.452 20.505 3.198 1.00 93.31 341 TRP A C 1
ATOM 2649 O O . TRP A 1 341 ? 9.244 20.738 3.224 1.00 93.31 341 TRP A O 1
ATOM 2659 N N . ASP A 1 342 ? 11.235 20.877 2.181 1.00 88.81 342 ASP A N 1
ATOM 2660 C CA . ASP A 1 342 ? 10.721 21.492 0.964 1.00 88.81 342 ASP A CA 1
ATOM 2661 C C . ASP A 1 342 ? 9.849 20.488 0.195 1.00 88.81 342 ASP A C 1
ATOM 2663 O O . ASP A 1 342 ? 10.191 19.322 -0.008 1.00 88.81 342 ASP A O 1
ATOM 2667 N N . MET A 1 343 ? 8.696 20.960 -0.260 1.00 83.81 343 MET A N 1
ATOM 2668 C CA . MET A 1 343 ? 7.781 20.183 -1.083 1.00 83.81 343 MET A CA 1
ATOM 2669 C C . MET A 1 343 ? 8.275 20.011 -2.532 1.00 83.81 343 MET A C 1
ATOM 2671 O O . MET A 1 343 ? 7.698 19.210 -3.272 1.00 83.81 343 MET A O 1
ATOM 2675 N N . GLY A 1 344 ? 9.338 20.719 -2.924 1.00 81.56 344 GLY A N 1
ATOM 2676 C CA . GLY A 1 344 ? 9.974 20.684 -4.234 1.00 81.56 344 GLY A CA 1
ATOM 2677 C C . GLY A 1 344 ? 9.095 21.239 -5.354 1.00 81.56 344 GLY A C 1
ATOM 2678 O O . GLY A 1 344 ? 8.088 21.918 -5.127 1.00 81.56 344 GLY A O 1
ATOM 2679 N N . ALA A 1 345 ? 9.469 20.925 -6.599 1.00 70.00 345 ALA A N 1
ATOM 2680 C CA . ALA A 1 345 ? 8.663 21.272 -7.765 1.00 70.00 345 ALA A CA 1
ATOM 2681 C C . ALA A 1 345 ? 7.234 20.724 -7.606 1.00 70.00 345 ALA A C 1
ATOM 2683 O O . ALA A 1 345 ? 7.035 19.550 -7.291 1.00 70.00 345 ALA A O 1
ATOM 2684 N N . ASN A 1 346 ? 6.237 21.576 -7.858 1.00 65.31 346 ASN A N 1
ATOM 2685 C CA . ASN A 1 346 ? 4.813 21.247 -7.735 1.00 65.31 346 ASN A CA 1
ATOM 2686 C C . ASN A 1 346 ? 4.359 20.912 -6.311 1.00 65.31 346 ASN A C 1
ATOM 2688 O O . ASN A 1 346 ? 3.664 19.919 -6.082 1.00 65.31 346 ASN A O 1
ATOM 2692 N N . ALA A 1 347 ? 4.683 21.811 -5.376 1.00 63.84 347 ALA A N 1
ATOM 2693 C CA . ALA A 1 347 ? 4.238 21.798 -3.981 1.00 63.84 347 ALA A CA 1
ATOM 2694 C C . ALA A 1 347 ? 2.753 21.436 -3.781 1.00 63.84 347 ALA A C 1
ATOM 2696 O O . ALA A 1 347 ? 2.412 20.787 -2.800 1.00 63.84 347 ALA A O 1
ATOM 2697 N N . LEU A 1 348 ? 1.881 21.764 -4.744 1.00 66.19 348 LEU A N 1
ATOM 2698 C CA . LEU A 1 348 ? 0.456 21.418 -4.719 1.00 66.19 348 LEU A CA 1
ATOM 2699 C C . LEU A 1 348 ? 0.170 19.919 -4.530 1.00 66.19 348 LEU A C 1
ATOM 2701 O O . LEU A 1 348 ? -0.922 19.589 -4.074 1.00 66.19 348 LEU A O 1
ATOM 2705 N N . TRP A 1 349 ? 1.103 19.022 -4.884 1.00 75.69 349 TRP A N 1
ATOM 2706 C CA . TRP A 1 349 ? 0.929 17.559 -4.793 1.00 75.69 349 TRP A CA 1
ATOM 2707 C C . TRP A 1 349 ? 1.824 16.860 -3.791 1.00 75.69 349 TRP A C 1
ATOM 2709 O O . TRP A 1 349 ? 1.823 15.636 -3.664 1.00 75.69 349 TRP A O 1
ATOM 2719 N N . ASN A 1 350 ? 2.538 17.665 -3.028 1.00 80.88 350 ASN A N 1
ATOM 2720 C CA . ASN A 1 350 ? 3.388 17.232 -1.956 1.00 80.88 350 ASN A CA 1
ATOM 2721 C C . ASN A 1 350 ? 2.779 17.700 -0.627 1.00 80.88 350 ASN A C 1
ATOM 2723 O O . ASN A 1 350 ? 2.091 18.710 -0.555 1.00 80.88 350 ASN A O 1
ATOM 2727 N N . ARG A 1 351 ? 2.949 16.904 0.428 1.00 80.56 351 ARG A N 1
ATOM 2728 C CA . ARG A 1 351 ? 2.525 17.274 1.777 1.00 80.56 351 ARG A CA 1
ATOM 2729 C C . ARG A 1 351 ? 3.619 18.062 2.473 1.00 80.56 351 ARG A C 1
ATOM 2731 O O . ARG A 1 351 ? 4.770 17.627 2.463 1.00 80.56 351 ARG A O 1
ATOM 2738 N N . GLU A 1 352 ? 3.214 19.169 3.083 1.00 86.38 352 GLU A N 1
ATOM 2739 C CA . GLU A 1 352 ? 3.990 19.884 4.093 1.00 86.38 352 GLU A CA 1
ATOM 2740 C C . GLU A 1 352 ? 4.052 19.076 5.401 1.00 86.38 352 GLU A C 1
ATOM 2742 O O . GLU A 1 352 ? 3.226 18.185 5.635 1.00 86.38 352 GLU A O 1
ATOM 2747 N N . GLY A 1 353 ? 5.045 19.376 6.239 1.00 90.44 353 GLY A N 1
ATOM 2748 C CA . GLY A 1 353 ? 5.247 18.697 7.522 1.00 90.44 353 GLY A CA 1
ATOM 2749 C C . GLY A 1 353 ? 5.869 17.299 7.419 1.00 90.44 353 GLY A C 1
ATOM 2750 O O . GLY A 1 353 ? 5.820 16.546 8.384 1.00 90.44 353 GLY A O 1
ATOM 2751 N N . LEU A 1 354 ? 6.463 16.929 6.277 1.00 92.06 354 LEU A N 1
ATOM 2752 C CA . LEU A 1 354 ? 7.229 15.686 6.112 1.00 92.06 354 LEU A CA 1
ATOM 2753 C C . LEU A 1 354 ? 8.621 15.991 5.562 1.00 92.06 354 LEU A C 1
ATOM 2755 O O . LEU A 1 354 ? 8.724 16.542 4.465 1.00 92.06 354 LEU A O 1
ATOM 2759 N N . LYS A 1 355 ? 9.677 15.556 6.256 1.00 94.81 355 LYS A N 1
ATOM 2760 C CA . LYS A 1 355 ? 11.047 15.632 5.737 1.00 94.81 355 LYS A CA 1
ATOM 2761 C C . LYS A 1 355 ? 11.324 14.427 4.848 1.00 94.81 355 LYS A C 1
ATOM 2763 O O . LYS A 1 355 ? 11.570 13.326 5.332 1.00 94.81 355 LYS A O 1
ATOM 2768 N N . ARG A 1 356 ? 11.243 14.599 3.533 1.00 93.31 356 ARG A N 1
ATOM 2769 C CA . ARG A 1 356 ? 11.264 13.481 2.575 1.00 93.31 356 ARG A CA 1
ATOM 2770 C C . ARG A 1 356 ? 11.943 13.846 1.268 1.00 93.31 356 ARG A C 1
ATOM 2772 O O . ARG A 1 356 ? 12.384 14.969 1.066 1.00 93.31 356 ARG A O 1
ATOM 2779 N N . TYR A 1 357 ? 11.989 12.881 0.363 1.00 94.06 357 TYR A N 1
ATOM 2780 C CA . TYR A 1 357 ? 12.450 13.088 -1.001 1.00 94.06 357 TYR A CA 1
ATOM 2781 C C . TYR A 1 357 ? 11.314 13.687 -1.844 1.00 94.06 357 TYR A C 1
ATOM 2783 O O . TYR A 1 357 ? 10.255 13.054 -1.977 1.00 94.06 357 TYR A O 1
ATOM 2791 N N . PRO A 1 358 ? 11.481 14.905 -2.394 1.00 90.00 358 PRO A N 1
ATOM 2792 C CA . PRO A 1 358 ? 10.455 15.521 -3.222 1.00 90.00 358 PRO A CA 1
ATOM 2793 C C . PRO A 1 358 ? 10.160 14.679 -4.465 1.00 90.00 358 PRO A C 1
ATOM 2795 O O . PRO A 1 358 ? 11.059 14.067 -5.048 1.00 90.00 358 PRO A O 1
ATOM 2798 N N . HIS A 1 359 ? 8.890 14.661 -4.870 1.00 89.12 359 HIS A N 1
ATOM 2799 C CA . HIS A 1 359 ? 8.426 13.947 -6.058 1.00 89.12 359 HIS A CA 1
ATOM 2800 C C . HIS A 1 359 ? 7.606 14.883 -6.941 1.00 89.12 359 HIS A C 1
ATOM 2802 O O . HIS A 1 359 ? 6.627 15.483 -6.497 1.00 89.12 359 HIS A O 1
ATOM 2808 N N . ASN A 1 360 ? 7.979 14.984 -8.211 1.00 88.50 360 ASN A N 1
ATOM 2809 C CA . ASN A 1 360 ? 7.277 15.783 -9.197 1.00 88.50 360 ASN A CA 1
ATOM 2810 C C . ASN A 1 360 ? 6.130 14.984 -9.837 1.00 88.50 360 ASN A C 1
ATOM 2812 O O . ASN A 1 360 ? 6.288 14.323 -10.865 1.00 88.50 360 ASN A O 1
ATOM 2816 N N . TYR A 1 361 ? 4.940 15.076 -9.243 1.00 82.56 361 TYR A N 1
ATOM 2817 C CA . TYR A 1 361 ? 3.757 14.374 -9.749 1.00 82.56 361 TYR A CA 1
ATOM 2818 C C . TYR A 1 361 ? 3.185 14.964 -11.063 1.00 82.56 361 TYR A C 1
ATOM 2820 O O . TYR A 1 361 ? 2.263 14.376 -11.621 1.00 82.56 361 TYR A O 1
ATOM 2828 N N . GLN A 1 362 ? 3.708 16.090 -11.591 1.00 79.31 362 GLN A N 1
ATOM 2829 C CA . GLN A 1 362 ? 3.345 16.592 -12.939 1.00 79.31 362 GLN A CA 1
ATOM 2830 C C . GLN A 1 362 ? 4.023 15.810 -14.043 1.00 79.31 362 GLN A C 1
ATOM 2832 O O . GLN A 1 362 ? 3.416 15.567 -15.085 1.00 79.31 362 GLN A O 1
ATOM 2837 N N . THR A 1 363 ? 5.285 15.448 -13.828 1.00 84.00 363 THR A N 1
ATOM 2838 C CA . THR A 1 363 ? 6.048 14.693 -14.818 1.00 84.00 363 THR A CA 1
ATOM 2839 C C . THR A 1 363 ? 5.811 13.196 -14.667 1.00 84.00 363 THR A C 1
ATOM 2841 O O . THR A 1 363 ? 5.879 12.476 -15.659 1.00 84.00 363 THR A O 1
ATOM 2844 N N . CYS A 1 364 ? 5.462 12.740 -13.459 1.00 85.62 364 CYS A N 1
ATOM 2845 C CA . CYS A 1 364 ? 5.225 11.332 -13.171 1.00 85.62 364 CYS A CA 1
ATOM 2846 C C . CYS A 1 364 ? 4.044 10.783 -13.971 1.00 85.62 364 CYS A C 1
ATOM 2848 O O . CYS A 1 364 ? 2.930 11.304 -13.911 1.00 85.62 364 CYS A O 1
ATOM 2850 N N . LYS A 1 365 ? 4.291 9.680 -14.678 1.00 79.75 365 LYS A N 1
ATOM 2851 C CA . LYS A 1 365 ? 3.308 9.016 -15.538 1.00 79.75 365 LYS A CA 1
ATOM 2852 C C . LYS A 1 365 ? 2.581 7.834 -14.901 1.00 79.75 365 LYS A C 1
ATOM 2854 O O . LYS A 1 365 ? 1.679 7.261 -15.511 1.00 79.75 365 LYS A O 1
ATOM 2859 N N . GLY A 1 366 ? 2.928 7.492 -13.659 1.00 81.31 366 GLY A N 1
ATOM 2860 C CA . GLY A 1 366 ? 2.327 6.370 -12.933 1.00 81.31 366 GLY A CA 1
ATOM 2861 C C . GLY A 1 366 ? 2.796 4.990 -13.414 1.00 81.31 366 GLY A C 1
ATOM 2862 O O . GLY A 1 366 ? 2.102 4.000 -13.187 1.00 81.31 366 GLY A O 1
ATOM 2863 N N . CYS A 1 367 ? 3.949 4.916 -14.083 1.00 87.06 367 CYS A N 1
ATOM 2864 C CA . CYS A 1 367 ? 4.605 3.659 -14.433 1.00 87.06 367 CYS A CA 1
ATOM 2865 C C . CYS A 1 367 ? 5.223 2.981 -13.184 1.00 87.06 367 CYS A C 1
ATOM 2867 O O . CYS A 1 367 ? 5.612 3.684 -12.250 1.00 87.06 367 CYS A O 1
ATOM 2869 N N . PRO A 1 368 ? 5.401 1.649 -13.162 1.00 88.88 368 PRO A N 1
ATOM 2870 C CA . PRO A 1 368 ? 5.910 0.923 -11.999 1.00 88.88 368 PRO A CA 1
ATOM 2871 C C . PRO A 1 368 ? 7.439 0.722 -11.981 1.00 88.88 368 PRO A C 1
ATOM 2873 O O . PRO A 1 368 ? 7.934 -0.089 -11.201 1.00 88.88 368 PRO A O 1
ATOM 2876 N N . PHE A 1 369 ? 8.205 1.442 -12.811 1.00 90.25 369 PHE A N 1
ATOM 2877 C CA . PHE A 1 369 ? 9.670 1.313 -12.884 1.00 90.25 369 PHE A CA 1
ATOM 2878 C C . PHE A 1 369 ? 10.344 1.477 -11.512 1.00 90.25 369 PHE A C 1
ATOM 2880 O O . PHE A 1 369 ? 11.166 0.650 -11.119 1.00 90.25 369 PHE A O 1
ATOM 2887 N N . CYS A 1 370 ? 9.961 2.507 -10.750 1.00 92.00 370 CYS A N 1
ATOM 2888 C CA . CYS A 1 370 ? 10.496 2.765 -9.409 1.00 92.00 370 CYS A CA 1
ATOM 2889 C C . CYS A 1 370 ? 10.168 1.652 -8.409 1.00 92.00 370 CYS A C 1
ATOM 2891 O O . CYS A 1 370 ? 10.982 1.360 -7.531 1.00 92.00 370 CYS A O 1
ATOM 2893 N N . ASP A 1 371 ? 9.003 1.025 -8.556 1.00 91.38 371 ASP A N 1
ATOM 2894 C CA . ASP A 1 371 ? 8.577 -0.064 -7.695 1.00 91.38 371 ASP A CA 1
ATOM 2895 C C . ASP A 1 371 ? 9.400 -1.320 -8.001 1.00 91.38 371 ASP A C 1
ATOM 2897 O O . ASP A 1 371 ? 9.950 -1.942 -7.094 1.00 91.38 371 ASP A O 1
ATOM 2901 N N . THR A 1 372 ? 9.546 -1.698 -9.272 1.00 87.81 372 THR A N 1
ATOM 2902 C CA . THR A 1 372 ? 10.207 -2.962 -9.628 1.00 87.81 372 THR A CA 1
ATOM 2903 C C . THR A 1 372 ? 11.717 -2.925 -9.526 1.00 87.81 372 THR A C 1
ATOM 2905 O O . THR A 1 372 ? 12.288 -3.976 -9.280 1.00 87.81 372 THR A O 1
ATOM 2908 N N . HIS A 1 373 ? 12.362 -1.765 -9.656 1.00 89.38 373 HIS A N 1
ATOM 2909 C CA . HIS A 1 373 ? 13.818 -1.640 -9.489 1.00 89.38 373 HIS A CA 1
ATOM 2910 C C . HIS A 1 373 ? 14.232 -1.398 -8.037 1.00 89.38 373 HIS A C 1
ATOM 2912 O O . HIS A 1 373 ? 15.421 -1.345 -7.724 1.00 89.38 373 HIS A O 1
ATOM 2918 N N . CYS A 1 374 ? 13.274 -1.238 -7.120 1.00 91.44 374 CYS A N 1
ATOM 2919 C CA . CYS A 1 374 ? 13.594 -1.137 -5.707 1.00 91.44 374 CYS A CA 1
ATOM 2920 C C . CYS A 1 374 ? 14.264 -2.443 -5.235 1.00 91.44 374 CYS A C 1
ATOM 2922 O O . CYS A 1 374 ? 13.676 -3.515 -5.414 1.00 91.44 374 CYS A O 1
ATOM 2924 N N . PRO A 1 375 ? 15.439 -2.390 -4.577 1.00 88.69 375 PRO A N 1
ATOM 2925 C CA . PRO A 1 375 ? 16.083 -3.591 -4.042 1.00 88.69 375 PRO A CA 1
ATOM 2926 C C . PRO A 1 375 ? 15.193 -4.378 -3.070 1.00 88.69 375 PRO A C 1
ATOM 2928 O O . PRO A 1 375 ? 15.254 -5.603 -3.025 1.00 88.69 375 PRO A O 1
ATOM 2931 N N . PHE A 1 376 ? 14.294 -3.695 -2.352 1.00 88.06 376 PHE A N 1
ATOM 2932 C CA . PHE A 1 376 ? 13.339 -4.342 -1.449 1.00 88.06 376 PHE A CA 1
ATOM 2933 C C . PHE A 1 376 ? 12.227 -5.123 -2.169 1.00 88.06 376 PHE A C 1
ATOM 2935 O O . PHE A 1 376 ? 11.565 -5.935 -1.529 1.00 88.06 376 PHE A O 1
ATOM 2942 N N . SER A 1 377 ? 12.025 -4.926 -3.477 1.00 85.38 377 SER A N 1
ATOM 2943 C CA . SER A 1 377 ? 11.053 -5.698 -4.268 1.00 85.38 377 SER A CA 1
ATOM 2944 C C . SER A 1 377 ? 11.542 -7.107 -4.599 1.00 85.38 377 SER A C 1
ATOM 2946 O O . SER A 1 377 ? 10.732 -7.975 -4.900 1.00 85.38 377 SER A O 1
ATOM 2948 N N . GLN A 1 378 ? 12.849 -7.370 -4.537 1.00 73.12 378 GLN A N 1
ATOM 2949 C CA . GLN A 1 378 ? 13.471 -8.580 -5.092 1.00 73.12 378 GLN A CA 1
ATOM 2950 C C . GLN A 1 378 ? 13.415 -9.787 -4.155 1.00 73.12 378 GLN A C 1
ATOM 2952 O O . GLN A 1 378 ? 14.419 -10.466 -3.925 1.00 73.12 378 GLN A O 1
ATOM 2957 N N . LYS A 1 379 ? 12.252 -10.040 -3.554 1.00 63.12 379 LYS A N 1
ATOM 2958 C CA . LYS A 1 379 ? 12.103 -11.131 -2.593 1.00 63.12 379 LYS A CA 1
ATOM 2959 C C . LYS A 1 379 ? 12.466 -12.479 -3.240 1.00 63.12 379 LYS A C 1
ATOM 2961 O O . LYS A 1 379 ? 12.127 -12.723 -4.394 1.00 63.12 379 LYS A O 1
ATOM 2966 N N . ASP A 1 380 ? 13.172 -13.312 -2.480 1.00 57.69 380 ASP A N 1
ATOM 2967 C CA . ASP A 1 380 ? 13.480 -14.716 -2.782 1.00 57.69 380 ASP A CA 1
ATOM 2968 C C . ASP A 1 380 ? 14.368 -14.975 -4.021 1.00 57.69 380 ASP A C 1
ATOM 2970 O O . ASP A 1 380 ? 14.582 -16.126 -4.387 1.00 57.69 380 ASP A O 1
ATOM 2974 N N . ILE A 1 381 ? 14.954 -13.937 -4.641 1.00 56.62 381 ILE A N 1
ATOM 2975 C CA . ILE A 1 381 ? 15.918 -14.123 -5.747 1.00 56.62 381 ILE A CA 1
ATOM 2976 C C . ILE A 1 381 ? 17.282 -14.612 -5.231 1.00 56.62 381 ILE A C 1
ATOM 2978 O O . ILE A 1 381 ? 17.969 -15.371 -5.912 1.00 56.62 381 ILE A O 1
ATOM 2982 N N . ALA A 1 382 ? 17.673 -14.210 -4.018 1.00 58.38 382 ALA A N 1
ATOM 2983 C CA . ALA A 1 382 ? 18.908 -14.658 -3.384 1.00 58.38 382 ALA A CA 1
ATOM 2984 C C . ALA A 1 382 ? 18.700 -14.930 -1.890 1.00 58.38 382 ALA A C 1
ATOM 2986 O O . ALA A 1 382 ? 18.116 -14.116 -1.172 1.00 58.38 382 ALA A O 1
ATOM 2987 N N . SER A 1 383 ? 19.265 -16.039 -1.405 1.00 61.81 383 SER A N 1
ATOM 2988 C CA . SER A 1 383 ? 19.189 -16.478 -0.001 1.00 61.81 383 SER A CA 1
ATOM 2989 C C . SER A 1 383 ? 19.783 -15.480 1.003 1.00 61.81 383 SER A C 1
ATOM 2991 O O . SER A 1 383 ? 19.492 -15.552 2.192 1.00 61.81 383 SER A O 1
ATOM 2993 N N . ILE A 1 384 ? 20.592 -14.522 0.537 1.00 70.31 384 ILE A N 1
ATOM 2994 C CA . ILE A 1 384 ? 21.253 -13.517 1.378 1.00 70.31 384 ILE A CA 1
ATOM 2995 C C . ILE A 1 384 ? 20.384 -12.282 1.661 1.00 70.31 384 ILE A C 1
ATOM 2997 O O . ILE A 1 384 ? 20.754 -11.454 2.492 1.00 70.31 384 ILE A O 1
ATOM 3001 N N . HIS A 1 385 ? 19.242 -12.112 0.982 1.00 76.50 385 HIS A N 1
ATOM 3002 C CA . HIS A 1 385 ? 18.457 -10.876 1.076 1.00 76.50 385 HIS A CA 1
ATOM 3003 C C . HIS A 1 385 ? 17.969 -10.575 2.500 1.00 76.50 385 HIS A C 1
ATOM 3005 O O . HIS A 1 385 ? 17.981 -9.411 2.896 1.00 76.50 385 HIS A O 1
ATOM 3011 N N . ASP A 1 386 ? 17.634 -11.584 3.306 1.00 76.06 386 ASP A N 1
ATOM 3012 C CA . ASP A 1 386 ? 17.243 -11.361 4.704 1.00 76.06 386 ASP A CA 1
ATOM 3013 C C . ASP A 1 386 ? 18.424 -10.928 5.581 1.00 76.06 386 ASP A C 1
ATOM 3015 O O . ASP A 1 386 ? 18.272 -10.051 6.432 1.00 76.06 386 ASP A O 1
ATOM 3019 N N . THR A 1 387 ? 19.625 -11.458 5.332 1.00 80.69 387 THR A N 1
ATOM 3020 C CA . THR A 1 387 ? 20.854 -11.000 5.997 1.00 80.69 387 THR A CA 1
ATOM 3021 C C . THR A 1 387 ? 21.190 -9.563 5.608 1.00 80.69 387 THR A C 1
ATOM 3023 O O . THR A 1 387 ? 21.498 -8.747 6.474 1.00 80.69 387 THR A O 1
ATOM 3026 N N . VAL A 1 388 ? 21.093 -9.226 4.318 1.00 84.31 388 VAL A N 1
ATOM 3027 C CA . VAL A 1 388 ? 21.330 -7.863 3.820 1.00 84.31 388 VAL A CA 1
ATOM 3028 C C . VAL A 1 388 ? 20.361 -6.879 4.472 1.00 84.31 388 VAL A C 1
ATOM 3030 O O . VAL A 1 388 ? 20.797 -5.847 4.980 1.00 84.31 388 VAL A O 1
ATOM 3033 N N . LYS A 1 389 ? 19.068 -7.216 4.533 1.00 83.81 389 LYS A N 1
ATOM 3034 C CA . LYS A 1 389 ? 18.056 -6.384 5.194 1.00 83.81 389 LYS A CA 1
ATOM 3035 C C . LYS A 1 389 ? 18.323 -6.230 6.692 1.00 83.81 389 LYS A C 1
ATOM 3037 O O . LYS A 1 389 ? 18.249 -5.116 7.199 1.00 83.81 389 LYS A O 1
ATOM 3042 N N . ALA A 1 390 ? 18.718 -7.297 7.389 1.00 84.94 390 ALA A N 1
ATOM 3043 C CA . ALA A 1 390 ? 19.080 -7.221 8.807 1.00 84.94 390 ALA A CA 1
ATOM 3044 C C . ALA A 1 390 ? 20.286 -6.292 9.063 1.00 84.94 390 ALA A C 1
ATOM 3046 O O . ALA A 1 390 ? 20.296 -5.522 10.027 1.00 84.94 390 ALA A O 1
ATOM 3047 N N . ILE A 1 391 ? 21.291 -6.305 8.180 1.00 86.69 391 ILE A N 1
ATOM 3048 C CA . ILE A 1 391 ? 22.433 -5.381 8.258 1.00 86.69 391 ILE A CA 1
ATOM 3049 C C . ILE A 1 391 ? 21.971 -3.941 7.982 1.00 86.69 391 ILE A C 1
ATOM 3051 O O . ILE A 1 391 ? 22.282 -3.041 8.758 1.00 86.69 391 ILE A O 1
ATOM 3055 N N . GLN A 1 392 ? 21.176 -3.717 6.931 1.00 88.88 392 GLN A N 1
ATOM 3056 C CA . GLN A 1 392 ? 20.636 -2.391 6.584 1.00 88.88 392 GLN A CA 1
ATOM 3057 C C . GLN A 1 392 ? 19.765 -1.799 7.705 1.00 88.88 392 GLN A C 1
ATOM 3059 O O . GLN A 1 392 ? 19.826 -0.597 7.986 1.00 88.88 392 GLN A O 1
ATOM 3064 N N . ALA A 1 393 ? 18.997 -2.642 8.399 1.00 88.19 393 ALA A N 1
ATOM 3065 C CA . ALA A 1 393 ? 18.164 -2.256 9.534 1.00 88.19 393 ALA A CA 1
ATOM 3066 C C . ALA A 1 393 ? 18.978 -1.785 10.752 1.00 88.19 393 ALA A C 1
ATOM 3068 O O . ALA A 1 393 ? 18.471 -1.018 11.572 1.00 88.19 393 ALA A O 1
ATOM 3069 N N . THR A 1 394 ? 20.252 -2.173 10.855 1.00 87.56 394 THR A N 1
ATOM 3070 C CA . THR A 1 394 ? 21.109 -1.858 12.010 1.00 87.56 394 THR A CA 1
ATOM 3071 C C . THR A 1 394 ? 22.177 -0.803 11.727 1.00 87.56 394 THR A C 1
ATOM 3073 O O . THR A 1 394 ? 22.499 -0.031 12.627 1.00 87.56 394 THR A O 1
ATOM 3076 N N . THR A 1 395 ? 22.710 -0.719 10.504 1.00 89.94 395 THR A N 1
ATOM 3077 C CA . THR A 1 395 ? 23.774 0.232 10.141 1.00 89.94 395 THR A CA 1
ATOM 3078 C C . THR A 1 395 ? 23.658 0.722 8.697 1.00 89.94 395 THR A C 1
ATOM 3080 O O . THR A 1 395 ? 23.254 -0.024 7.810 1.00 89.94 395 THR A O 1
ATOM 3083 N N . SER A 1 396 ? 24.044 1.979 8.445 1.00 92.44 396 SER A N 1
ATOM 3084 C CA . SER A 1 396 ? 24.117 2.559 7.094 1.00 92.44 396 SER A CA 1
ATOM 3085 C C . SER A 1 396 ? 25.453 2.327 6.382 1.00 92.44 396 SER A C 1
ATOM 3087 O O . SER A 1 396 ? 25.558 2.589 5.187 1.00 92.44 396 SER A O 1
ATOM 3089 N N . LEU A 1 397 ? 26.468 1.801 7.078 1.00 94.19 397 LEU A N 1
ATOM 3090 C CA . LEU A 1 397 ? 27.846 1.700 6.574 1.00 94.19 397 LEU A CA 1
ATOM 3091 C C . LEU A 1 397 ? 27.963 0.976 5.220 1.00 94.19 397 LEU A C 1
ATOM 3093 O O . LEU A 1 397 ? 28.810 1.321 4.400 1.00 94.19 397 LEU A O 1
ATOM 3097 N N . PHE A 1 398 ? 27.106 -0.017 4.977 1.00 93.75 398 PHE A N 1
ATOM 3098 C CA . PHE A 1 398 ? 27.143 -0.854 3.774 1.00 93.75 398 PHE A CA 1
ATOM 3099 C C . PHE A 1 398 ? 26.056 -0.512 2.751 1.00 93.75 398 PHE A C 1
ATOM 3101 O O . PHE A 1 398 ? 25.955 -1.181 1.722 1.00 93.75 398 PHE A O 1
ATOM 3108 N N . ASN A 1 399 ? 25.247 0.523 2.991 1.00 93.19 399 ASN A N 1
ATOM 3109 C CA . ASN A 1 399 ? 24.116 0.847 2.124 1.00 93.19 399 ASN A CA 1
ATOM 3110 C C . ASN A 1 399 ? 24.549 1.092 0.675 1.00 93.19 399 ASN A C 1
ATOM 3112 O O . ASN A 1 399 ? 23.965 0.515 -0.238 1.00 93.19 399 ASN A O 1
ATOM 3116 N N . GLY A 1 400 ? 25.605 1.885 0.459 1.00 92.25 400 GLY A N 1
ATOM 3117 C CA . GLY A 1 400 ? 26.129 2.156 -0.883 1.00 92.25 400 GLY A CA 1
ATOM 3118 C C . GLY A 1 400 ? 26.638 0.896 -1.593 1.00 92.25 400 GLY A C 1
ATOM 3119 O O . GLY A 1 400 ? 26.399 0.715 -2.785 1.00 92.25 400 GLY A O 1
ATOM 3120 N N . PHE A 1 401 ? 27.275 -0.022 -0.857 1.00 93.12 401 PHE A N 1
ATOM 3121 C CA . PHE A 1 401 ? 27.695 -1.318 -1.395 1.00 93.12 401 PHE A CA 1
ATOM 3122 C C . PHE A 1 401 ? 26.486 -2.154 -1.837 1.00 93.12 401 PHE A C 1
ATOM 3124 O O . PHE A 1 401 ? 26.437 -2.607 -2.981 1.00 93.12 401 PHE A O 1
ATOM 3131 N N . PHE A 1 402 ? 25.471 -2.293 -0.981 1.00 91.12 402 PHE A N 1
ATOM 3132 C CA . PHE A 1 402 ? 24.258 -3.043 -1.313 1.00 91.12 402 PHE A CA 1
ATOM 3133 C C . PHE A 1 402 ? 23.435 -2.391 -2.431 1.00 91.12 402 PHE A C 1
ATOM 3135 O O . PHE A 1 402 ? 22.856 -3.095 -3.257 1.00 91.12 402 PHE A O 1
ATOM 3142 N N . ALA A 1 403 ? 23.406 -1.059 -2.507 1.00 90.25 403 ALA A N 1
ATOM 3143 C CA . ALA A 1 403 ? 22.788 -0.343 -3.616 1.00 90.25 403 ALA A CA 1
ATOM 3144 C C . ALA A 1 403 ? 23.489 -0.657 -4.945 1.00 90.25 403 ALA A C 1
ATOM 3146 O O . ALA A 1 403 ? 22.827 -0.995 -5.924 1.00 90.25 403 ALA A O 1
ATOM 3147 N N . ASN A 1 404 ? 24.825 -0.627 -4.970 1.00 90.56 404 ASN A N 1
ATOM 3148 C CA . ASN A 1 404 ? 25.600 -0.986 -6.158 1.00 90.56 404 ASN A CA 1
ATOM 3149 C C . ASN A 1 404 ? 25.415 -2.455 -6.555 1.00 90.56 404 ASN A C 1
ATOM 3151 O O . ASN A 1 404 ? 25.300 -2.741 -7.744 1.00 90.56 404 ASN A O 1
ATOM 3155 N N . MET A 1 405 ? 25.310 -3.376 -5.590 1.00 87.69 405 MET A N 1
ATOM 3156 C CA . MET A 1 405 ? 24.924 -4.762 -5.882 1.00 87.69 405 MET A CA 1
ATOM 3157 C C . MET A 1 405 ? 23.555 -4.823 -6.566 1.00 87.69 405 MET A C 1
ATOM 3159 O O . MET A 1 405 ? 23.415 -5.483 -7.591 1.00 87.69 405 MET A O 1
ATOM 3163 N N . GLY A 1 406 ? 22.557 -4.104 -6.039 1.00 83.19 406 GLY A N 1
ATOM 3164 C CA . GLY A 1 406 ? 21.221 -4.036 -6.636 1.00 83.19 406 GLY A CA 1
ATOM 3165 C C . GLY A 1 406 ? 21.236 -3.551 -8.089 1.00 83.19 406 GLY A C 1
ATOM 3166 O O . GLY A 1 406 ? 20.542 -4.124 -8.925 1.00 83.19 406 GLY A O 1
ATOM 3167 N N . LYS A 1 407 ? 22.074 -2.552 -8.402 1.00 85.62 407 LYS A N 1
ATOM 3168 C CA . LYS A 1 407 ? 22.300 -2.077 -9.778 1.00 85.62 407 LYS A CA 1
ATOM 3169 C C . LYS A 1 407 ? 22.972 -3.141 -10.645 1.00 85.62 407 LYS A C 1
ATOM 3171 O O . LYS A 1 407 ? 22.515 -3.395 -11.752 1.00 85.62 407 LYS A O 1
ATOM 3176 N N . PHE A 1 408 ? 24.033 -3.768 -10.138 1.00 85.25 408 PHE A N 1
ATOM 3177 C CA . PHE A 1 408 ? 24.821 -4.757 -10.874 1.00 85.25 408 PHE A CA 1
ATOM 3178 C C . PHE A 1 408 ? 23.995 -5.976 -11.295 1.00 85.25 408 PHE A C 1
ATOM 3180 O O . PHE A 1 408 ? 24.104 -6.426 -12.430 1.00 85.25 408 PHE A O 1
ATOM 3187 N N . PHE A 1 409 ? 23.144 -6.489 -10.406 1.00 81.25 409 PHE A N 1
ATOM 3188 C CA . PHE A 1 409 ? 22.285 -7.628 -10.731 1.00 81.25 409 PHE A CA 1
ATOM 3189 C C . PHE A 1 409 ? 21.104 -7.270 -11.649 1.00 81.25 409 PHE A C 1
ATOM 3191 O O . PHE A 1 409 ? 20.452 -8.176 -12.161 1.00 81.25 409 PHE A O 1
ATOM 3198 N N . GLY A 1 410 ? 20.832 -5.979 -11.880 1.00 72.00 410 GLY A N 1
ATOM 3199 C CA . GLY A 1 410 ? 19.901 -5.529 -12.920 1.00 72.00 410 GLY A CA 1
ATOM 3200 C C . GLY A 1 410 ? 18.464 -6.012 -12.727 1.00 72.00 410 GLY A C 1
ATOM 3201 O O . GLY A 1 410 ? 17.799 -6.400 -13.685 1.00 72.00 410 GLY A O 1
ATOM 3202 N N . TYR A 1 411 ? 17.979 -6.039 -11.486 1.00 74.75 411 TYR A N 1
ATOM 3203 C CA . TYR A 1 411 ? 16.666 -6.600 -11.198 1.00 74.75 411 TYR A CA 1
ATOM 3204 C C . TYR A 1 411 ? 15.500 -5.719 -11.680 1.00 74.75 411 TYR A C 1
ATOM 3206 O O . TYR A 1 411 ? 15.523 -4.498 -11.539 1.00 74.75 411 TYR A O 1
ATOM 3214 N N . GLY A 1 412 ? 14.406 -6.361 -12.104 1.00 69.75 412 GLY A N 1
ATOM 3215 C CA . GLY A 1 412 ? 13.067 -5.757 -12.094 1.00 69.75 412 GLY A CA 1
ATOM 3216 C C . GLY A 1 412 ? 12.507 -5.240 -13.421 1.00 69.75 412 GLY A C 1
ATOM 3217 O O . GLY A 1 412 ? 11.311 -4.941 -13.459 1.00 69.75 412 GLY A O 1
ATOM 3218 N N . HIS A 1 413 ? 13.301 -5.173 -14.494 1.00 79.69 413 HIS A N 1
ATOM 3219 C CA . HIS A 1 413 ? 12.822 -4.830 -15.839 1.00 79.69 413 HIS A CA 1
ATOM 3220 C C . HIS A 1 413 ? 12.781 -6.059 -16.743 1.00 79.69 413 HIS A C 1
ATOM 3222 O O . HIS A 1 413 ? 13.793 -6.726 -16.944 1.00 79.69 413 HIS A O 1
ATOM 3228 N N . LYS A 1 414 ? 11.605 -6.360 -17.293 1.00 82.50 414 LYS A N 1
ATOM 3229 C CA . LYS A 1 414 ? 11.425 -7.346 -18.360 1.00 82.50 414 LYS A CA 1
ATOM 3230 C C . LYS A 1 414 ? 10.621 -6.704 -19.480 1.00 82.50 414 LYS A C 1
ATOM 3232 O O . LYS A 1 414 ? 9.517 -6.231 -19.236 1.00 82.50 414 LYS A O 1
ATOM 3237 N N . ASN A 1 415 ? 11.142 -6.695 -20.699 1.00 81.56 415 ASN A N 1
ATOM 3238 C CA . ASN A 1 415 ? 10.480 -6.077 -21.855 1.00 81.56 415 ASN A CA 1
ATOM 3239 C C . ASN A 1 415 ? 10.275 -7.039 -23.038 1.00 81.56 415 ASN A C 1
ATOM 3241 O O . ASN A 1 415 ? 9.605 -6.673 -24.003 1.00 81.56 415 ASN A O 1
ATOM 3245 N N . ASN A 1 416 ? 10.784 -8.272 -22.963 1.00 87.75 416 ASN A N 1
ATOM 3246 C CA . ASN A 1 416 ? 10.482 -9.308 -23.944 1.00 87.75 416 ASN A CA 1
ATOM 3247 C C . ASN A 1 416 ? 9.141 -9.980 -23.622 1.00 87.75 416 ASN A C 1
ATOM 3249 O O . ASN A 1 416 ? 9.067 -10.957 -22.887 1.00 87.75 416 ASN A O 1
ATOM 3253 N N . TYR A 1 417 ? 8.054 -9.436 -24.161 1.00 87.56 417 TYR A N 1
ATOM 3254 C CA . TYR A 1 417 ? 6.709 -9.924 -23.858 1.00 87.56 417 TYR A CA 1
ATOM 3255 C C . TYR A 1 417 ? 6.423 -11.347 -24.350 1.00 87.56 417 TYR A C 1
ATOM 3257 O O . TYR A 1 417 ? 5.488 -11.962 -23.840 1.00 87.56 417 TYR A O 1
ATOM 3265 N N . ASP A 1 418 ? 7.178 -11.872 -25.318 1.00 90.25 418 ASP A N 1
ATOM 3266 C CA . ASP A 1 418 ? 7.005 -13.258 -25.765 1.00 90.25 418 ASP A CA 1
ATOM 3267 C C . ASP A 1 418 ? 7.444 -14.257 -24.694 1.00 90.25 418 ASP A C 1
ATOM 3269 O O . ASP A 1 418 ? 6.698 -15.193 -24.427 1.00 90.25 418 ASP A O 1
ATOM 3273 N N . ASP A 1 419 ? 8.503 -13.957 -23.935 1.00 89.19 419 ASP A N 1
ATOM 3274 C CA . ASP A 1 419 ? 8.919 -14.776 -22.785 1.00 89.19 419 ASP A CA 1
ATOM 3275 C C . ASP A 1 419 ? 7.814 -14.916 -21.731 1.00 89.19 419 ASP A C 1
ATOM 3277 O O . ASP A 1 419 ? 7.753 -15.914 -21.017 1.00 89.19 419 ASP A O 1
ATOM 3281 N N . TRP A 1 420 ? 6.930 -13.918 -21.599 1.00 86.69 420 TRP A N 1
ATOM 3282 C CA . TRP A 1 420 ? 5.772 -14.062 -20.724 1.00 86.69 420 TRP A CA 1
ATOM 3283 C C . TRP A 1 420 ? 4.770 -15.051 -21.312 1.00 86.69 420 TRP A C 1
ATOM 3285 O O . TRP A 1 420 ? 4.324 -15.937 -20.597 1.00 86.69 420 TRP A O 1
ATOM 3295 N N . TRP A 1 421 ? 4.401 -14.926 -22.587 1.00 90.19 421 TRP A N 1
ATOM 3296 C CA . TRP A 1 421 ? 3.412 -15.816 -23.210 1.00 90.19 421 TRP A CA 1
ATOM 3297 C C . TRP A 1 421 ? 3.892 -17.263 -23.330 1.00 90.19 421 TRP A C 1
ATOM 3299 O O . TRP A 1 421 ? 3.079 -18.167 -23.156 1.00 90.19 421 TRP A O 1
ATOM 3309 N N . ASP A 1 422 ? 5.185 -17.455 -23.571 1.00 92.00 422 ASP A N 1
ATOM 3310 C CA . ASP A 1 422 ? 5.798 -18.756 -23.845 1.00 92.00 422 ASP A CA 1
ATOM 3311 C C . ASP A 1 422 ? 6.406 -19.401 -22.585 1.00 92.00 422 ASP A C 1
ATOM 3313 O O . ASP A 1 422 ? 7.079 -20.430 -22.665 1.00 92.00 422 ASP A O 1
ATOM 3317 N N . ARG A 1 423 ? 6.177 -18.805 -21.404 1.00 89.38 423 ARG A N 1
ATOM 3318 C CA . ARG A 1 423 ? 6.650 -19.342 -20.122 1.00 89.38 423 ARG A CA 1
ATOM 3319 C C . ARG A 1 423 ? 6.064 -20.726 -19.848 1.00 89.38 423 ARG A C 1
ATOM 3321 O O . ARG A 1 423 ? 4.888 -20.983 -20.104 1.00 89.38 423 ARG A O 1
ATOM 3328 N N . ASP A 1 424 ? 6.870 -21.577 -19.230 1.00 89.19 424 ASP A N 1
ATOM 3329 C CA . ASP A 1 424 ? 6.428 -22.883 -18.758 1.00 89.19 424 ASP A CA 1
ATOM 3330 C C . ASP A 1 424 ? 5.502 -22.732 -17.541 1.00 89.19 424 ASP A C 1
ATOM 3332 O O . ASP A 1 424 ? 5.935 -22.364 -16.448 1.00 89.19 424 ASP A O 1
ATOM 3336 N N . LEU A 1 425 ? 4.210 -22.994 -17.741 1.00 87.88 425 LEU A N 1
ATOM 3337 C CA . LEU A 1 425 ? 3.188 -22.849 -16.705 1.00 87.88 425 LEU A CA 1
ATOM 3338 C C . LEU A 1 425 ? 3.325 -23.881 -15.577 1.00 87.88 425 LEU A C 1
ATOM 3340 O O . LEU A 1 425 ? 2.830 -23.616 -14.482 1.00 87.88 425 LEU A O 1
ATOM 3344 N N . ASP A 1 426 ? 4.013 -25.005 -15.804 1.00 83.75 426 ASP A N 1
ATOM 3345 C CA . ASP A 1 426 ? 4.224 -26.029 -14.775 1.00 83.75 426 ASP A CA 1
ATOM 3346 C C . ASP A 1 426 ? 5.306 -25.605 -13.769 1.00 83.75 426 ASP A C 1
ATOM 3348 O O . ASP A 1 426 ? 5.276 -26.003 -12.603 1.00 83.75 426 ASP A O 1
ATOM 3352 N N . THR A 1 427 ? 6.250 -24.758 -14.195 1.00 83.62 427 THR A N 1
ATOM 3353 C CA . THR A 1 427 ? 7.361 -24.273 -13.358 1.00 83.62 427 THR A CA 1
ATOM 3354 C C . THR A 1 427 ? 7.229 -22.802 -12.951 1.00 83.62 427 THR A C 1
ATOM 3356 O O . THR A 1 427 ? 7.945 -22.335 -12.060 1.00 83.62 427 THR A O 1
ATOM 3359 N N . TYR A 1 428 ? 6.298 -22.048 -13.543 1.00 80.38 428 TYR A N 1
ATOM 3360 C CA . TYR A 1 428 ? 6.118 -20.626 -13.255 1.00 80.38 428 TYR A CA 1
ATOM 3361 C C . TYR A 1 428 ? 5.308 -20.365 -11.974 1.00 80.38 428 TYR A C 1
ATOM 3363 O O . TYR A 1 428 ? 4.088 -20.219 -11.983 1.00 80.38 428 TYR A O 1
ATOM 3371 N N . LEU A 1 429 ? 6.012 -20.206 -10.853 1.00 75.50 429 LEU A N 1
ATOM 3372 C CA . LEU A 1 429 ? 5.411 -20.049 -9.518 1.00 75.50 429 LEU A CA 1
ATOM 3373 C C . LEU A 1 429 ? 4.799 -18.668 -9.226 1.00 75.50 429 LEU A C 1
ATOM 3375 O O . LEU A 1 429 ? 4.265 -18.447 -8.139 1.00 75.50 429 LEU A O 1
ATOM 3379 N N . TYR A 1 430 ? 4.911 -17.707 -10.143 1.00 76.19 430 TYR A N 1
ATOM 3380 C CA . TYR A 1 430 ? 4.587 -16.311 -9.841 1.00 76.19 430 TYR A CA 1
ATOM 3381 C C . TYR A 1 430 ? 3.180 -15.862 -10.253 1.00 76.19 430 TYR A C 1
ATOM 3383 O O . TYR A 1 430 ? 2.814 -14.703 -10.019 1.00 76.19 430 TYR A O 1
ATOM 3391 N N . ASP A 1 431 ? 2.400 -16.743 -10.877 1.00 76.19 431 ASP A N 1
ATOM 3392 C CA . ASP A 1 431 ? 1.017 -16.445 -11.228 1.00 76.19 431 ASP A CA 1
ATOM 3393 C C . ASP A 1 431 ? 0.109 -16.469 -9.990 1.00 76.19 431 ASP A C 1
ATOM 3395 O O . ASP A 1 431 ? 0.281 -17.252 -9.057 1.00 76.19 431 ASP A O 1
ATOM 3399 N N . ASN A 1 432 ? -0.890 -15.583 -9.975 1.00 69.19 432 ASN A N 1
ATOM 3400 C CA . ASN A 1 432 ? -1.884 -15.532 -8.904 1.00 69.19 432 ASN A CA 1
ATOM 3401 C C . ASN A 1 432 ? -2.929 -16.636 -9.125 1.00 69.19 432 ASN A C 1
ATOM 3403 O O . ASN A 1 432 ? -3.981 -16.400 -9.726 1.00 69.19 432 ASN A O 1
ATOM 3407 N N . ILE A 1 433 ? -2.610 -17.854 -8.688 1.00 73.94 433 ILE A N 1
ATOM 3408 C CA . ILE A 1 433 ? -3.498 -19.010 -8.822 1.00 73.94 433 ILE A CA 1
ATOM 3409 C C . ILE A 1 433 ? -4.565 -18.947 -7.726 1.00 73.94 433 ILE A C 1
ATOM 3411 O O . ILE A 1 433 ? -4.293 -19.097 -6.534 1.00 73.94 433 ILE A O 1
ATOM 3415 N N . ALA A 1 434 ? -5.814 -18.722 -8.133 1.00 70.50 434 ALA A N 1
ATOM 3416 C CA . ALA A 1 434 ? -6.939 -18.645 -7.212 1.00 70.50 434 ALA A CA 1
ATOM 3417 C C . ALA A 1 434 ? -7.134 -19.973 -6.462 1.00 70.50 434 ALA A C 1
ATOM 3419 O O . ALA A 1 434 ? -7.305 -21.021 -7.075 1.00 70.50 434 ALA A O 1
ATOM 3420 N N . GLY A 1 435 ? -7.159 -19.917 -5.129 1.00 65.19 435 GLY A N 1
ATOM 3421 C CA . GLY A 1 435 ? -7.447 -21.087 -4.294 1.00 65.19 435 GLY A CA 1
ATOM 3422 C C . GLY A 1 435 ? -6.284 -22.067 -4.127 1.00 65.19 435 GLY A C 1
ATOM 3423 O O . GLY A 1 435 ? -6.441 -23.032 -3.383 1.00 65.19 435 GLY A O 1
ATOM 3424 N N . ALA A 1 436 ? -5.122 -21.815 -4.738 1.00 61.88 436 ALA A N 1
ATOM 3425 C CA . ALA A 1 436 ? -3.905 -22.520 -4.369 1.00 61.88 436 ALA A CA 1
ATOM 3426 C C . ALA A 1 436 ? -3.486 -22.037 -2.974 1.00 61.88 436 ALA A C 1
ATOM 3428 O O . ALA A 1 436 ? -2.948 -20.942 -2.811 1.00 61.88 436 ALA A O 1
ATOM 3429 N N . SER A 1 437 ? -3.755 -22.838 -1.941 1.00 50.06 437 SER A N 1
ATOM 3430 C CA . SER A 1 437 ? -2.918 -22.783 -0.743 1.00 50.06 437 SER A CA 1
ATOM 3431 C C . SER A 1 437 ? -1.467 -22.951 -1.188 1.00 50.06 437 SER A C 1
ATOM 3433 O O . SER A 1 437 ? -1.222 -23.677 -2.154 1.00 50.06 437 SER A O 1
ATOM 3435 N N . THR A 1 438 ? -0.533 -22.286 -0.504 1.00 45.97 438 THR A N 1
ATOM 3436 C CA . THR A 1 438 ? 0.914 -22.465 -0.676 1.00 45.97 438 THR A CA 1
ATOM 3437 C C . THR A 1 438 ? 1.211 -23.916 -1.064 1.00 45.97 438 THR A C 1
ATOM 3439 O O . THR A 1 438 ? 0.734 -24.809 -0.352 1.00 45.97 438 THR A O 1
ATOM 3442 N N . PRO A 1 439 ? 1.940 -24.192 -2.163 1.00 37.78 439 PRO A N 1
ATOM 3443 C CA . PRO A 1 439 ? 2.448 -25.536 -2.382 1.00 37.78 439 PRO A CA 1
ATOM 3444 C C . PRO A 1 439 ? 3.137 -25.987 -1.087 1.00 37.78 439 PRO A C 1
ATOM 3446 O O . PRO A 1 439 ? 3.816 -25.161 -0.461 1.00 37.78 439 PRO A O 1
ATOM 3449 N N . PRO A 1 440 ? 2.922 -27.224 -0.615 1.00 32.75 440 PRO A N 1
ATOM 3450 C CA . PRO A 1 440 ? 3.602 -27.713 0.571 1.00 32.75 440 PRO A CA 1
ATOM 3451 C C . PRO A 1 440 ? 5.115 -27.718 0.317 1.00 32.75 440 PRO A C 1
ATOM 3453 O O . PRO A 1 440 ? 5.624 -28.653 -0.280 1.00 32.75 440 PRO A O 1
ATOM 3456 N N . GLY A 1 441 ? 5.793 -26.665 0.786 1.00 33.88 441 GLY A N 1
ATOM 3457 C CA . GLY A 1 441 ? 7.242 -26.563 0.962 1.00 33.88 441 GLY A CA 1
ATOM 3458 C C . GLY A 1 441 ? 8.090 -26.481 -0.311 1.00 33.88 441 GLY A C 1
ATOM 3459 O O . GLY A 1 441 ? 8.007 -27.324 -1.194 1.00 33.88 441 GLY A O 1
ATOM 3460 N N . ASN A 1 442 ? 8.986 -25.496 -0.332 1.00 29.95 442 ASN A N 1
ATOM 3461 C CA . ASN A 1 442 ? 10.406 -25.749 -0.569 1.00 29.95 442 ASN A CA 1
ATOM 3462 C C . ASN A 1 442 ? 11.193 -25.005 0.505 1.00 29.95 442 ASN A C 1
ATOM 3464 O O . ASN A 1 442 ? 10.859 -23.819 0.737 1.00 29.95 442 ASN A O 1
#

Foldseek 3Di:
DDDDDDDDDDDPDPDPDDPDVVSVVPDLPLAWDDPPLKDFDDFPPFPWFFDLVFFAQAACPPPPPALQDDVGDVVVLVVVQVVCCVVVPFLRHPVLLVLLVVLQCLLVPPPDPDDDFLFDLDDDACVSVVHDFDDDAQSVLSVVLCVQLVVLPFSTKFKAWDDPSQCSLAHPQQEDEDCDDAWDDDPNHIYDHVLLGMKIWTFFFFQQVQCLAFADLVDPVRLNRSSNCSRLSNSSSSVSSSLNSSSNVCRRSNKHKTQGRRPHQQVVCQSRQQAHQAQVRHGQGQAAGRRTNGIRIIGISHNHDHHGGMQLLRRVLRLQQLQLQVSQSLSFTDSHNFFAQDLPPPVSPRTHRTRHTHGRSNSDSPGCSSVQLPLSNPHPPDPCSSVVSSCSSPDPPCSNVVSVVSVVVPTRHDHRNVCVVPPDPVPPPSDPDPPDDPDPDD

Secondary structure (DSSP, 8-state):
-------------------SHHHHHHS-TTS----TT-EE--TT--SS-B-TTT-----GGG--TTTT-TT-HHHHHHHHHHHHHHTT-TTSSHHHHHHHHHHHHHHH-SSS----TT----SPPTTTTTSPPP---HHHHHHHHHHHHHHHT---EEEEE-SHHHHTTBPTTSEEEES-SS-EEETTEEEEETT--EEEEEEEE--HHHHTB---TTSTTTT--HHHHHHHHHHHHHHHHHHHHHHHHHHHHT--EE---B--HHHHHHHTTS-EE-TTSSEEBTTTBT-EEEEEEEEE-S--PPPPPEE-SHHHHHHHH-HHHHT-TT--B---SS-BSS--TTGGGS-SSB-B--B-TTT----SHHHHTSGGG-TTSSTTHHHHHHHHHH-STTHHHHHHHHHHTTTT-B--HHHHHT--TTT-TTS--TT----S--

pLDDT: mean 82.6, std 17.58, range [27.41, 97.81]

Mean predicted aligned error: 8.79 Å

Sequence (442 aa):
LGLAGAGLGAAAAVAPVFHDLDELASSPKSSVSHPWWVKELDHWKPSVEVDWDLMKPFRADTSPYSFGYIGGYTKYRNQFRKPGIDGNVPGRRLKEYALMYASRVMRDGMGTAWPALLGPQKGPTPEELDVSRWSGSEEEAAKMIRAAFHYFGVERVGFIEVNEKTKLLMRPGSNRFENVDQPYKDGGVTVIPSKANRIIVALVRQPIAMTQWQGNPEEPDYDHYPAMQCGSHIGYGDANKLRARCHEFLHVLGYIHAGGRISYNVGAGVLAGIGELARLNHLVTPEWGPMIRKCICLITDLPLPTTKPIDAGIFRFCQDCAICGEICPSQSISIEKEPTWDMGANALWNREGLKRYPHNYQTCKGCPFCDTHCPFSQKDIASIHDTVKAIQATTSLFNGFFANMGKFFGYGHKNNYDDWWDRDLDTYLYDNIAGASTPPGN

Solvent-accessible surface area (backbone atoms only — not comparable to full-atom values): 24464 Å² total; per-residue (Å²): 142,86,89,81,89,87,85,90,76,91,74,90,70,90,64,90,82,71,92,46,76,62,58,70,66,64,51,78,78,71,63,72,90,66,64,93,58,50,40,78,37,55,75,97,47,45,79,56,55,68,40,74,87,64,41,60,51,53,68,68,91,71,65,64,97,33,43,65,41,83,86,36,51,70,57,57,54,56,67,54,45,58,58,21,36,79,64,59,34,84,45,36,23,63,68,31,44,50,49,23,55,62,32,30,45,55,48,77,36,90,83,58,90,72,86,48,50,55,44,74,71,80,70,62,38,19,71,81,67,76,42,78,53,73,84,75,53,32,55,54,41,45,48,50,50,45,53,54,39,39,74,68,68,28,86,44,60,27,19,36,63,66,44,78,74,54,53,40,38,23,35,69,78,29,57,46,74,41,99,48,93,65,67,49,78,54,96,86,20,37,39,35,23,57,72,40,38,27,31,43,33,35,37,28,55,26,51,56,66,45,36,21,35,36,48,56,69,89,46,102,59,30,68,67,33,36,41,36,46,26,14,60,25,39,17,44,18,49,45,51,56,43,48,37,54,57,30,38,54,36,41,38,40,57,37,58,53,30,54,57,55,64,68,37,37,44,60,51,32,24,50,16,33,62,21,31,61,36,52,85,71,43,41,28,24,89,72,47,12,42,40,52,60,45,40,48,55,35,34,17,49,57,61,56,59,68,40,39,7,32,40,52,26,55,50,65,38,36,40,56,40,37,52,41,18,75,69,29,75,56,60,22,31,50,63,65,52,71,58,35,64,61,32,54,65,64,43,82,81,36,65,58,32,37,42,35,47,34,50,29,61,58,53,29,71,84,57,55,62,44,39,34,45,28,71,51,40,58,61,86,77,50,93,57,54,67,58,53,45,44,47,41,31,73,41,72,89,53,32,50,60,54,33,49,49,44,58,71,70,58,55,41,77,40,67,65,48,61,62,65,76,70,47,58,75,92,75,52,83,70,64,90,62,84,86,64,67,78,75,89,77,134

Nearest PDB structures (foldseek):
  4ur1-assembly1_B  TM=8.046E-01  e=1.421E-17  Sulfurospirillum multivorans
  5m8x-assembly1_B  TM=7.621E-01  e=5.788E-17  Sulfurospirillum multivorans DSM 12446
  4ur3-assembly2_E  TM=7.348E-01  e=1.705E-16  Sulfurospirillum multivorans
  8q4h-assembly1_B  TM=7.234E-01  e=7.328E-16  Desulfitobacterium hafniense TCE1
  4ras-assembly3_C  TM=6.824E-01  e=2.900E-11  Nitratireductor pacificus pht-3B